Protein AF-0000000072574106 (afdb_homodimer)

Secondary structure (DSSP, 8-state):
-HHHHHHHHHHHHHHHHHHHHTSTT--HHHHHHHHHHHHHHHHHHHHHT-HHHHHHHHHHHHHHHHHHHHHHHHTT-TTS-SHHHHHHHHHHHHHHHHHHHHHHHHH-S--HHHHHHHHHHHHHHHHHHHHHHHHHHTTTTTSTTS-STTHHHHT--SS-HHHHHHHHHHHHH-GGGHHHHHHHHHHHHHHHHHHHHHHHHHHH-/-HHHHHHHHHHHHHHHHHHHHTSTT--HHHHHHHHHHHHHHHHHHHHHT-HHHHHHHHHHHHHHHHHHHHHHHHTT-TTS-SHHHHHHHHHHHHHHHHHHHHHHHHH-S--HHHHHHHHHHHHHHHHHHHHHHHHHHTTTTTSTTS-STTHHHHT--SS-HHHHHHHHHHHHH-GGGHHHHHHHHHHHHHHHHHHHHHHHHHHH-

Foldseek 3Di:
DVVVVVCVVVVVVVVVLVVVLPPPVDALVVLLVLLLVLLLVLLQCLLQLVLVSSLVSLVSSVVSLVSSQVSCVVVVVNPDDCVSVVSSLVSVLCSLLSNLVSLCNNLDDDCVLSVLLNVLSVLQVCLLVVLVVVCVVVCVCPPPPVVDPVVNVVLVFPDDPVVSSVLSSVCSVCVVCNSVSSNVNSVRSNVSSVVSNVVSVVVVD/DVVVVVCVVVVVVVVVLVVVLPPPVDALVVLLVQLLVLLLVLLQCLLQLVLVSSLVSLVSSVVSLVSSQVSCVVVVVNPDDCVSVVSSLVSVLCSLLSNLVSLCNNLDDDCVLSVLQNVLSVLQVCLLVVLVVVCVVVCVCPPPPVVDPVVNVVLVFPDDPVVSSVLSSVCSVCVVCNSVSSNVNSVRSNVSSVVSNVVSVVVVD

Organism: Streptomyces coelicolor (strain ATCC BAA-471 / A3(2) / M145) (NCBI:txid100226)

Solvent-accessible surface area (backbone atoms only — not comparable to full-atom values): 19947 Å² total; per-residue (Å²): 112,70,70,59,50,51,51,53,60,52,33,45,61,45,44,54,51,45,56,58,47,65,36,88,81,53,40,42,68,51,27,40,48,49,16,37,53,29,20,46,49,12,11,51,26,22,35,70,55,38,28,70,59,14,37,54,28,37,52,50,13,52,50,30,50,66,45,23,57,62,46,21,52,71,67,63,57,54,79,66,50,52,21,68,59,46,50,44,53,44,40,49,49,42,30,57,41,44,31,51,52,12,42,44,57,31,65,46,81,81,48,61,37,49,44,43,32,44,38,23,48,35,37,30,52,37,38,53,31,43,46,49,24,48,37,36,65,68,46,52,40,67,62,69,75,48,55,45,80,47,50,74,46,56,62,53,44,82,60,39,73,66,51,48,53,49,50,59,44,45,39,36,76,39,52,93,46,33,64,62,50,28,45,54,47,21,52,48,30,39,52,27,26,51,48,42,48,54,52,48,36,59,69,30,90,113,69,68,60,49,51,49,52,60,52,35,45,62,45,44,54,51,44,55,60,47,66,36,88,82,52,38,43,66,51,28,41,48,49,15,37,53,30,20,47,48,11,12,51,26,21,35,71,54,38,30,71,60,14,36,54,28,37,53,50,13,52,50,30,50,65,47,22,55,61,46,20,52,71,69,62,58,54,77,64,50,51,21,68,60,47,50,44,53,45,40,50,48,42,30,57,42,44,31,49,51,11,43,44,57,32,65,45,78,81,47,62,37,48,44,43,31,46,38,26,49,33,36,30,50,37,37,54,32,44,45,49,22,48,38,36,64,67,46,53,39,66,66,69,72,50,54,45,80,47,50,73,45,57,63,54,45,79,62,37,74,66,50,48,53,50,51,57,45,46,38,36,75,38,50,93,46,34,64,61,50,28,44,53,49,21,50,47,31,39,52,28,28,52,48,42,48,54,52,47,36,59,69,29,90

pLDDT: mean 81.1, std 20.91, range [33.19, 98.88]

InterPro domains:
  IPR000462 CDP-alcohol phosphatidyltransferase [PF01066] (26-132)
  IPR043130 CDP-alcohol phosphatidyltransferase, transmembrane domain [G3DSA:1.20.120.1760] (12-205)

Structure (mmCIF, N/CA/C/O backbone):
data_AF-0000000072574106-model_v1
#
loop_
_entity.id
_entity.type
_entity.pdbx_description
1 polymer 'Transmembrane protein'
#
loop_
_atom_site.group_PDB
_atom_site.id
_atom_site.type_symbol
_atom_site.label_atom_id
_atom_site.label_alt_id
_atom_site.label_comp_id
_atom_site.label_asym_id
_atom_site.label_entity_id
_atom_site.label_seq_id
_atom_site.pdbx_PDB_ins_code
_atom_site.Cartn_x
_atom_site.Cartn_y
_atom_site.Cartn_z
_atom_site.occupancy
_atom_site.B_iso_or_equiv
_atom_site.auth_seq_id
_atom_site.auth_comp_id
_atom_site.auth_asym_id
_atom_site.auth_atom_id
_atom_site.pdbx_PDB_model_num
ATOM 1 N N . MET A 1 1 ? 38.125 6.77 23.234 1 35.34 1 MET A N 1
ATOM 2 C CA . MET A 1 1 ? 38.969 6.195 22.188 1 35.34 1 MET A CA 1
ATOM 3 C C . MET A 1 1 ? 38.156 5.305 21.266 1 35.34 1 MET A C 1
ATOM 5 O O . MET A 1 1 ? 38.438 5.242 20.062 1 35.34 1 MET A O 1
ATOM 9 N N . LEU A 1 2 ? 37.125 4.578 21.844 1 43.66 2 LEU A N 1
ATOM 10 C CA . LEU A 1 2 ? 36.25 3.744 21.031 1 43.66 2 LEU A CA 1
ATOM 11 C C . LEU A 1 2 ? 35.312 4.602 20.203 1 43.66 2 LEU A C 1
ATOM 13 O O . LEU A 1 2 ? 34.969 4.242 19.078 1 43.66 2 LEU A O 1
ATOM 17 N N . ASP A 1 3 ? 34.906 5.75 20.75 1 46.38 3 ASP A N 1
ATOM 18 C CA . ASP A 1 3 ? 34 6.664 20.062 1 46.38 3 ASP A CA 1
ATOM 19 C C . ASP A 1 3 ? 34.688 7.297 18.844 1 46.38 3 ASP A C 1
ATOM 21 O O . ASP A 1 3 ? 34.062 7.473 17.797 1 46.38 3 ASP A O 1
ATOM 25 N N . VAL A 1 4 ? 36.031 7.586 18.891 1 48.59 4 VAL A N 1
ATOM 26 C CA . VAL A 1 4 ? 36.812 8.195 17.797 1 48.59 4 VAL A CA 1
ATOM 27 C C . VAL A 1 4 ? 37 7.18 16.688 1 48.59 4 VAL A C 1
ATOM 29 O O . VAL A 1 4 ? 36.938 7.527 15.5 1 48.59 4 VAL A O 1
ATOM 32 N N . ARG A 1 5 ? 37.188 5.863 16.984 1 44 5 ARG A N 1
ATOM 33 C CA . ARG A 1 5 ? 37.438 4.863 15.953 1 44 5 ARG A CA 1
ATOM 34 C C . ARG A 1 5 ? 36.156 4.531 15.188 1 44 5 ARG A C 1
ATOM 36 O O . ARG A 1 5 ? 36.219 4.266 13.984 1 44 5 ARG A O 1
ATOM 43 N N . ALA A 1 6 ? 35.062 4.461 15.906 1 44.81 6 ALA A N 1
ATOM 44 C CA . ALA A 1 6 ? 33.812 4.207 15.219 1 44.81 6 ALA A CA 1
ATOM 45 C C . ALA A 1 6 ? 33.406 5.379 14.32 1 44.81 6 ALA A C 1
ATOM 47 O O . ALA A 1 6 ? 32.938 5.184 13.195 1 44.81 6 ALA A O 1
ATOM 48 N N . ARG A 1 7 ? 33.625 6.566 14.703 1 48.53 7 ARG A N 1
ATOM 49 C CA . ARG A 1 7 ? 33.406 7.719 13.828 1 48.53 7 ARG A CA 1
ATOM 50 C C . ARG A 1 7 ? 34.375 7.695 12.648 1 48.53 7 ARG A C 1
ATOM 52 O O . ARG A 1 7 ? 34 8.047 11.531 1 48.53 7 ARG A O 1
ATOM 59 N N . ALA A 1 8 ? 35.625 7.23 12.883 1 49.09 8 ALA A N 1
ATOM 60 C CA . ALA A 1 8 ? 36.625 7.141 11.805 1 49.09 8 ALA A CA 1
ATOM 61 C C . ALA A 1 8 ? 36.25 6.031 10.82 1 49.09 8 ALA A C 1
ATOM 63 O O . ALA A 1 8 ? 36.438 6.168 9.609 1 49.09 8 ALA A O 1
ATOM 64 N N . ALA A 1 9 ? 35.75 4.922 11.359 1 49.19 9 ALA A N 1
ATOM 65 C CA . ALA A 1 9 ? 35.375 3.836 10.461 1 49.19 9 ALA A CA 1
ATOM 66 C C . ALA A 1 9 ? 34.094 4.18 9.703 1 49.19 9 ALA A C 1
ATOM 68 O O . ALA A 1 9 ? 33.906 3.727 8.57 1 49.19 9 ALA A O 1
ATOM 69 N N . LEU A 1 10 ? 33.156 4.863 10.336 1 48.12 10 LEU A N 1
ATOM 70 C CA . LEU A 1 10 ? 31.938 5.324 9.648 1 48.12 10 LEU A CA 1
ATOM 71 C C . LEU A 1 10 ? 32.219 6.609 8.875 1 48.12 10 LEU A C 1
ATOM 73 O O . LEU A 1 10 ? 31.422 7.008 8.023 1 48.12 10 LEU A O 1
ATOM 77 N N . SER A 1 11 ? 33.312 7.285 9.188 1 50.62 11 SER A N 1
ATOM 78 C CA . SER A 1 11 ? 33.656 8.484 8.438 1 50.62 11 SER A CA 1
ATOM 79 C C . SER A 1 11 ? 34.094 8.141 7.02 1 50.62 11 SER A C 1
ATOM 81 O O . SER A 1 11 ? 33.875 8.914 6.086 1 50.62 11 SER A O 1
ATOM 83 N N . GLY A 1 12 ? 34.812 6.996 6.91 1 50.34 12 GLY A N 1
ATOM 84 C CA . GLY A 1 12 ? 35.188 6.617 5.559 1 50.34 12 GLY A CA 1
ATOM 85 C C . GLY A 1 12 ? 34 6.488 4.621 1 50.34 12 GLY A C 1
ATOM 86 O O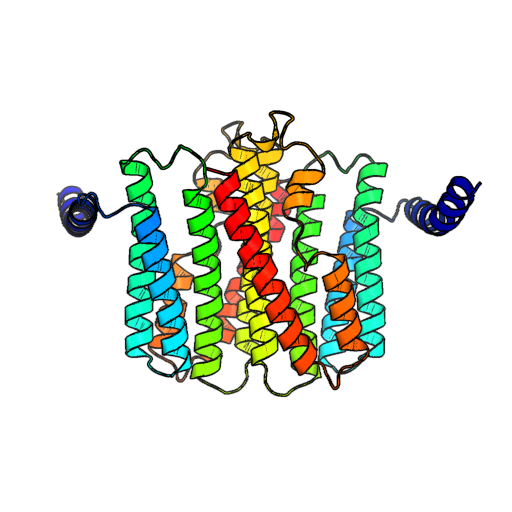 . GLY A 1 12 ? 33.875 7.23 3.643 1 50.34 12 GLY A O 1
ATOM 87 N N . PRO A 1 13 ? 33.25 5.5 4.961 1 52 13 PRO A N 1
ATOM 88 C CA . PRO A 1 13 ? 32.062 5.418 4.109 1 52 13 PRO A CA 1
ATOM 89 C C . PRO A 1 13 ? 31.25 6.715 4.09 1 52 13 PRO A C 1
ATOM 91 O O . PRO A 1 13 ? 30.688 7.082 3.053 1 52 13 PRO A O 1
ATOM 94 N N . LEU A 1 14 ? 31.188 7.43 5.16 1 49.38 14 LEU A N 1
ATOM 95 C CA . LEU A 1 14 ? 30.5 8.711 5.168 1 49.38 14 LEU A CA 1
ATOM 96 C C . LEU A 1 14 ? 31.25 9.734 4.324 1 49.38 14 LEU A C 1
ATOM 98 O O . LEU A 1 14 ? 30.641 10.523 3.6 1 49.38 14 LEU A O 1
ATOM 102 N N . ASP A 1 15 ? 32.656 9.812 4.508 1 47.59 15 ASP A N 1
ATOM 103 C CA . ASP A 1 15 ? 33.438 10.727 3.68 1 47.59 15 ASP A CA 1
ATOM 104 C C . ASP A 1 15 ? 33.344 10.344 2.203 1 47.59 15 ASP A C 1
ATOM 106 O O . ASP A 1 15 ? 33.25 11.211 1.334 1 47.59 15 ASP A O 1
ATOM 110 N N . ARG A 1 16 ? 33.594 9.062 1.904 1 48.09 16 ARG A N 1
ATOM 111 C CA . ARG A 1 16 ? 33.406 8.641 0.518 1 48.09 16 ARG A CA 1
ATOM 112 C C . ARG A 1 16 ? 32 8.945 0.033 1 48.09 16 ARG A C 1
ATOM 114 O O . ARG A 1 16 ? 31.797 9.352 -1.114 1 48.09 16 ARG A O 1
ATOM 121 N N . ALA A 1 17 ? 30.969 8.68 0.862 1 50.31 17 ALA A N 1
ATOM 122 C CA . ALA A 1 17 ? 29.609 9.117 0.551 1 50.31 17 ALA A CA 1
ATOM 123 C C . ALA A 1 17 ? 29.547 10.633 0.392 1 50.31 17 ALA A C 1
ATOM 125 O O . ALA A 1 17 ? 28.906 11.141 -0.533 1 50.31 17 ALA A O 1
ATOM 126 N N . ALA A 1 18 ? 30.25 11.289 1.284 1 50.59 18 ALA A N 1
ATOM 127 C CA . ALA A 1 18 ? 30.328 12.742 1.186 1 50.59 18 ALA A CA 1
ATOM 128 C C . ALA A 1 18 ? 31.078 13.156 -0.084 1 50.59 18 ALA A C 1
ATOM 130 O O . ALA A 1 18 ? 30.672 14.109 -0.76 1 50.59 18 ALA A O 1
ATOM 131 N N . ALA A 1 19 ? 32.219 12.586 -0.292 1 50.66 19 ALA A N 1
ATOM 132 C CA . ALA A 1 19 ? 33 12.953 -1.473 1 50.66 19 ALA A CA 1
ATOM 133 C C . ALA A 1 19 ? 32.188 12.68 -2.752 1 50.66 19 ALA A C 1
ATOM 135 O O . ALA A 1 19 ? 32.344 13.406 -3.738 1 50.66 19 ALA A O 1
ATOM 136 N N . MET A 1 20 ? 31.594 11.508 -2.812 1 51.56 20 MET A N 1
ATOM 137 C CA . MET A 1 20 ? 30.734 11.234 -3.961 1 51.56 20 MET A CA 1
ATOM 138 C C . MET A 1 20 ? 29.625 12.281 -4.07 1 51.56 20 MET A C 1
ATOM 140 O O . MET A 1 20 ? 29.172 12.602 -5.176 1 51.56 20 MET A O 1
ATOM 144 N N . LEU A 1 21 ? 29.203 12.703 -2.92 1 51.78 21 LEU A N 1
ATOM 145 C CA . LEU A 1 21 ? 28.141 13.703 -2.85 1 51.78 21 LEU A CA 1
ATOM 146 C C . LEU A 1 21 ? 28.625 15.062 -3.35 1 51.78 21 LEU A C 1
ATOM 148 O O . LEU A 1 21 ? 27.828 15.891 -3.781 1 51.78 21 LEU A O 1
ATOM 152 N N . ASP A 1 22 ? 29.953 15.234 -3.211 1 50.88 22 ASP A N 1
ATOM 153 C CA . ASP A 1 22 ? 30.484 16.547 -3.576 1 50.88 22 ASP A CA 1
ATOM 154 C C . ASP A 1 22 ? 30.516 16.719 -5.094 1 50.88 22 ASP A C 1
ATOM 156 O O . ASP A 1 22 ? 31.062 17.703 -5.598 1 50.88 22 ASP A O 1
ATOM 160 N N . ARG A 1 23 ? 30.109 15.734 -5.766 1 55.69 23 ARG A N 1
ATOM 161 C CA . ARG A 1 23 ? 30.125 16.031 -7.199 1 55.69 23 ARG A CA 1
ATOM 162 C C . ARG A 1 23 ? 28.812 16.703 -7.629 1 55.69 23 ARG A C 1
ATOM 164 O O . ARG A 1 23 ? 27.734 16.266 -7.234 1 55.69 23 ARG A O 1
ATOM 171 N N . PRO A 1 24 ? 28.828 17.875 -8.18 1 60.78 24 PRO A N 1
ATOM 172 C CA . PRO A 1 24 ? 27.672 18.672 -8.617 1 60.78 24 PRO A CA 1
ATOM 173 C C . PRO A 1 24 ? 26.625 17.828 -9.344 1 60.78 24 PRO A C 1
ATOM 175 O O . PRO A 1 24 ? 25.438 18.156 -9.32 1 60.78 24 PRO A O 1
ATOM 178 N N . ALA A 1 25 ? 27 16.75 -9.875 1 64.12 25 ALA A N 1
ATOM 179 C CA . ALA A 1 25 ? 26.062 15.961 -10.672 1 64.12 25 ALA A CA 1
ATOM 180 C C . ALA A 1 25 ? 25.203 15.062 -9.781 1 64.12 25 ALA A C 1
ATOM 182 O O . ALA A 1 25 ? 24.172 14.547 -10.219 1 64.12 25 ALA A O 1
ATOM 183 N N . VAL A 1 26 ? 25.625 15.055 -8.555 1 66.31 26 VAL A N 1
ATOM 184 C CA . VAL A 1 26 ? 24.875 14.148 -7.688 1 66.31 26 VAL A CA 1
ATOM 185 C C . VAL A 1 26 ? 23.859 14.938 -6.871 1 66.31 26 VAL A C 1
ATOM 187 O O . VAL A 1 26 ? 24.219 15.68 -5.957 1 66.31 26 VAL A O 1
ATOM 190 N N . THR A 1 27 ? 22.656 15.016 -7.414 1 77.5 27 THR A N 1
ATOM 191 C CA . THR A 1 27 ? 21.547 15.641 -6.695 1 77.5 27 THR A CA 1
ATOM 192 C C . THR A 1 27 ? 20.672 14.586 -6.023 1 77.5 27 THR A C 1
ATOM 194 O O . THR A 1 27 ? 20.703 13.414 -6.418 1 77.5 27 THR A O 1
ATOM 197 N N . PRO A 1 28 ? 20.031 15.031 -5.047 1 76.19 28 PRO A N 1
ATOM 198 C CA . PRO A 1 28 ? 19.141 14.086 -4.371 1 76.19 28 PRO A CA 1
ATOM 199 C C . PRO A 1 28 ? 18.141 13.438 -5.324 1 76.19 28 PRO A C 1
ATOM 201 O O . PRO A 1 28 ? 17.906 12.227 -5.238 1 76.19 28 PRO A O 1
ATOM 204 N N . ASN A 1 29 ? 17.672 14.141 -6.191 1 83 29 ASN A N 1
ATOM 205 C CA . ASN A 1 29 ? 16.719 13.602 -7.156 1 83 29 ASN A CA 1
ATOM 206 C C . ASN A 1 29 ? 17.375 12.586 -8.086 1 83 29 ASN A C 1
ATOM 208 O O . ASN A 1 29 ? 16.75 11.602 -8.477 1 83 29 ASN A O 1
ATOM 212 N N . ARG A 1 30 ? 18.594 12.828 -8.398 1 85.62 30 ARG A N 1
ATOM 213 C CA . ARG A 1 30 ? 19.312 11.883 -9.242 1 85.62 30 ARG A CA 1
ATOM 214 C C . ARG A 1 30 ? 19.609 10.586 -8.492 1 85.62 30 ARG A C 1
ATOM 216 O O . ARG A 1 30 ? 19.594 9.5 -9.086 1 85.62 30 ARG A O 1
ATOM 223 N N . LEU A 1 31 ? 19.859 10.758 -7.277 1 86.88 31 LEU A N 1
ATOM 224 C CA . LEU A 1 31 ? 20.094 9.562 -6.461 1 86.88 31 LEU A CA 1
ATOM 225 C C . LEU A 1 31 ? 18.812 8.75 -6.312 1 86.88 31 LEU A C 1
ATOM 227 O O . LEU A 1 31 ? 18.844 7.523 -6.367 1 86.88 31 LEU A O 1
ATOM 231 N N . THR A 1 32 ? 17.719 9.461 -6.102 1 90.19 32 THR A N 1
ATOM 232 C CA . THR A 1 32 ? 16.438 8.773 -6.043 1 90.19 32 THR A CA 1
ATOM 233 C C . THR A 1 32 ? 16.141 8.062 -7.355 1 90.19 32 THR A C 1
ATOM 235 O O . THR A 1 32 ? 15.688 6.91 -7.359 1 90.19 32 THR A O 1
ATOM 238 N N . ALA A 1 33 ? 16.5 8.727 -8.43 1 92.88 33 ALA A N 1
ATOM 239 C CA . ALA A 1 33 ? 16.297 8.117 -9.742 1 92.88 33 ALA A CA 1
ATOM 240 C C . ALA A 1 33 ? 17.172 6.891 -9.922 1 92.88 33 ALA A C 1
ATOM 242 O O . ALA A 1 33 ? 16.734 5.879 -10.469 1 92.88 33 ALA A O 1
ATOM 243 N N . LEU A 1 34 ? 18.375 7.023 -9.531 1 93.38 34 LEU A N 1
ATOM 244 C CA . LEU A 1 34 ? 19.297 5.883 -9.594 1 93.38 34 LEU A CA 1
ATOM 245 C C . LEU A 1 34 ? 18.781 4.727 -8.75 1 93.38 34 LEU A C 1
ATOM 247 O O . LEU A 1 34 ? 18.812 3.57 -9.18 1 93.38 34 LEU A O 1
ATOM 251 N N . GLY A 1 35 ? 18.344 5.012 -7.574 1 95.12 35 GLY A N 1
ATOM 252 C CA . GLY A 1 35 ? 17.781 3.988 -6.715 1 95.12 35 GLY A CA 1
ATOM 253 C C . GLY A 1 35 ? 16.562 3.312 -7.324 1 95.12 35 GLY A C 1
ATOM 254 O O . GLY A 1 35 ? 16.406 2.094 -7.219 1 95.12 35 GLY A O 1
ATOM 255 N N . LEU A 1 36 ? 15.742 4.121 -7.922 1 96.69 36 LEU A N 1
ATOM 256 C CA . LEU A 1 36 ? 14.555 3.594 -8.578 1 96.69 36 LEU A CA 1
ATOM 257 C C . LEU A 1 36 ? 14.938 2.68 -9.742 1 96.69 36 LEU A C 1
ATOM 259 O O . LEU A 1 36 ? 14.414 1.566 -9.859 1 96.69 36 LEU A O 1
ATOM 263 N N . LEU A 1 37 ? 15.82 3.139 -10.578 1 97.56 37 LEU A N 1
ATOM 264 C CA . LEU A 1 37 ? 16.234 2.383 -11.758 1 97.56 37 LEU A CA 1
ATOM 265 C C . LEU A 1 37 ? 16.906 1.073 -11.359 1 97.56 37 LEU A C 1
ATOM 267 O O . LEU A 1 37 ? 16.594 0.014 -11.906 1 97.56 37 LEU A O 1
ATOM 271 N N . THR A 1 38 ? 17.781 1.151 -10.445 1 98.25 38 THR A N 1
ATOM 272 C CA . THR A 1 38 ? 18.484 -0.055 -10.008 1 98.25 38 THR A CA 1
ATOM 273 C C . THR A 1 38 ? 17.531 -0.984 -9.25 1 98.25 38 THR A C 1
ATOM 275 O O . THR A 1 38 ? 17.641 -2.207 -9.359 1 98.25 38 THR A O 1
ATOM 278 N N . GLY A 1 39 ? 16.656 -0.436 -8.492 1 98.38 39 GLY A N 1
ATOM 279 C CA . GLY A 1 39 ? 15.664 -1.245 -7.801 1 98.38 39 GLY A CA 1
ATOM 280 C C . GLY A 1 39 ? 14.75 -2.006 -8.742 1 98.38 39 GLY A C 1
ATOM 281 O O . GLY A 1 39 ? 14.508 -3.197 -8.555 1 98.38 39 GLY A O 1
ATOM 282 N N . LEU A 1 40 ? 14.266 -1.304 -9.758 1 98.69 40 LEU A N 1
ATOM 283 C CA . LEU A 1 40 ? 13.406 -1.95 -10.742 1 98.69 40 LEU A CA 1
ATOM 284 C C . LEU A 1 40 ? 14.195 -2.977 -11.555 1 98.69 40 LEU A C 1
ATOM 286 O O . LEU A 1 40 ? 13.664 -4.035 -11.898 1 98.69 40 LEU A O 1
ATOM 290 N N . ALA A 1 41 ? 15.406 -2.613 -11.883 1 98.75 41 ALA A N 1
ATOM 291 C CA . ALA A 1 41 ? 16.281 -3.578 -12.547 1 98.75 41 ALA A CA 1
ATOM 292 C C . ALA A 1 41 ? 16.5 -4.812 -11.68 1 98.75 41 ALA A C 1
ATOM 294 O O . ALA A 1 41 ? 16.594 -5.93 -12.195 1 98.75 41 ALA A O 1
ATOM 295 N N . SER A 1 42 ? 16.609 -4.582 -10.406 1 98.81 42 SER A N 1
ATOM 296 C CA . SER A 1 42 ? 16.734 -5.699 -9.477 1 98.81 42 SER A CA 1
ATOM 297 C C . SER A 1 42 ? 15.508 -6.598 -9.516 1 98.81 42 SER A C 1
ATOM 299 O O . SER A 1 42 ? 15.633 -7.824 -9.57 1 98.81 42 SER A O 1
ATOM 301 N N . ALA A 1 43 ? 14.383 -6.02 -9.5 1 98.81 43 ALA A N 1
ATOM 302 C CA . ALA A 1 43 ? 13.141 -6.777 -9.602 1 98.81 43 ALA A CA 1
ATOM 303 C C . ALA A 1 43 ? 13.094 -7.586 -10.891 1 98.81 43 ALA A C 1
ATOM 305 O O . ALA A 1 43 ? 12.688 -8.75 -10.891 1 98.81 43 ALA A O 1
ATOM 306 N N . GLY A 1 44 ? 13.484 -6.941 -11.992 1 98.75 44 GLY A N 1
ATOM 307 C CA . GLY A 1 44 ? 13.547 -7.641 -13.266 1 98.75 44 GLY A CA 1
ATOM 308 C C . GLY A 1 44 ? 14.531 -8.797 -13.273 1 98.75 44 GLY A C 1
ATOM 309 O O . GLY A 1 44 ? 14.258 -9.852 -13.844 1 98.75 44 GLY A O 1
ATOM 310 N N . SER A 1 45 ? 15.648 -8.578 -12.672 1 98.88 45 SER A N 1
ATOM 311 C CA . SER A 1 45 ? 16.641 -9.641 -12.562 1 98.88 45 SER A CA 1
ATOM 312 C C . SER A 1 45 ? 16.125 -10.805 -11.734 1 98.88 45 SER A C 1
ATOM 314 O O . SER A 1 45 ? 16.344 -11.969 -12.078 1 98.88 45 SER A O 1
ATOM 316 N N . ALA A 1 46 ? 15.453 -10.516 -10.656 1 98.81 46 ALA A N 1
ATOM 317 C CA . ALA A 1 46 ? 14.844 -11.562 -9.836 1 98.81 46 ALA A CA 1
ATOM 318 C C . ALA A 1 46 ? 13.812 -12.352 -10.641 1 98.81 46 ALA A C 1
ATOM 320 O O . ALA A 1 46 ? 13.766 -13.578 -10.562 1 98.81 46 ALA A O 1
ATOM 321 N N . ALA A 1 47 ? 13.047 -11.641 -11.414 1 98.81 47 ALA A N 1
ATOM 322 C CA . ALA A 1 47 ? 12.023 -12.281 -12.234 1 98.81 47 ALA A CA 1
ATOM 323 C C . ALA A 1 47 ? 12.656 -13.219 -13.266 1 98.81 47 ALA A C 1
ATOM 325 O O . ALA A 1 47 ? 12.07 -14.242 -13.625 1 98.81 47 ALA A O 1
ATOM 326 N N . ALA A 1 48 ? 13.844 -12.875 -13.719 1 98.44 48 ALA A N 1
ATOM 327 C CA . ALA A 1 48 ? 14.555 -13.672 -14.719 1 98.44 48 ALA A CA 1
ATOM 328 C C . ALA A 1 48 ? 15.336 -14.805 -14.055 1 98.44 48 ALA A C 1
ATOM 330 O O . ALA A 1 48 ? 15.922 -15.648 -14.742 1 98.44 48 ALA A O 1
ATOM 331 N N . GLY A 1 49 ? 15.398 -14.805 -12.781 1 98.25 49 GLY A N 1
ATOM 332 C CA . GLY A 1 49 ? 16.109 -15.844 -12.055 1 98.25 49 GLY A CA 1
ATOM 333 C C . GLY A 1 49 ? 17.594 -15.555 -11.922 1 98.25 49 GLY A C 1
ATOM 334 O O . GLY A 1 49 ? 18.391 -16.438 -11.586 1 98.25 49 GLY A O 1
ATOM 335 N N . TRP A 1 50 ? 18 -14.266 -12.281 1 98.56 50 TRP A N 1
ATOM 336 C CA . TRP A 1 50 ? 19.375 -13.859 -12.109 1 98.56 50 TRP A CA 1
ATOM 337 C C . TRP A 1 50 ? 19.625 -13.32 -10.703 1 98.56 50 TRP A C 1
ATOM 339 O O . TRP A 1 50 ? 19.844 -12.117 -10.516 1 98.56 50 TRP A O 1
ATOM 349 N N . TRP A 1 51 ? 19.75 -14.258 -9.766 1 98.56 51 TRP A N 1
ATOM 350 C CA . TRP A 1 51 ? 19.672 -13.93 -8.352 1 98.56 51 TRP A CA 1
ATOM 351 C C . TRP A 1 51 ? 20.891 -13.117 -7.91 1 98.56 51 TRP A C 1
ATOM 353 O O . TRP A 1 51 ? 20.75 -12.141 -7.16 1 98.56 51 TRP A O 1
ATOM 363 N N . PRO A 1 52 ? 22.172 -13.461 -8.344 1 98.44 52 PRO A N 1
ATOM 364 C CA . PRO A 1 52 ? 23.297 -12.609 -7.945 1 98.44 52 PRO A CA 1
ATOM 365 C C . PRO A 1 52 ? 23.156 -11.172 -8.445 1 98.44 52 PRO A C 1
ATOM 367 O O . PRO A 1 52 ? 23.469 -10.227 -7.723 1 98.44 52 PRO A O 1
ATOM 370 N N . ALA A 1 53 ? 22.75 -11.062 -9.672 1 98.69 53 ALA A N 1
ATOM 371 C CA . ALA A 1 53 ? 22.516 -9.727 -10.219 1 98.69 53 ALA A CA 1
ATOM 372 C C . ALA A 1 53 ? 21.422 -9 -9.445 1 98.69 53 ALA A C 1
ATOM 374 O O . ALA A 1 53 ? 21.531 -7.805 -9.172 1 98.69 53 ALA A O 1
ATOM 375 N N . ALA A 1 54 ? 20.344 -9.703 -9.148 1 98.88 54 ALA A N 1
ATOM 376 C CA . ALA A 1 54 ? 19.25 -9.125 -8.367 1 98.88 54 ALA A CA 1
ATOM 377 C C . ALA A 1 54 ? 19.75 -8.602 -7.027 1 98.88 54 ALA A C 1
ATOM 379 O O . ALA A 1 54 ? 19.406 -7.492 -6.617 1 98.88 54 ALA A O 1
ATOM 380 N N . ALA A 1 55 ? 20.594 -9.375 -6.387 1 98.75 55 ALA A N 1
ATOM 381 C CA . ALA A 1 55 ? 21.125 -8.992 -5.086 1 98.75 55 ALA A CA 1
ATOM 382 C C . ALA A 1 55 ? 21.984 -7.738 -5.195 1 98.75 55 ALA A C 1
ATOM 384 O O . ALA A 1 55 ? 21.844 -6.809 -4.398 1 98.75 55 ALA A O 1
ATOM 385 N N . ALA A 1 56 ? 22.875 -7.758 -6.145 1 98.62 56 ALA A N 1
ATOM 386 C CA . ALA A 1 56 ? 23.781 -6.633 -6.32 1 98.62 56 ALA A CA 1
ATOM 387 C C . ALA A 1 56 ? 23.016 -5.348 -6.621 1 98.62 56 ALA A C 1
ATOM 389 O O . ALA A 1 56 ? 23.281 -4.305 -6.02 1 98.62 56 ALA A O 1
ATOM 390 N N . LEU A 1 57 ? 22.125 -5.402 -7.527 1 98.75 57 LEU A N 1
ATOM 391 C CA . LEU A 1 57 ? 21.328 -4.242 -7.914 1 98.75 57 LEU A CA 1
ATOM 392 C C . LEU A 1 57 ? 20.438 -3.783 -6.762 1 98.75 57 LEU A C 1
ATOM 394 O O . LEU A 1 57 ? 20.234 -2.584 -6.57 1 98.75 57 LEU A O 1
ATOM 398 N N . TRP A 1 58 ? 19.875 -4.746 -5.992 1 98.31 58 TRP A N 1
ATOM 399 C CA . TRP A 1 58 ? 19.062 -4.441 -4.82 1 98.31 58 TRP A CA 1
ATOM 400 C C . TRP A 1 58 ? 19.875 -3.648 -3.793 1 98.31 58 TRP A C 1
ATOM 402 O O . TRP A 1 58 ? 19.422 -2.594 -3.33 1 98.31 58 TRP A O 1
ATOM 412 N N . LEU A 1 59 ? 21.016 -4.141 -3.506 1 97.69 59 LEU A N 1
ATOM 413 C CA . LEU A 1 59 ? 21.859 -3.48 -2.506 1 97.69 59 LEU A CA 1
ATOM 414 C C . LEU A 1 59 ? 22.312 -2.111 -3 1 97.69 59 LEU A C 1
ATOM 416 O O . LEU A 1 59 ? 22.406 -1.165 -2.215 1 97.69 59 LEU A O 1
ATOM 420 N N . LEU A 1 60 ? 22.562 -2.006 -4.262 1 96.62 60 LEU A N 1
ATOM 421 C CA . LEU A 1 60 ? 22.906 -0.712 -4.844 1 96.62 60 LEU A CA 1
ATOM 422 C C . LEU A 1 60 ? 21.75 0.265 -4.715 1 96.62 60 LEU A C 1
ATOM 424 O O . LEU A 1 60 ? 21.938 1.44 -4.402 1 96.62 60 LEU A O 1
ATOM 428 N N . SER A 1 61 ? 20.578 -0.212 -5.008 1 96.81 61 SER A N 1
ATOM 429 C CA . SER A 1 61 ? 19.375 0.607 -4.875 1 96.81 61 SER A CA 1
ATOM 430 C C . SER A 1 61 ? 19.219 1.123 -3.451 1 96.81 61 SER A C 1
ATOM 432 O O . SER A 1 61 ? 18.938 2.307 -3.24 1 96.81 61 SER A O 1
ATOM 434 N N . ARG A 1 62 ? 19.406 0.245 -2.48 1 94.06 62 ARG A N 1
ATOM 435 C CA . ARG A 1 62 ? 19.25 0.619 -1.078 1 94.06 62 ARG A CA 1
ATOM 436 C C . ARG A 1 62 ? 20.328 1.6 -0.644 1 94.06 62 ARG A C 1
ATOM 438 O O . ARG A 1 62 ? 20.078 2.49 0.171 1 94.06 62 ARG A O 1
ATOM 445 N N . LEU A 1 63 ? 21.484 1.439 -1.173 1 91.31 63 LEU A N 1
ATOM 446 C CA . LEU A 1 63 ? 22.562 2.365 -0.883 1 91.31 63 LEU A CA 1
ATOM 447 C C . LEU A 1 63 ? 22.25 3.756 -1.428 1 91.31 63 LEU A C 1
ATOM 449 O O . LEU A 1 63 ? 22.469 4.758 -0.738 1 91.31 63 LEU A O 1
ATOM 453 N N . ALA A 1 64 ? 21.812 3.797 -2.635 1 90.5 64 ALA A N 1
ATOM 454 C CA . ALA A 1 64 ? 21.438 5.07 -3.242 1 90.5 64 ALA A CA 1
ATOM 455 C C . ALA A 1 64 ? 20.328 5.762 -2.436 1 90.5 64 ALA A C 1
ATOM 457 O O . ALA A 1 64 ? 20.375 6.977 -2.232 1 90.5 64 ALA A O 1
ATOM 458 N N . ASP A 1 65 ? 19.391 4.988 -1.993 1 86.88 65 ASP A N 1
ATOM 459 C CA . ASP A 1 65 ? 18.281 5.508 -1.205 1 86.88 65 ASP A CA 1
ATOM 460 C C . ASP A 1 65 ? 18.766 6.066 0.131 1 86.88 65 ASP A C 1
ATOM 462 O O . ASP A 1 65 ? 18.25 7.086 0.605 1 86.88 65 ASP A O 1
ATOM 466 N N . GLY A 1 66 ? 19.641 5.41 0.748 1 83.69 66 GLY A N 1
ATOM 467 C CA . GLY A 1 66 ? 20.172 5.855 2.027 1 83.69 66 GLY A CA 1
ATOM 468 C C . GLY A 1 66 ? 21 7.125 1.924 1 83.69 66 GLY A C 1
ATOM 469 O O . GLY A 1 66 ? 21.141 7.863 2.902 1 83.69 66 GLY A O 1
ATOM 470 N N . LEU A 1 67 ? 21.438 7.445 0.795 1 78.88 67 LEU A N 1
ATOM 471 C CA . LEU A 1 67 ? 22.344 8.578 0.611 1 78.88 67 LEU A CA 1
ATOM 472 C C . LEU A 1 67 ? 21.578 9.828 0.222 1 78.88 67 LEU A C 1
ATOM 474 O O . LEU A 1 67 ? 22.062 10.945 0.396 1 78.88 67 LEU A O 1
ATOM 478 N N . ASP A 1 68 ? 20.438 9.664 -0.311 1 73.69 68 ASP A N 1
ATOM 479 C CA . ASP A 1 68 ? 19.734 10.828 -0.841 1 73.69 68 ASP A CA 1
ATOM 480 C C . ASP A 1 68 ? 19.219 11.719 0.287 1 73.69 68 ASP A C 1
ATOM 482 O O . ASP A 1 68 ? 19.203 12.945 0.158 1 73.69 68 ASP A O 1
ATOM 486 N N . GLY A 1 69 ? 18.812 11.125 1.361 1 69.25 69 GLY A N 1
ATOM 487 C CA . GLY A 1 69 ? 18.359 11.906 2.502 1 69.25 69 GLY A CA 1
ATOM 488 C C . GLY A 1 69 ? 19.438 12.797 3.08 1 69.25 69 GLY A C 1
ATOM 489 O O . GLY A 1 69 ? 19.297 14.023 3.107 1 69.25 69 GLY A O 1
ATOM 490 N N . PRO A 1 70 ? 20.562 12.211 3.555 1 66.56 70 PRO A N 1
ATOM 491 C CA . PRO A 1 70 ? 21.672 12.992 4.082 1 66.56 70 PRO A CA 1
ATOM 492 C C . PRO A 1 70 ? 22.172 14.039 3.088 1 66.56 70 PRO A C 1
ATOM 494 O O . PRO A 1 70 ? 22.547 15.148 3.484 1 66.56 70 PRO A O 1
ATOM 497 N N . LEU A 1 71 ? 22.109 13.672 1.836 1 67.12 71 LEU A N 1
ATOM 498 C CA . LEU A 1 71 ? 22.562 14.633 0.829 1 67.12 71 LEU A CA 1
ATOM 499 C C . LEU A 1 71 ? 21.594 15.812 0.742 1 67.12 71 LEU A C 1
ATOM 501 O O . LEU A 1 71 ? 22.031 16.953 0.605 1 67.12 71 LEU A O 1
ATOM 505 N N . ALA A 1 72 ? 20.312 15.586 0.836 1 67.25 72 ALA A N 1
ATOM 506 C CA . ALA A 1 72 ? 19.328 16.656 0.801 1 67.25 72 ALA A CA 1
ATOM 507 C C . ALA A 1 72 ? 19.469 17.578 2.004 1 67.25 72 ALA A C 1
ATOM 509 O O . ALA A 1 72 ? 19.328 18.797 1.879 1 67.25 72 ALA A O 1
ATOM 510 N N . ARG A 1 73 ? 19.812 16.938 3.072 1 68.25 73 ARG A N 1
ATOM 511 C CA . ARG A 1 73 ? 20.016 17.734 4.277 1 68.25 73 ARG A CA 1
ATOM 512 C C . ARG A 1 73 ? 21.281 18.578 4.176 1 68.25 73 ARG A C 1
ATOM 514 O O . ARG A 1 73 ? 21.281 19.75 4.566 1 68.25 73 ARG A O 1
ATOM 521 N N . ARG A 1 74 ? 22.219 18.031 3.619 1 66.81 74 ARG A N 1
ATOM 522 C CA . ARG A 1 74 ? 23.5 18.734 3.492 1 66.81 74 ARG A CA 1
ATOM 523 C C . ARG A 1 74 ? 23.391 19.875 2.498 1 66.81 74 ARG A C 1
ATOM 525 O O . ARG A 1 74 ? 24.031 20.922 2.68 1 66.81 74 ARG A O 1
ATOM 532 N N . ARG A 1 75 ? 22.609 19.641 1.533 1 69 75 ARG A N 1
ATOM 533 C CA . ARG A 1 75 ? 22.5 20.656 0.498 1 69 75 ARG A CA 1
ATOM 534 C C . ARG A 1 75 ? 21.438 21.688 0.864 1 69 75 ARG A C 1
ATOM 536 O O . ARG A 1 75 ? 21.266 22.688 0.157 1 69 75 ARG A O 1
ATOM 543 N N . GLY A 1 76 ? 20.906 21.547 2.012 1 61.97 76 GLY A N 1
ATOM 544 C CA . GLY A 1 76 ? 19.875 22.469 2.453 1 61.97 76 GLY A CA 1
ATOM 545 C C . GLY A 1 76 ? 18.578 22.344 1.675 1 61.97 76 GLY A C 1
ATOM 546 O O . GLY A 1 76 ? 17.797 23.297 1.605 1 61.97 76 GLY A O 1
ATOM 547 N N . THR A 1 77 ? 18.531 21.391 0.812 1 53.97 77 THR A N 1
ATOM 548 C CA . THR A 1 77 ? 17.359 21.219 -0.026 1 53.97 77 THR A CA 1
ATOM 549 C C . THR A 1 77 ? 16.312 20.344 0.665 1 53.97 77 THR A C 1
ATOM 551 O O . THR A 1 77 ? 15.25 20.078 0.11 1 53.97 77 THR A O 1
ATOM 554 N N . ALA A 1 78 ? 16.719 19.812 1.895 1 54.34 78 ALA A N 1
ATOM 555 C CA . ALA A 1 78 ? 15.805 18.938 2.633 1 54.34 78 ALA A CA 1
ATOM 556 C C . ALA A 1 78 ? 14.523 19.688 3 1 54.34 78 ALA A C 1
ATOM 558 O O . ALA A 1 78 ? 13.453 19.078 3.078 1 54.34 78 ALA A O 1
ATOM 559 N N . ASN A 1 79 ? 14.648 20.922 3.502 1 53.09 79 ASN A N 1
ATOM 560 C CA . ASN A 1 79 ? 13.586 21.734 4.078 1 53.09 79 ASN A CA 1
ATOM 561 C C . ASN A 1 79 ? 12.68 22.328 2.996 1 53.09 79 ASN A C 1
ATOM 563 O O . ASN A 1 79 ? 11.672 22.969 3.303 1 53.09 79 ASN A O 1
ATOM 567 N N . SER A 1 80 ? 13.008 22.281 1.678 1 57.75 80 SER A N 1
ATOM 568 C CA . SER A 1 80 ? 12.352 23.328 0.904 1 57.75 80 SER A CA 1
ATOM 569 C C . SER A 1 80 ? 10.938 22.922 0.509 1 57.75 80 SER A C 1
ATOM 571 O O . SER A 1 80 ? 9.969 23.594 0.866 1 57.75 80 SER A O 1
ATOM 573 N N . SER A 1 81 ? 10.641 22.031 -0.445 1 66.12 81 SER A N 1
ATOM 574 C CA . SER A 1 81 ? 9.305 21.984 -1.037 1 66.12 81 SER A CA 1
ATOM 575 C C . SER A 1 81 ? 8.594 20.688 -0.674 1 66.12 81 SER A C 1
ATOM 577 O O . SER A 1 81 ? 7.367 20.594 -0.774 1 66.12 81 SER A O 1
ATOM 579 N N . GLY A 1 82 ? 9.352 19.672 0.035 1 83.81 82 GLY A N 1
ATOM 580 C CA . GLY A 1 82 ? 8.727 18.391 0.299 1 83.81 82 GLY A CA 1
ATOM 581 C C . GLY A 1 82 ? 8.641 17.5 -0.93 1 83.81 82 GLY A C 1
ATOM 582 O O . GLY A 1 82 ? 8.328 16.312 -0.824 1 83.81 82 GLY A O 1
ATOM 583 N N . ALA A 1 83 ? 8.992 18.062 -2.07 1 85.81 83 ALA A N 1
ATOM 584 C CA . ALA A 1 83 ? 8.891 17.344 -3.336 1 85.81 83 ALA A CA 1
ATOM 585 C C . ALA A 1 83 ? 9.875 16.172 -3.385 1 85.81 83 ALA A C 1
ATOM 587 O O . ALA A 1 83 ? 9.523 15.078 -3.828 1 85.81 83 ALA A O 1
ATOM 588 N N . GLY A 1 84 ? 11.062 16.438 -2.982 1 84.94 84 GLY A N 1
ATOM 589 C CA . GLY A 1 84 ? 12.062 15.383 -2.963 1 84.94 84 GLY A CA 1
ATOM 590 C C . GLY A 1 84 ? 11.703 14.227 -2.047 1 84.94 84 GLY A C 1
ATOM 591 O O . GLY A 1 84 ? 11.883 13.062 -2.402 1 84.94 84 GLY A O 1
ATOM 592 N N . GLY A 1 85 ? 11.188 14.547 -0.87 1 85.94 85 GLY A N 1
ATOM 593 C CA . GLY A 1 85 ? 10.734 13.523 0.062 1 85.94 85 GLY A CA 1
ATOM 594 C C . GLY A 1 85 ? 9.586 12.695 -0.477 1 85.94 85 GLY A C 1
ATOM 595 O O . GLY A 1 85 ? 9.539 11.477 -0.271 1 85.94 85 GLY A O 1
ATOM 596 N N . PHE A 1 86 ? 8.758 13.383 -1.162 1 89.38 86 PHE A N 1
ATOM 597 C CA . PHE A 1 86 ? 7.625 12.703 -1.771 1 89.38 86 PHE A CA 1
ATOM 598 C C . PHE A 1 86 ? 8.094 11.711 -2.83 1 89.38 86 PHE A C 1
ATOM 600 O O . PHE A 1 86 ? 7.648 10.562 -2.859 1 89.38 86 PHE A O 1
ATOM 607 N N . LEU A 1 87 ? 8.945 12.148 -3.674 1 91.19 87 LEU A N 1
ATOM 608 C CA . LEU A 1 87 ? 9.484 11.281 -4.719 1 91.19 87 LEU A CA 1
ATOM 609 C C . LEU A 1 87 ? 10.219 10.094 -4.109 1 91.19 87 LEU A C 1
ATOM 611 O O . LEU A 1 87 ? 10.102 8.969 -4.598 1 91.19 87 LEU A O 1
ATOM 615 N N . ASP A 1 88 ? 10.953 10.383 -3.094 1 89.69 88 ASP A N 1
ATOM 616 C CA . ASP A 1 88 ? 11.711 9.344 -2.408 1 89.69 88 ASP A CA 1
ATOM 617 C C . ASP A 1 88 ? 10.781 8.266 -1.852 1 89.69 88 ASP A C 1
ATOM 619 O O . ASP A 1 88 ? 10.984 7.074 -2.094 1 89.69 88 ASP A O 1
ATOM 623 N N . ILE A 1 89 ? 9.711 8.68 -1.206 1 89.44 89 ILE A N 1
ATOM 624 C CA . ILE A 1 89 ? 8.75 7.754 -0.611 1 89.44 89 ILE A CA 1
ATOM 625 C C . ILE A 1 89 ? 8.07 6.941 -1.709 1 89.44 89 ILE A C 1
ATOM 627 O O . ILE A 1 89 ? 7.945 5.719 -1.599 1 89.44 89 ILE A O 1
ATOM 631 N N . SER A 1 90 ? 7.676 7.582 -2.734 1 94.06 90 SER A N 1
ATOM 632 C CA . SER A 1 90 ? 6.988 6.914 -3.834 1 94.06 90 SER A CA 1
ATOM 633 C C . SER A 1 90 ? 7.891 5.887 -4.504 1 94.06 90 SER A C 1
ATOM 635 O O . SER A 1 90 ? 7.449 4.777 -4.816 1 94.06 90 SER A O 1
ATOM 637 N N . ALA A 1 91 ? 9.109 6.254 -4.742 1 94.25 91 ALA A N 1
ATOM 638 C CA . ALA A 1 91 ? 10.07 5.352 -5.363 1 94.25 91 ALA A CA 1
ATOM 639 C C . ALA A 1 91 ? 10.336 4.137 -4.473 1 94.25 91 ALA A C 1
ATOM 641 O O . ALA A 1 91 ? 10.422 3.01 -4.961 1 94.25 91 ALA A O 1
ATOM 642 N N . ASP A 1 92 ? 10.445 4.406 -3.201 1 93.38 92 ASP A N 1
ATOM 643 C CA . ASP A 1 92 ? 10.719 3.328 -2.256 1 93.38 92 ASP A CA 1
ATOM 644 C C . ASP A 1 92 ? 9.602 2.285 -2.277 1 93.38 92 ASP A C 1
ATOM 646 O O . ASP A 1 92 ? 9.867 1.085 -2.365 1 93.38 92 ASP A O 1
ATOM 650 N N . PHE A 1 93 ? 8.414 2.717 -2.234 1 95.12 93 PHE A N 1
ATOM 651 C CA . PHE A 1 93 ? 7.281 1.793 -2.193 1 95.12 93 PHE A CA 1
ATOM 652 C C . PHE A 1 93 ? 7.164 1.023 -3.502 1 95.12 93 PHE A C 1
ATOM 654 O O . PHE A 1 93 ? 6.84 -0.166 -3.504 1 95.12 93 PHE A O 1
ATOM 661 N N . LEU A 1 94 ? 7.441 1.679 -4.609 1 97.5 94 LEU A N 1
ATOM 662 C CA . LEU A 1 94 ? 7.418 0.992 -5.898 1 97.5 94 LEU A CA 1
ATOM 663 C C . LEU A 1 94 ? 8.484 -0.097 -5.953 1 97.5 94 LEU A C 1
ATOM 665 O O . LEU A 1 94 ? 8.203 -1.229 -6.355 1 97.5 94 LEU A O 1
ATOM 669 N N . VAL A 1 95 ? 9.656 0.239 -5.504 1 97.56 95 VAL A N 1
ATOM 670 C CA . VAL A 1 95 ? 10.781 -0.688 -5.574 1 97.56 95 VAL A CA 1
ATOM 671 C C . VAL A 1 95 ? 10.531 -1.876 -4.648 1 97.56 95 VAL A C 1
ATOM 673 O O . VAL A 1 95 ? 10.742 -3.027 -5.035 1 97.56 95 VAL A O 1
ATOM 676 N N . TYR A 1 96 ? 10.055 -1.611 -3.436 1 96.88 96 TYR A N 1
ATOM 677 C CA . TYR A 1 96 ? 9.766 -2.682 -2.486 1 96.88 96 TYR A CA 1
ATOM 678 C C . TYR A 1 96 ? 8.727 -3.646 -3.051 1 96.88 96 TYR A C 1
ATOM 680 O O . TYR A 1 96 ? 8.938 -4.863 -3.045 1 96.88 96 TYR A O 1
ATOM 688 N N . GLY A 1 97 ? 7.656 -3.123 -3.549 1 98.44 97 GLY A N 1
ATOM 689 C CA . GLY A 1 97 ? 6.602 -3.959 -4.098 1 98.44 97 GLY A CA 1
ATOM 690 C C . GLY A 1 97 ? 7.016 -4.699 -5.355 1 98.44 97 GLY A C 1
ATOM 691 O O . GLY A 1 97 ? 6.707 -5.879 -5.52 1 98.44 97 GLY A O 1
ATOM 692 N N . ALA A 1 98 ? 7.688 -3.988 -6.266 1 98.75 98 ALA A N 1
ATOM 693 C CA . ALA A 1 98 ? 8.133 -4.59 -7.52 1 98.75 98 ALA A CA 1
ATOM 694 C C . ALA A 1 98 ? 9.086 -5.754 -7.262 1 98.75 98 ALA A C 1
ATOM 696 O O . ALA A 1 98 ? 9.07 -6.75 -7.988 1 98.75 98 ALA A O 1
ATOM 697 N N . PHE A 1 99 ? 9.883 -5.539 -6.258 1 98.81 99 PHE A N 1
ATOM 698 C CA . PHE A 1 99 ? 10.844 -6.594 -5.941 1 98.81 99 PHE A CA 1
ATOM 699 C C . PHE A 1 99 ? 10.117 -7.871 -5.527 1 98.81 99 PHE A C 1
ATOM 701 O O . PHE A 1 99 ? 10.508 -8.969 -5.93 1 98.81 99 PHE A O 1
ATOM 708 N N . VAL A 1 100 ? 9.086 -7.766 -4.754 1 98.81 100 VAL A N 1
ATOM 709 C CA . VAL A 1 100 ? 8.297 -8.914 -4.32 1 98.81 100 VAL A CA 1
ATOM 710 C C . VAL A 1 100 ? 7.707 -9.625 -5.535 1 98.81 100 VAL A C 1
ATOM 712 O O . VAL A 1 100 ? 7.75 -10.852 -5.629 1 98.81 100 VAL A O 1
ATOM 715 N N . VAL A 1 101 ? 7.18 -8.852 -6.473 1 98.88 101 VAL A N 1
ATOM 716 C CA . VAL A 1 101 ? 6.621 -9.43 -7.695 1 98.88 101 VAL A CA 1
ATOM 717 C C . VAL A 1 101 ? 7.719 -10.141 -8.477 1 98.88 101 VAL A C 1
ATOM 719 O O . VAL A 1 101 ? 7.508 -11.25 -8.984 1 98.88 101 VAL A O 1
ATOM 722 N N . GLY A 1 102 ? 8.898 -9.523 -8.57 1 98.88 102 GLY A N 1
ATOM 723 C CA . GLY A 1 102 ? 10.023 -10.133 -9.258 1 98.88 102 GLY A CA 1
ATOM 724 C C . GLY A 1 102 ? 10.43 -11.469 -8.664 1 98.88 102 GLY A C 1
ATOM 725 O O . GLY A 1 102 ? 10.695 -12.43 -9.391 1 98.88 102 GLY A O 1
ATOM 726 N N . VAL A 1 103 ? 10.461 -11.516 -7.375 1 98.88 103 VAL A N 1
ATOM 727 C CA . VAL A 1 103 ? 10.836 -12.75 -6.695 1 98.88 103 VAL A CA 1
ATOM 728 C C . VAL A 1 103 ? 9.781 -13.82 -6.953 1 98.88 103 VAL A C 1
ATOM 730 O O . VAL A 1 103 ? 10.109 -14.969 -7.238 1 98.88 103 VAL A O 1
ATOM 733 N N . ALA A 1 104 ? 8.516 -13.453 -6.848 1 98.81 104 ALA A N 1
ATOM 734 C CA . ALA A 1 104 ? 7.426 -14.398 -7.082 1 98.81 104 ALA A CA 1
ATOM 735 C C . ALA A 1 104 ? 7.527 -15.023 -8.477 1 98.81 104 ALA A C 1
ATOM 737 O O . ALA A 1 104 ? 7.367 -16.234 -8.633 1 98.81 104 ALA A O 1
ATOM 738 N N . VAL A 1 105 ? 7.797 -14.18 -9.445 1 98.5 105 VAL A N 1
ATOM 739 C CA . VAL A 1 105 ? 7.895 -14.641 -10.828 1 98.5 105 VAL A CA 1
ATOM 740 C C . VAL A 1 105 ? 9.133 -15.516 -10.992 1 98.5 105 VAL A C 1
ATOM 742 O O . VAL A 1 105 ? 9.078 -16.562 -11.625 1 98.5 105 VAL A O 1
ATOM 745 N N . GLY A 1 106 ? 10.227 -15.156 -10.438 1 98.56 106 GLY A N 1
ATOM 746 C CA . GLY A 1 106 ? 11.508 -15.836 -10.609 1 98.56 106 GLY A CA 1
ATOM 747 C C . GLY A 1 106 ? 11.531 -17.219 -9.992 1 98.56 106 GLY A C 1
ATOM 748 O O . GLY A 1 106 ? 12.125 -18.141 -10.547 1 98.56 106 GLY A O 1
ATOM 749 N N . VAL A 1 107 ? 10.945 -17.359 -8.828 1 97.88 107 VAL A N 1
ATOM 750 C CA . VAL A 1 107 ? 11 -18.641 -8.125 1 97.88 107 VAL A CA 1
ATOM 751 C C . VAL A 1 107 ? 9.898 -19.562 -8.648 1 97.88 107 VAL A C 1
ATOM 753 O O . VAL A 1 107 ? 10 -20.781 -8.516 1 97.88 107 VAL A O 1
ATOM 756 N N . GLY A 1 108 ? 8.867 -19.016 -9.188 1 96.62 108 GLY A N 1
ATOM 757 C CA . GLY A 1 108 ? 7.746 -19.828 -9.625 1 96.62 108 GLY A CA 1
ATOM 758 C C . GLY A 1 108 ? 6.996 -20.469 -8.469 1 96.62 108 GLY A C 1
ATOM 759 O O . GLY A 1 108 ? 7.102 -20.016 -7.324 1 96.62 108 GLY A O 1
ATOM 760 N N . GLY A 1 109 ? 6.062 -21.328 -8.734 1 95.81 109 GLY A N 1
ATOM 761 C CA . GLY A 1 109 ? 5.316 -22 -7.688 1 95.81 109 GLY A CA 1
ATOM 762 C C . GLY A 1 109 ? 4.137 -21.203 -7.172 1 95.81 109 GLY A C 1
ATOM 763 O O . GLY A 1 109 ? 3.648 -20.297 -7.859 1 95.81 109 GLY A O 1
ATOM 764 N N . PRO A 1 110 ? 3.695 -21.578 -6 1 97.06 110 PRO A N 1
ATOM 765 C CA . PRO A 1 110 ? 2.523 -20.891 -5.445 1 97.06 110 PRO A CA 1
ATOM 766 C C . PRO A 1 110 ? 2.783 -19.422 -5.164 1 97.06 110 PRO A C 1
ATOM 768 O O . PRO A 1 110 ? 3.801 -19.078 -4.559 1 97.06 110 PRO A O 1
ATOM 771 N N . ALA A 1 111 ? 1.921 -18.578 -5.559 1 97.94 111 ALA A N 1
ATOM 772 C CA . ALA A 1 111 ? 2.111 -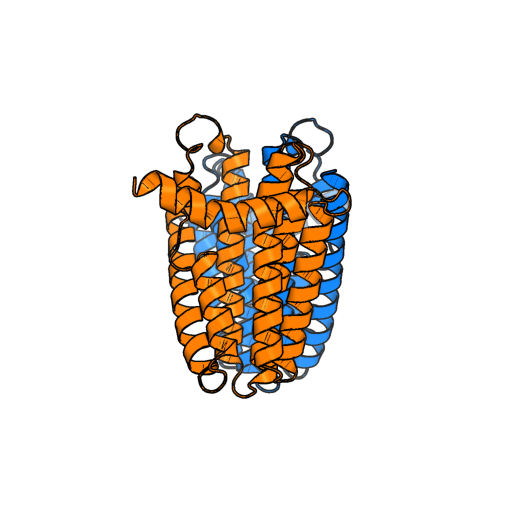17.141 -5.445 1 97.94 111 ALA A CA 1
ATOM 773 C C . ALA A 1 111 ? 1.483 -16.609 -4.164 1 97.94 111 ALA A C 1
ATOM 775 O O . ALA A 1 111 ? 1.683 -15.438 -3.807 1 97.94 111 ALA A O 1
ATOM 776 N N . LEU A 1 112 ? 0.755 -17.453 -3.414 1 98.44 112 LEU A N 1
ATOM 777 C CA . LEU A 1 112 ? -0.047 -17 -2.281 1 98.44 112 LEU A CA 1
ATOM 778 C C . LEU A 1 112 ? 0.822 -16.312 -1.24 1 98.44 112 LEU A C 1
ATOM 780 O O . LEU A 1 112 ? 0.477 -15.227 -0.76 1 98.44 112 LEU A O 1
ATOM 784 N N . PRO A 1 113 ? 1.989 -16.891 -0.862 1 98.69 113 PRO A N 1
ATOM 785 C CA . PRO A 1 113 ? 2.771 -16.188 0.159 1 98.69 113 PRO A CA 1
ATOM 786 C C . PRO A 1 113 ? 3.227 -14.805 -0.295 1 98.69 113 PRO A C 1
ATOM 788 O O . PRO A 1 113 ? 3.312 -13.883 0.518 1 98.69 113 PRO A O 1
ATOM 791 N N . PHE A 1 114 ? 3.502 -14.617 -1.548 1 98.88 114 PHE A N 1
ATOM 792 C CA . PHE A 1 114 ? 3.945 -13.328 -2.066 1 98.88 114 PHE A CA 1
ATOM 793 C C . PHE A 1 114 ? 2.777 -12.352 -2.172 1 98.88 114 PHE A C 1
ATOM 795 O O . PHE A 1 114 ? 2.945 -11.148 -1.97 1 98.88 114 PHE A O 1
ATOM 802 N N . LEU A 1 115 ? 1.566 -12.891 -2.506 1 98.88 115 LEU A N 1
ATOM 803 C CA . LEU A 1 115 ? 0.358 -12.07 -2.434 1 98.88 115 LEU A CA 1
ATOM 804 C C . LEU A 1 115 ? 0.157 -11.523 -1.026 1 98.88 115 LEU A C 1
ATOM 806 O O . LEU A 1 115 ? -0.181 -10.352 -0.857 1 98.88 115 LEU A O 1
ATOM 810 N N . LEU A 1 116 ? 0.401 -12.367 -0.074 1 98.81 116 LEU A N 1
ATOM 811 C CA . LEU A 1 116 ? 0.207 -11.961 1.315 1 98.81 116 LEU A CA 1
ATOM 812 C C . LEU A 1 116 ? 1.269 -10.953 1.741 1 98.81 116 LEU A C 1
ATOM 814 O O . LEU A 1 116 ? 0.988 -10.047 2.531 1 98.81 116 LEU A O 1
ATOM 818 N N . VAL A 1 117 ? 2.484 -11.133 1.239 1 98.75 117 VAL A N 1
ATOM 819 C CA . VAL A 1 117 ? 3.516 -10.141 1.525 1 98.75 117 VAL A CA 1
ATOM 820 C C . VAL A 1 117 ? 3.088 -8.773 0.983 1 98.75 117 VAL A C 1
ATOM 822 O O . VAL A 1 117 ? 3.16 -7.77 1.691 1 98.75 117 VAL A O 1
ATOM 825 N N . LEU A 1 118 ? 2.635 -8.734 -0.245 1 98.75 118 LEU A N 1
ATOM 826 C CA . LEU A 1 118 ? 2.215 -7.469 -0.842 1 98.75 118 LEU A CA 1
ATOM 827 C C . LEU A 1 118 ? 1.016 -6.887 -0.1 1 98.75 118 LEU A C 1
ATOM 829 O O . LEU A 1 118 ? 0.922 -5.672 0.082 1 98.75 118 LEU A O 1
ATOM 833 N N . LEU A 1 119 ? 0.068 -7.719 0.328 1 98.62 119 LEU A N 1
ATOM 834 C CA . LEU A 1 119 ? -1.077 -7.258 1.104 1 98.62 119 LEU A CA 1
ATOM 835 C C . LEU A 1 119 ? -0.623 -6.598 2.402 1 98.62 119 LEU A C 1
ATOM 837 O O . LEU A 1 119 ? -1.08 -5.504 2.74 1 98.62 119 LEU A O 1
ATOM 841 N N . THR A 1 120 ? 0.245 -7.297 3.078 1 98.06 120 THR A N 1
ATOM 842 C CA . THR A 1 120 ? 0.666 -6.777 4.375 1 98.06 120 THR A CA 1
ATOM 843 C C . THR A 1 120 ? 1.535 -5.535 4.203 1 98.06 120 THR A C 1
ATOM 845 O O . THR A 1 120 ? 1.496 -4.625 5.035 1 98.06 120 THR A O 1
ATOM 848 N N . TYR A 1 121 ? 2.377 -5.484 3.098 1 97.25 121 TYR A N 1
ATOM 849 C CA . TYR A 1 121 ? 3.078 -4.25 2.762 1 97.25 121 TYR A CA 1
ATOM 850 C C . TYR A 1 121 ? 2.096 -3.105 2.549 1 97.25 121 TYR A C 1
ATOM 852 O O . TYR A 1 121 ? 2.312 -1.995 3.039 1 97.25 121 TYR A O 1
ATOM 860 N N . TYR A 1 122 ? 1.11 -3.404 1.837 1 97 122 TYR A N 1
ATOM 861 C CA . TYR A 1 122 ? 0.075 -2.436 1.493 1 97 122 TYR A CA 1
ATOM 862 C C . TYR A 1 122 ? -0.585 -1.875 2.748 1 97 122 TYR A C 1
ATOM 864 O O . TYR A 1 122 ? -0.667 -0.657 2.922 1 97 122 TYR A O 1
ATOM 872 N N . VAL A 1 123 ? -0.991 -2.701 3.652 1 96.56 123 VAL A N 1
ATOM 873 C CA . VAL A 1 123 ? -1.688 -2.293 4.867 1 96.56 123 VAL A CA 1
ATOM 874 C C . VAL A 1 123 ? -0.717 -1.57 5.801 1 96.56 123 VAL A C 1
ATOM 876 O O . VAL A 1 123 ? -1.046 -0.519 6.355 1 96.56 123 VAL A O 1
ATOM 879 N N . ASN A 1 124 ? 0.443 -2.109 5.957 1 95.12 124 ASN A N 1
ATOM 880 C CA . ASN A 1 124 ? 1.447 -1.517 6.832 1 95.12 124 ASN A CA 1
ATOM 881 C C . ASN A 1 124 ? 1.854 -0.124 6.359 1 95.12 124 ASN A C 1
ATOM 883 O O . ASN A 1 124 ? 1.881 0.821 7.148 1 95.12 124 ASN A O 1
ATOM 887 N N . GLY A 1 125 ? 2.184 -0.056 5.051 1 93.31 125 GLY A N 1
ATOM 888 C CA . GLY A 1 125 ? 2.598 1.222 4.492 1 93.31 125 GLY A CA 1
ATOM 889 C C . GLY A 1 125 ? 1.516 2.281 4.562 1 93.31 125 GLY A C 1
ATOM 890 O O . GLY A 1 125 ? 1.786 3.43 4.922 1 93.31 125 GLY A O 1
ATOM 891 N N . THR A 1 126 ? 0.337 1.933 4.246 1 93.06 126 THR A N 1
ATOM 892 C CA . THR A 1 126 ? -0.753 2.9 4.234 1 93.06 126 THR A CA 1
ATOM 893 C C . THR A 1 126 ? -1.142 3.299 5.656 1 93.06 126 THR A C 1
ATOM 895 O O . THR A 1 126 ? -1.523 4.445 5.902 1 93.06 126 THR A O 1
ATOM 898 N N . ALA A 1 127 ? -1.069 2.355 6.578 1 92.94 127 ALA A N 1
ATOM 899 C CA . ALA A 1 127 ? -1.329 2.703 7.973 1 92.94 127 ALA A CA 1
ATOM 900 C C . ALA A 1 127 ? -0.319 3.729 8.477 1 92.94 127 ALA A C 1
ATOM 902 O O . ALA A 1 127 ? -0.688 4.688 9.164 1 92.94 127 ALA A O 1
ATOM 903 N N . PHE A 1 128 ? 0.87 3.51 8.164 1 90.31 128 PHE A N 1
ATOM 904 C CA . PHE A 1 128 ? 1.933 4.426 8.562 1 90.31 128 PHE A CA 1
ATOM 905 C C . PHE A 1 128 ? 1.688 5.82 7.996 1 90.31 128 PHE A C 1
ATOM 907 O O . PHE A 1 128 ? 1.738 6.809 8.727 1 90.31 128 PHE A O 1
ATOM 914 N N . LEU A 1 129 ? 1.444 5.914 6.715 1 89.06 129 LEU A N 1
ATOM 915 C CA . LEU A 1 129 ? 1.298 7.199 6.043 1 89.06 129 LEU A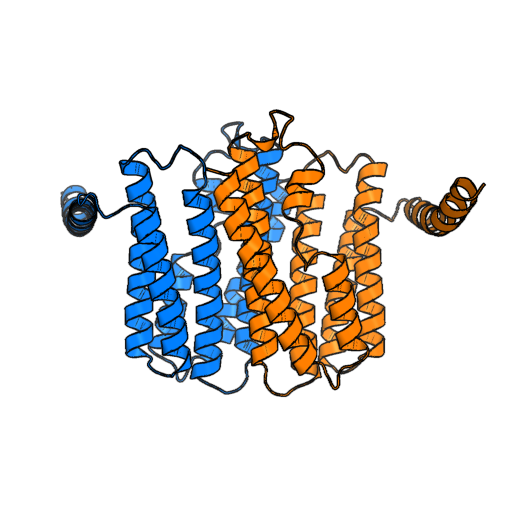 CA 1
ATOM 916 C C . LEU A 1 129 ? -0.012 7.875 6.438 1 89.06 129 LEU A C 1
ATOM 918 O O . LEU A 1 129 ? -0.082 9.102 6.527 1 89.06 129 LEU A O 1
ATOM 922 N N . ALA A 1 130 ? -1.05 7.059 6.637 1 89.38 130 ALA A N 1
ATOM 923 C CA . ALA A 1 130 ? -2.322 7.609 7.094 1 89.38 130 ALA A CA 1
ATOM 924 C C . ALA A 1 130 ? -2.18 8.25 8.469 1 89.38 130 ALA A C 1
ATOM 926 O O . ALA A 1 130 ? -2.691 9.344 8.711 1 89.38 130 ALA A O 1
ATOM 927 N N . PHE A 1 131 ? -1.515 7.555 9.312 1 89 131 PHE A N 1
ATOM 928 C CA . PHE A 1 131 ? -1.271 8.109 10.641 1 89 131 PHE A CA 1
ATOM 929 C C . PHE A 1 131 ? -0.507 9.422 10.547 1 89 131 PHE A C 1
ATOM 931 O O . PHE A 1 131 ? -0.869 10.406 11.203 1 89 131 PHE A O 1
ATOM 938 N N . SER A 1 132 ? 0.505 9.406 9.773 1 85.06 132 SER A N 1
ATOM 939 C CA . SER A 1 132 ? 1.323 10.602 9.602 1 85.06 132 SER A CA 1
ATOM 940 C C . SER A 1 132 ? 0.491 11.773 9.094 1 85.06 132 SER A C 1
ATOM 942 O O . SER A 1 132 ? 0.647 12.906 9.555 1 85.06 132 SER A O 1
ATOM 944 N N . SER A 1 133 ? -0.337 11.539 8.172 1 83.94 133 SER A N 1
ATOM 945 C CA . SER A 1 133 ? -1.175 12.578 7.574 1 83.94 133 SER A CA 1
ATOM 946 C C . SER A 1 133 ? -2.146 13.156 8.594 1 83.94 133 SER A C 1
ATOM 948 O O . SER A 1 133 ? -2.283 14.375 8.711 1 83.94 133 SER A O 1
ATOM 950 N N . ILE A 1 134 ? -2.758 12.328 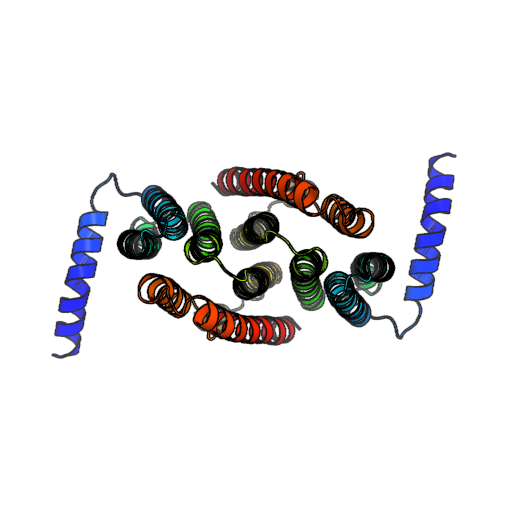9.344 1 83.56 134 ILE A N 1
ATOM 951 C CA . ILE A 1 134 ? -3.775 12.758 10.297 1 83.56 134 ILE A CA 1
ATOM 952 C C . ILE A 1 134 ? -3.111 13.453 11.484 1 83.56 134 ILE A C 1
ATOM 954 O O . ILE A 1 134 ? -3.619 14.453 11.984 1 83.56 134 ILE A O 1
ATOM 958 N N . ALA A 1 135 ? -2.014 12.898 11.922 1 81.38 135 ALA A N 1
ATOM 959 C CA . ALA A 1 135 ? -1.271 13.508 13.023 1 81.38 135 ALA A CA 1
ATOM 960 C C . ALA A 1 135 ? -0.825 14.922 12.656 1 81.38 135 ALA A C 1
ATOM 962 O O . ALA A 1 135 ? -0.868 15.828 13.492 1 81.38 135 ALA A O 1
ATOM 963 N N . GLU A 1 136 ? -0.399 15.117 11.461 1 77 136 GLU A N 1
ATOM 964 C CA . GLU A 1 136 ? 0.026 16.438 11 1 77 136 GLU A CA 1
ATOM 965 C C . GLU A 1 136 ? -1.158 17.391 10.898 1 77 136 GLU A C 1
ATOM 967 O O . GLU A 1 136 ? -1.044 18.562 11.25 1 77 136 GLU A O 1
ATOM 972 N N . ARG A 1 137 ? -2.248 16.922 10.477 1 76.62 137 ARG A N 1
ATOM 973 C CA . ARG A 1 137 ? -3.447 17.734 10.305 1 76.62 137 ARG A CA 1
ATOM 974 C C . ARG A 1 137 ? -3.996 18.188 11.656 1 76.62 137 ARG A C 1
ATOM 976 O O . ARG A 1 137 ? -4.559 19.281 11.766 1 76.62 137 ARG A O 1
ATOM 983 N N . THR A 1 138 ? -3.965 17.359 12.578 1 73.56 138 THR A N 1
ATOM 984 C CA . THR A 1 138 ? -4.551 17.672 13.875 1 73.56 138 THR A CA 1
ATOM 985 C C . THR A 1 138 ? -3.533 18.375 14.773 1 73.56 138 THR A C 1
ATOM 987 O O . THR A 1 138 ? -3.84 18.719 15.914 1 73.56 138 THR A O 1
ATOM 990 N N . GLY A 1 139 ? -2.5 18.891 14.164 1 64.12 139 GLY A N 1
ATOM 991 C CA . GLY A 1 139 ? -1.497 19.656 14.883 1 64.12 139 GLY A CA 1
ATOM 992 C C . GLY A 1 139 ? -0.787 18.844 15.953 1 64.12 139 GLY A C 1
ATOM 993 O O . GLY A 1 139 ? -0.209 19.406 16.891 1 64.12 139 GLY A O 1
ATOM 994 N N . ARG A 1 140 ? -1.181 17.75 16.109 1 55.41 140 ARG A N 1
ATOM 995 C CA . ARG A 1 140 ? -0.627 16.922 17.188 1 55.41 140 ARG A CA 1
ATOM 996 C C . ARG A 1 140 ? 0.854 16.656 16.953 1 55.41 140 ARG A C 1
ATOM 998 O O . ARG A 1 140 ? 1.557 16.203 17.859 1 55.41 140 ARG A O 1
ATOM 1005 N N . ARG A 1 141 ? 1.274 16.969 15.742 1 52.38 141 ARG A N 1
ATOM 1006 C CA . ARG A 1 141 ? 2.717 16.844 15.57 1 52.38 141 ARG A CA 1
ATOM 1007 C C . ARG A 1 141 ? 3.455 17.969 16.281 1 52.38 141 ARG A C 1
ATOM 1009 O O . ARG A 1 141 ? 4.605 17.812 16.703 1 52.38 141 ARG A O 1
ATOM 1016 N N . GLY A 1 142 ? 2.893 19.266 16.344 1 38.56 142 GLY A N 1
ATOM 1017 C CA . GLY A 1 142 ? 3.52 20.469 16.875 1 38.56 142 GLY A CA 1
ATOM 1018 C C . GLY A 1 142 ? 3.773 20.406 18.359 1 38.56 142 GLY A C 1
ATOM 1019 O O . GLY A 1 142 ? 4.5 21.234 18.906 1 38.56 142 GLY A O 1
ATOM 1020 N N . ASP A 1 143 ? 2.766 20.281 19.141 1 37.91 143 ASP A N 1
ATOM 1021 C CA . ASP A 1 143 ? 2.961 20.5 20.578 1 37.91 143 ASP A CA 1
ATOM 1022 C C . ASP A 1 143 ? 4.047 19.578 21.125 1 37.91 143 ASP A C 1
ATOM 1024 O O . ASP A 1 143 ? 3.947 18.359 21.031 1 37.91 143 ASP A O 1
ATOM 1028 N N . GLY A 1 144 ? 5.418 19.75 20.953 1 35.59 144 GLY A N 1
ATOM 1029 C CA . GLY A 1 144 ? 6.648 19.203 21.5 1 35.59 144 GLY A CA 1
ATOM 1030 C C . GLY A 1 144 ? 6.559 17.719 21.812 1 35.59 144 GLY A C 1
ATOM 1031 O O . GLY A 1 144 ? 7.543 17.109 22.234 1 35.59 144 GLY A O 1
ATOM 1032 N N . ARG A 1 145 ? 5.527 17.359 22.328 1 34.5 145 ARG A N 1
ATOM 1033 C CA . ARG A 1 145 ? 5.422 16.031 22.938 1 34.5 145 ARG A CA 1
ATOM 1034 C C . ARG A 1 145 ? 5.445 14.938 21.891 1 34.5 145 ARG A C 1
ATOM 1036 O O . ARG A 1 145 ? 5.949 13.836 22.141 1 34.5 145 ARG A O 1
ATOM 1043 N N . LEU A 1 146 ? 4.805 15.023 20.812 1 38.03 146 LEU A N 1
ATOM 1044 C CA . LEU A 1 146 ? 4.891 14.023 19.75 1 38.03 146 LEU A CA 1
ATOM 1045 C C . LEU A 1 146 ? 6.027 14.344 18.781 1 38.03 146 LEU A C 1
ATOM 1047 O O . LEU A 1 146 ? 6.117 13.75 17.703 1 38.03 146 LEU A O 1
ATOM 1051 N N . SER A 1 147 ? 6.598 15.531 18.672 1 34.72 147 SER A N 1
ATOM 1052 C CA . SER A 1 147 ? 7.773 15.977 17.938 1 34.72 147 SER A CA 1
ATOM 1053 C C . SER A 1 147 ? 8.875 14.922 17.969 1 34.72 147 SER A C 1
ATOM 1055 O O . SER A 1 147 ? 9.961 15.133 17.422 1 34.72 147 SER A O 1
ATOM 1057 N N . GLY A 1 148 ? 9.125 14.305 19.141 1 33.28 148 GLY A N 1
ATOM 1058 C CA . GLY A 1 148 ? 10.312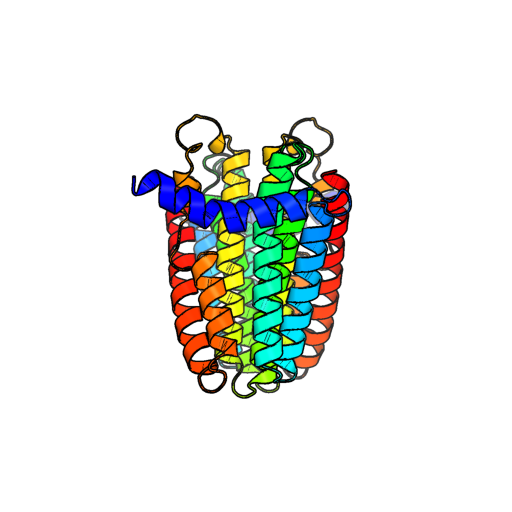 13.484 19.297 1 33.28 148 GLY A CA 1
ATOM 1059 C C . GLY A 1 148 ? 10.414 12.367 18.281 1 33.28 148 GLY A C 1
ATOM 1060 O O . GLY A 1 148 ? 9.406 11.953 17.703 1 33.28 148 GLY A O 1
ATOM 1061 N N . GLY A 1 149 ? 11.664 12.023 17.672 1 37.16 149 GLY A N 1
ATOM 1062 C CA . GLY A 1 149 ? 12.25 10.836 17.078 1 37.16 149 GLY A CA 1
ATOM 1063 C C . GLY A 1 149 ? 11.531 9.562 17.469 1 37.16 149 GLY A C 1
ATOM 1064 O O . GLY A 1 149 ? 11.859 8.484 16.953 1 37.16 149 GLY A O 1
ATOM 1065 N N . ARG A 1 150 ? 10.875 9.703 18.547 1 35.91 150 ARG A N 1
ATOM 1066 C CA . ARG A 1 150 ? 10.336 8.539 19.25 1 35.91 150 ARG A CA 1
ATOM 1067 C C . ARG A 1 150 ? 8.984 8.133 18.672 1 35.91 150 ARG A C 1
ATOM 1069 O O . ARG A 1 150 ? 8.672 6.945 18.578 1 35.91 150 ARG A O 1
ATOM 1076 N N . SER A 1 151 ? 8.023 9.023 18.516 1 38.19 151 SER A N 1
ATOM 1077 C CA . SER A 1 151 ? 6.703 8.609 18.047 1 38.19 151 SER A CA 1
ATOM 1078 C C . SER A 1 151 ? 6.793 7.926 16.688 1 38.19 151 SER A C 1
ATOM 1080 O O . SER A 1 151 ? 6.156 6.895 16.469 1 38.19 151 SER A O 1
ATOM 1082 N N . LEU A 1 152 ? 7.41 8.648 15.711 1 44.34 152 LEU A N 1
ATOM 1083 C CA . LEU A 1 152 ? 7.727 7.961 14.461 1 44.34 152 LEU A CA 1
ATOM 1084 C C . LEU A 1 152 ? 8.539 6.699 14.734 1 44.34 152 LEU A C 1
ATOM 1086 O O . LEU A 1 152 ? 8.422 5.711 14.008 1 44.34 152 LEU A O 1
ATOM 1090 N N . ASN A 1 153 ? 9.492 6.852 15.727 1 42.62 153 ASN A N 1
ATOM 1091 C CA . ASN A 1 153 ? 10.203 5.691 16.266 1 42.62 153 ASN A CA 1
ATOM 1092 C C . ASN A 1 153 ? 9.242 4.684 16.891 1 42.62 153 ASN A C 1
ATOM 1094 O O . ASN A 1 153 ? 9.508 3.482 16.875 1 42.62 153 ASN A O 1
ATOM 1098 N N . PHE A 1 154 ? 8.211 5.328 17.5 1 40.97 154 PHE A N 1
ATOM 1099 C CA . PHE A 1 154 ? 7.254 4.473 18.188 1 40.97 154 PHE A CA 1
ATOM 1100 C C . PHE A 1 154 ? 6.445 3.652 17.188 1 40.97 154 PHE A C 1
ATOM 1102 O O . PHE A 1 154 ? 6.02 2.535 17.484 1 40.97 154 PHE A O 1
ATOM 1109 N N . LEU A 1 155 ? 6.105 4.289 16.062 1 49.28 155 LEU A N 1
ATOM 1110 C CA . LEU A 1 155 ? 5.465 3.404 15.094 1 49.28 155 LEU A CA 1
ATOM 1111 C C . LEU A 1 155 ? 6.461 2.391 14.539 1 49.28 155 LEU A C 1
ATOM 1113 O O . LEU A 1 155 ? 6.23 1.8 13.477 1 49.28 155 LEU A O 1
ATOM 1117 N N . GLY A 1 156 ? 7.637 2.357 15.227 1 51.16 156 GLY A N 1
ATOM 1118 C CA . GLY A 1 156 ? 8.68 1.383 14.961 1 51.16 156 GLY A CA 1
ATOM 1119 C C . GLY A 1 156 ? 8.195 -0.052 15.047 1 51.16 156 GLY A C 1
ATOM 1120 O O . GLY A 1 156 ? 7.328 -0.37 15.859 1 51.16 156 GLY A O 1
ATOM 1121 N N . GLY A 1 157 ? 7.961 -0.763 14.039 1 55.28 157 GLY A N 1
ATOM 1122 C CA . GLY A 1 157 ? 7.598 -2.17 14 1 55.28 157 GLY A CA 1
ATOM 1123 C C . GLY A 1 157 ? 8.766 -3.078 13.664 1 55.28 157 GLY A C 1
ATOM 1124 O O . GLY A 1 157 ? 9.898 -2.615 13.531 1 55.28 157 GLY A O 1
ATOM 1125 N N . LEU A 1 158 ? 8.547 -4.352 13.781 1 47.62 158 LEU A N 1
ATOM 1126 C CA . LEU A 1 158 ? 9.477 -5.434 13.461 1 47.62 158 LEU A CA 1
ATOM 1127 C C . LEU A 1 158 ? 9.945 -5.34 12.008 1 47.62 158 LEU A C 1
ATOM 1129 O O . LEU A 1 158 ? 11.039 -5.789 11.68 1 47.62 158 LEU A O 1
ATOM 1133 N N . ALA A 1 159 ? 9.023 -4.723 11.281 1 63.31 159 ALA A N 1
ATOM 1134 C CA . ALA A 1 159 ? 9.312 -4.625 9.852 1 63.31 159 ALA A CA 1
ATOM 1135 C C . ALA A 1 159 ? 9.609 -3.182 9.453 1 63.31 159 ALA A C 1
ATOM 1137 O O . ALA A 1 159 ? 8.719 -2.473 8.977 1 63.31 159 ALA A O 1
ATOM 1138 N N . GLU A 1 160 ? 10.859 -2.861 9.781 1 69.62 160 GLU A N 1
ATOM 1139 C CA . GLU A 1 160 ? 11.336 -1.54 9.391 1 69.62 160 GLU A CA 1
ATOM 1140 C C . GLU A 1 160 ? 12.227 -1.621 8.156 1 69.62 160 GLU A C 1
ATOM 1142 O O . GLU A 1 160 ? 12.273 -2.65 7.48 1 69.62 160 GLU A O 1
ATOM 1147 N N . GLY A 1 161 ? 12.766 -0.541 7.852 1 79.19 161 GLY A N 1
ATOM 1148 C CA . GLY A 1 161 ? 13.562 -0.437 6.637 1 79.19 161 GLY A CA 1
ATOM 1149 C C . GLY A 1 161 ? 14.703 -1.436 6.582 1 79.19 161 GLY A C 1
ATOM 1150 O O . GLY A 1 161 ? 14.836 -2.176 5.605 1 79.19 161 GLY A O 1
ATOM 1151 N N . GLY A 1 162 ? 15.367 -1.666 7.699 1 86.19 162 GLY A N 1
ATOM 1152 C CA . GLY A 1 162 ? 16.5 -2.576 7.719 1 86.19 162 GLY A CA 1
ATOM 1153 C C . GLY A 1 162 ? 16.094 -4.031 7.566 1 86.19 162 GLY A C 1
ATOM 1154 O O . GLY A 1 162 ? 16.734 -4.781 6.824 1 86.19 162 GLY A O 1
ATOM 1155 N N . GLU A 1 163 ? 15.047 -4.449 8.305 1 92.56 163 GLU A N 1
ATOM 1156 C CA . GLU A 1 163 ? 14.547 -5.816 8.211 1 92.56 163 GLU A CA 1
ATOM 1157 C C . GLU A 1 163 ? 14.047 -6.129 6.805 1 92.56 163 GLU A C 1
ATOM 1159 O O . GLU A 1 163 ? 14.242 -7.238 6.301 1 92.56 163 GLU A O 1
ATOM 1164 N N . THR A 1 164 ? 13.414 -5.172 6.227 1 94.38 164 THR A N 1
ATOM 1165 C CA . THR A 1 164 ? 12.945 -5.371 4.859 1 94.38 164 THR A CA 1
ATOM 1166 C C . THR A 1 164 ? 14.117 -5.594 3.908 1 94.38 164 THR A C 1
ATOM 1168 O O . THR A 1 164 ? 14.078 -6.496 3.07 1 94.38 164 THR A O 1
ATOM 1171 N N . ILE A 1 165 ? 15.148 -4.793 4.047 1 94.88 165 ILE A N 1
ATOM 1172 C CA . ILE A 1 165 ? 16.328 -4.926 3.199 1 94.88 165 ILE A CA 1
ATOM 1173 C C . ILE A 1 165 ? 16.953 -6.301 3.4 1 94.88 165 ILE A C 1
ATOM 1175 O O . ILE A 1 165 ? 17.344 -6.961 2.434 1 94.88 165 ILE A O 1
ATOM 1179 N N . ALA A 1 166 ? 17 -6.723 4.625 1 96.06 166 ALA A N 1
ATOM 1180 C CA . ALA A 1 166 ? 17.578 -8.023 4.953 1 96.06 166 ALA A CA 1
ATOM 1181 C C . ALA A 1 166 ? 16.781 -9.156 4.324 1 96.06 166 ALA A C 1
ATOM 1183 O O . ALA A 1 166 ? 17.359 -10.086 3.746 1 96.06 166 ALA A O 1
ATOM 1184 N N . VAL A 1 167 ? 15.516 -9.109 4.418 1 97.81 167 VAL A N 1
ATOM 1185 C CA . VAL A 1 167 ? 14.664 -10.18 3.902 1 97.81 167 VAL A CA 1
ATOM 1186 C C . VAL A 1 167 ? 14.75 -10.211 2.377 1 97.81 167 VAL A C 1
ATOM 1188 O O . VAL A 1 167 ? 14.836 -11.289 1.78 1 97.81 167 VAL A O 1
ATOM 1191 N N . HIS A 1 168 ? 14.695 -9.055 1.719 1 98.31 168 HIS A N 1
ATOM 1192 C CA . HIS A 1 168 ? 14.82 -9.008 0.265 1 98.31 168 HIS A CA 1
ATOM 1193 C C . HIS A 1 168 ? 16.172 -9.547 -0.193 1 98.31 168 HIS A C 1
ATOM 1195 O O . HIS A 1 168 ? 16.266 -10.211 -1.227 1 98.31 168 HIS A O 1
ATOM 1201 N N . THR A 1 169 ? 17.203 -9.234 0.562 1 98.25 169 THR A N 1
ATOM 1202 C CA . THR A 1 169 ? 18.516 -9.789 0.273 1 98.25 169 THR A CA 1
ATOM 1203 C C . THR A 1 169 ? 18.516 -11.305 0.446 1 98.25 169 THR A C 1
ATOM 1205 O O . THR A 1 169 ? 19.062 -12.031 -0.381 1 98.25 169 THR A O 1
ATOM 1208 N N . LEU A 1 170 ? 17.875 -11.727 1.54 1 98.38 170 LEU A N 1
ATOM 1209 C CA . LEU A 1 170 ? 17.797 -13.148 1.836 1 98.38 170 LEU A CA 1
ATOM 1210 C C . LEU A 1 170 ? 17.094 -13.898 0.707 1 98.38 170 LEU A C 1
ATOM 1212 O O . LEU A 1 170 ? 17.469 -15.023 0.375 1 98.38 170 LEU A O 1
ATOM 1216 N N . TRP A 1 171 ? 16.078 -13.328 0.108 1 98.62 171 TRP A N 1
ATOM 1217 C CA . TRP A 1 171 ? 15.398 -13.938 -1.027 1 98.62 171 TRP A CA 1
ATOM 1218 C C . TRP A 1 171 ? 16.375 -14.195 -2.174 1 98.62 171 TRP A C 1
ATOM 1220 O O . TRP A 1 171 ? 16.297 -15.219 -2.848 1 98.62 171 TRP A O 1
ATOM 1230 N N . CYS A 1 172 ? 17.25 -13.266 -2.41 1 98.44 172 CYS A N 1
ATOM 1231 C CA . CYS A 1 172 ? 18.219 -13.406 -3.504 1 98.44 172 CYS A CA 1
ATOM 1232 C C . CYS A 1 172 ? 19.25 -14.469 -3.184 1 98.44 172 CYS A C 1
ATOM 1234 O O . CYS A 1 172 ? 19.719 -15.18 -4.078 1 98.44 172 CYS A O 1
ATOM 1236 N N . LEU A 1 173 ? 19.609 -14.609 -1.974 1 98 173 LEU A N 1
ATOM 1237 C CA . LEU A 1 173 ? 20.672 -15.531 -1.563 1 98 173 LEU A CA 1
ATOM 1238 C C . LEU A 1 173 ? 20.141 -16.953 -1.456 1 98 173 LEU A C 1
ATOM 1240 O O . LEU A 1 173 ? 20.875 -17.922 -1.662 1 98 173 LEU A O 1
ATOM 1244 N N . LEU A 1 174 ? 18.859 -17.109 -1.057 1 98.19 174 LEU A N 1
ATOM 1245 C CA . LEU A 1 174 ? 18.25 -18.422 -0.86 1 98.19 174 LEU A CA 1
ATOM 1246 C C . LEU A 1 174 ? 16.938 -18.531 -1.623 1 98.19 174 LEU A C 1
ATOM 1248 O O . LEU A 1 174 ? 15.883 -18.766 -1.024 1 98.19 174 LEU A O 1
ATOM 1252 N N . PRO A 1 175 ? 17.078 -18.484 -2.926 1 97.44 175 PRO A N 1
ATOM 1253 C CA . PRO A 1 175 ? 15.852 -18.531 -3.711 1 97.44 175 PRO A CA 1
ATOM 1254 C C . PRO A 1 175 ? 15.086 -19.844 -3.549 1 97.44 175 PRO A C 1
ATOM 1256 O O . PRO A 1 175 ? 13.859 -19.859 -3.717 1 97.44 175 PRO A O 1
ATOM 1259 N N . GLY A 1 176 ? 15.695 -20.938 -3.209 1 97.31 176 GLY A N 1
ATOM 1260 C CA . GLY A 1 176 ? 15.039 -22.203 -2.967 1 97.31 176 GLY A CA 1
ATOM 1261 C C . GLY A 1 176 ? 14.078 -22.172 -1.793 1 97.31 176 GLY A C 1
ATOM 1262 O O . GLY A 1 176 ? 13.164 -23 -1.706 1 97.31 176 GLY A O 1
ATOM 1263 N N . PHE A 1 177 ? 14.289 -21.234 -0.841 1 98.25 177 PHE A N 1
ATOM 1264 C CA . PHE A 1 177 ? 13.453 -21.109 0.347 1 98.25 177 PHE A CA 1
ATOM 1265 C C . PHE A 1 177 ? 12.57 -19.859 0.259 1 98.25 177 PHE A C 1
ATOM 1267 O O . PHE A 1 177 ? 12.07 -19.375 1.274 1 98.25 177 PHE A O 1
ATOM 1274 N N . ALA A 1 178 ? 12.453 -19.375 -0.93 1 98.5 178 ALA A N 1
ATOM 1275 C CA . ALA A 1 178 ? 11.773 -18.094 -1.112 1 98.5 178 ALA A CA 1
ATOM 1276 C C . ALA A 1 178 ? 10.336 -18.156 -0.608 1 98.5 178 ALA A C 1
ATOM 1278 O O . ALA A 1 178 ? 9.836 -17.203 -0.017 1 98.5 178 ALA A O 1
ATOM 1279 N N . HIS A 1 179 ? 9.664 -19.281 -0.828 1 98.62 179 HIS A N 1
ATOM 1280 C CA . HIS A 1 179 ? 8.281 -19.406 -0.379 1 98.62 179 HIS A CA 1
ATOM 1281 C C . HIS A 1 179 ? 8.195 -19.406 1.143 1 98.62 179 HIS A C 1
ATOM 1283 O O . HIS A 1 179 ? 7.355 -18.703 1.716 1 98.62 179 HIS A O 1
ATOM 1289 N N . THR A 1 180 ? 9.07 -20.141 1.78 1 98.69 180 THR A N 1
ATOM 1290 C CA . THR A 1 180 ? 9.094 -20.188 3.238 1 98.69 180 THR A CA 1
ATOM 1291 C C . THR A 1 180 ? 9.398 -18.797 3.809 1 98.69 180 THR A C 1
ATOM 1293 O O . THR A 1 180 ? 8.742 -18.344 4.75 1 98.69 180 THR A O 1
ATOM 1296 N N . ILE A 1 181 ? 10.344 -18.141 3.223 1 98.62 181 ILE A N 1
ATOM 1297 C CA . ILE A 1 181 ? 10.711 -16.797 3.652 1 98.62 181 ILE A CA 1
ATOM 1298 C C . ILE A 1 181 ? 9.523 -15.852 3.49 1 98.62 181 ILE A C 1
ATOM 1300 O O . ILE A 1 181 ? 9.242 -15.023 4.363 1 98.62 181 ILE A O 1
ATOM 1304 N N . ALA A 1 182 ? 8.836 -15.961 2.4 1 98.69 182 ALA A N 1
ATOM 1305 C CA . ALA A 1 182 ? 7.684 -15.109 2.131 1 98.69 182 ALA A CA 1
ATOM 1306 C C . ALA A 1 182 ? 6.582 -15.336 3.162 1 98.69 182 ALA A C 1
ATOM 1308 O O . ALA A 1 182 ? 5.969 -14.383 3.643 1 98.69 182 ALA A O 1
ATOM 1309 N N . TRP A 1 183 ? 6.312 -16.594 3.561 1 98.62 183 TRP A N 1
ATOM 1310 C CA . TRP A 1 183 ? 5.309 -16.891 4.578 1 98.62 183 TRP A CA 1
ATOM 1311 C C . TRP A 1 183 ? 5.668 -16.234 5.906 1 98.62 183 TRP A C 1
ATOM 1313 O O . TRP A 1 183 ? 4.828 -15.578 6.523 1 98.62 183 TRP A O 1
ATOM 1323 N N . VAL A 1 184 ? 6.859 -16.406 6.309 1 98.31 184 VAL A N 1
ATOM 1324 C CA . VAL A 1 184 ? 7.316 -15.875 7.59 1 98.31 184 VAL A CA 1
ATOM 1325 C C . VAL A 1 184 ? 7.289 -14.352 7.555 1 98.31 184 VAL A C 1
ATOM 1327 O O . VAL A 1 184 ? 6.809 -13.711 8.492 1 98.31 184 VAL A O 1
ATOM 1330 N N . TRP A 1 185 ? 7.785 -13.82 6.473 1 97.94 185 TRP A N 1
ATOM 1331 C CA . TRP A 1 185 ? 7.859 -12.367 6.34 1 97.94 185 TRP A CA 1
ATOM 1332 C C . TRP A 1 185 ? 6.465 -11.75 6.32 1 97.94 185 TRP A C 1
ATOM 1334 O O . TRP A 1 185 ? 6.227 -10.719 6.953 1 97.94 185 TRP A O 1
ATOM 1344 N N . ALA A 1 186 ? 5.566 -12.383 5.605 1 98.25 186 ALA A N 1
ATOM 1345 C CA . ALA A 1 186 ? 4.188 -11.898 5.586 1 98.25 186 ALA A CA 1
ATOM 1346 C C . ALA A 1 186 ? 3.594 -11.859 6.992 1 98.25 186 ALA A C 1
ATOM 1348 O O . ALA A 1 186 ? 2.891 -10.914 7.352 1 98.25 186 ALA A O 1
ATOM 1349 N N . ALA A 1 187 ? 3.871 -12.883 7.785 1 97.75 187 ALA A N 1
ATOM 1350 C CA . ALA A 1 187 ? 3.375 -12.945 9.156 1 97.75 187 ALA A CA 1
ATOM 1351 C C . ALA A 1 187 ? 3.969 -11.82 10.008 1 97.75 187 ALA A C 1
ATOM 1353 O O . ALA A 1 187 ? 3.254 -11.164 10.758 1 97.75 187 ALA A O 1
ATOM 1354 N N . VAL A 1 188 ? 5.238 -11.617 9.852 1 96.19 188 VAL A N 1
ATOM 1355 C CA . VAL A 1 188 ? 5.934 -10.586 10.617 1 96.19 188 VAL A CA 1
ATOM 1356 C C . VAL A 1 188 ? 5.371 -9.211 10.258 1 96.19 188 VAL A C 1
ATOM 1358 O O . VAL A 1 188 ? 5.078 -8.406 11.148 1 96.19 188 VAL A O 1
ATOM 1361 N N . VAL A 1 189 ? 5.219 -8.93 8.969 1 96.69 189 VAL A N 1
ATOM 1362 C CA . VAL A 1 189 ? 4.715 -7.637 8.531 1 96.69 189 VAL A CA 1
ATOM 1363 C C . VAL A 1 189 ? 3.254 -7.48 8.938 1 96.69 189 VAL A C 1
ATOM 1365 O O . VAL A 1 189 ? 2.814 -6.379 9.281 1 96.69 189 VAL A O 1
ATOM 1368 N N . ALA A 1 190 ? 2.494 -8.57 8.945 1 96.75 190 ALA A N 1
ATOM 1369 C CA . ALA A 1 190 ? 1.104 -8.523 9.391 1 96.75 190 ALA A CA 1
ATOM 1370 C C . ALA A 1 190 ? 1.012 -8.102 10.852 1 96.75 190 ALA A C 1
ATOM 1372 O O . ALA A 1 190 ? 0.175 -7.266 11.211 1 96.75 190 ALA A O 1
ATOM 1373 N N . VAL A 1 191 ? 1.85 -8.656 11.672 1 95.5 191 VAL A N 1
ATOM 1374 C CA . VAL A 1 191 ? 1.87 -8.312 13.086 1 95.5 191 VAL A CA 1
ATOM 1375 C C . VAL A 1 191 ? 2.25 -6.848 13.258 1 95.5 191 VAL A C 1
ATOM 1377 O O . VAL A 1 191 ? 1.643 -6.129 14.055 1 95.5 191 VAL A O 1
ATOM 1380 N N . THR A 1 192 ? 3.219 -6.453 12.5 1 94.25 192 THR A N 1
ATOM 1381 C CA . THR A 1 192 ? 3.648 -5.059 12.555 1 94.25 192 THR A CA 1
ATOM 1382 C C . THR A 1 192 ? 2.514 -4.125 12.141 1 94.25 192 THR A C 1
ATOM 1384 O O . THR A 1 192 ? 2.283 -3.098 12.773 1 94.25 192 THR A O 1
ATOM 1387 N N . ALA A 1 193 ? 1.854 -4.488 11.078 1 94.81 193 ALA A N 1
ATOM 1388 C CA . ALA A 1 193 ? 0.735 -3.686 10.594 1 94.81 193 ALA A CA 1
ATOM 1389 C C . ALA A 1 193 ? -0.373 -3.598 11.641 1 94.81 193 ALA A C 1
ATOM 1391 O O . ALA A 1 193 ? -0.924 -2.521 11.883 1 94.81 193 ALA A O 1
ATOM 1392 N N . ALA A 1 194 ? -0.699 -4.703 12.25 1 94.44 194 ALA A N 1
ATOM 1393 C CA . ALA A 1 194 ? -1.721 -4.723 13.297 1 94.44 194 ALA A CA 1
ATOM 1394 C C . ALA A 1 194 ? -1.322 -3.838 14.477 1 94.44 194 ALA A C 1
ATOM 1396 O O . ALA A 1 194 ? -2.145 -3.08 14.992 1 94.44 194 ALA A O 1
ATOM 1397 N N . HIS A 1 195 ? -0.11 -3.953 14.82 1 92.75 195 HIS A N 1
ATOM 1398 C CA . HIS A 1 195 ? 0.411 -3.129 15.906 1 92.75 195 HIS A CA 1
ATOM 1399 C C . HIS A 1 195 ? 0.309 -1.646 15.562 1 92.75 195 HIS A C 1
ATOM 1401 O O . HIS A 1 195 ? -0.094 -0.839 16.406 1 92.75 195 HIS A O 1
ATOM 1407 N N . ARG A 1 196 ? 0.628 -1.284 14.367 1 91.88 196 ARG A N 1
ATOM 1408 C CA . ARG A 1 196 ? 0.586 0.104 13.922 1 91.88 196 ARG A CA 1
ATOM 1409 C C . ARG A 1 196 ? -0.841 0.641 13.938 1 91.88 196 ARG A C 1
ATOM 1411 O O . ARG A 1 196 ? -1.076 1.786 14.328 1 91.88 196 ARG A O 1
ATOM 1418 N N . VAL A 1 197 ? -1.729 -0.154 13.5 1 93.25 197 VAL A N 1
ATOM 1419 C CA . VAL A 1 197 ? -3.119 0.281 13.43 1 93.25 197 VAL A CA 1
ATOM 1420 C C . VAL A 1 197 ? -3.67 0.483 14.836 1 93.25 197 VAL A C 1
ATOM 1422 O O . VAL A 1 197 ? -4.297 1.505 15.125 1 93.25 197 VAL A O 1
ATOM 1425 N N . VAL A 1 198 ? -3.379 -0.449 15.742 1 92.31 198 VAL A N 1
ATOM 1426 C CA . VAL A 1 198 ? -3.898 -0.385 17.109 1 92.31 198 VAL A CA 1
ATOM 1427 C C . VAL A 1 198 ? -3.271 0.795 17.844 1 92.31 198 VAL A C 1
ATOM 1429 O O . VAL A 1 198 ? -3.977 1.594 18.469 1 92.31 198 VAL A O 1
ATOM 1432 N N . THR A 1 199 ? -2.002 0.905 17.75 1 90.38 199 THR A N 1
ATOM 1433 C CA . THR A 1 199 ? -1.296 1.979 18.438 1 90.38 199 THR A CA 1
ATOM 1434 C C . THR A 1 199 ? -1.658 3.336 17.844 1 90.38 199 THR A C 1
ATOM 1436 O O . THR A 1 199 ? -1.826 4.316 18.562 1 90.38 199 THR A O 1
ATOM 1439 N N . GLY A 1 200 ? -1.698 3.371 16.484 1 88.31 200 GLY A N 1
ATOM 1440 C CA . GLY A 1 200 ? -2.105 4.609 15.836 1 88.31 200 GLY A CA 1
ATOM 1441 C C . GLY A 1 200 ? -3.492 5.066 16.25 1 88.31 200 GLY A C 1
ATOM 1442 O O . GLY A 1 200 ? -3.711 6.254 16.5 1 88.31 200 GLY A O 1
ATOM 1443 N N . TYR A 1 201 ? -4.422 4.133 16.328 1 89.06 201 TYR A N 1
ATOM 1444 C CA . TYR A 1 201 ? -5.781 4.445 16.75 1 89.06 201 TYR A CA 1
ATOM 1445 C C . TYR A 1 201 ? -5.797 4.992 18.172 1 89.06 201 TYR A C 1
ATOM 1447 O O . TYR A 1 201 ? -6.473 5.984 18.453 1 89.06 201 TYR A O 1
ATOM 1455 N N . ARG A 1 202 ? -5.035 4.461 19.078 1 88 202 ARG A N 1
ATOM 1456 C CA . ARG A 1 202 ? -4.992 4.863 20.484 1 88 202 ARG A CA 1
ATOM 1457 C C . ARG A 1 202 ? -4.348 6.238 20.641 1 88 202 ARG A C 1
ATOM 1459 O O . ARG A 1 202 ? -4.773 7.039 21.469 1 88 202 ARG A O 1
ATOM 1466 N N . GLN A 1 203 ? -3.414 6.496 19.828 1 85.19 203 GLN A N 1
ATOM 1467 C CA . GLN A 1 203 ? -2.697 7.762 19.922 1 85.19 203 GLN A CA 1
ATOM 1468 C C . GLN A 1 203 ? -3.539 8.914 19.375 1 85.19 203 GLN A C 1
ATOM 1470 O O . GLN A 1 203 ? -3.363 10.062 19.781 1 85.19 203 GLN A O 1
ATOM 1475 N N . LEU A 1 204 ? -4.375 8.625 18.484 1 84.19 204 LEU A N 1
ATOM 1476 C CA . LEU A 1 204 ? -5.168 9.68 17.875 1 84.19 204 LEU A CA 1
ATOM 1477 C C . LEU A 1 204 ? -6.445 9.938 18.656 1 84.19 204 LEU A C 1
ATOM 1479 O O . LEU A 1 204 ? -7.152 10.914 18.406 1 84.19 204 LEU A O 1
ATOM 1483 N N . ARG A 1 205 ? -6.805 9.078 19.547 1 80.12 205 ARG A N 1
ATOM 1484 C CA . ARG A 1 205 ? -7.969 9.281 20.406 1 80.12 205 ARG A CA 1
ATOM 1485 C C . ARG A 1 205 ? -7.695 10.344 21.453 1 80.12 205 ARG A C 1
ATOM 1487 O O . ARG A 1 205 ? -6.594 10.414 22 1 80.12 205 ARG A O 1
ATOM 1494 N N . MET B 1 1 ? -39.031 21.047 -10.008 1 35.47 1 MET B N 1
ATOM 1495 C CA . MET B 1 1 ? -39.844 19.844 -9.773 1 35.47 1 MET B CA 1
ATOM 1496 C C . MET B 1 1 ? -38.969 18.594 -9.867 1 35.47 1 MET B C 1
ATOM 1498 O O . MET B 1 1 ? -39.188 17.609 -9.141 1 35.47 1 MET B O 1
ATOM 1502 N N . LEU B 1 2 ? -37.969 18.609 -10.805 1 44.53 2 LEU B N 1
ATOM 1503 C CA . LEU B 1 2 ? -37.062 17.484 -10.93 1 44.53 2 LEU B CA 1
ATOM 1504 C C . LEU B 1 2 ? -36.094 17.453 -9.758 1 44.53 2 LEU B C 1
ATOM 1506 O O . LEU B 1 2 ? -35.688 16.375 -9.305 1 44.53 2 LEU B O 1
ATOM 1510 N N . ASP B 1 3 ? -35.719 18.625 -9.25 1 46.78 3 ASP B N 1
ATOM 1511 C CA . ASP B 1 3 ? -34.812 18.734 -8.117 1 46.78 3 ASP B CA 1
ATOM 1512 C C . ASP B 1 3 ? -35.438 18.188 -6.844 1 46.78 3 ASP B C 1
ATOM 1514 O O . ASP B 1 3 ? -34.781 17.516 -6.047 1 46.78 3 ASP B O 1
ATOM 1518 N N . VAL B 1 4 ? -36.812 18.328 -6.613 1 48.59 4 VAL B N 1
ATOM 1519 C CA . VAL B 1 4 ? -37.531 17.859 -5.441 1 48.59 4 VAL B CA 1
ATOM 1520 C C . VAL B 1 4 ? -37.656 16.344 -5.496 1 48.59 4 VAL B C 1
ATOM 1522 O O . VAL B 1 4 ? -37.531 15.656 -4.48 1 48.59 4 VAL B O 1
ATOM 1525 N N . ARG B 1 5 ? -37.844 15.719 -6.703 1 44.09 5 ARG B N 1
ATOM 1526 C CA . ARG B 1 5 ? -38.031 14.281 -6.805 1 44.09 5 ARG B CA 1
ATOM 1527 C C . ARG B 1 5 ? -36.719 13.547 -6.598 1 44.09 5 ARG B C 1
ATOM 1529 O O . ARG B 1 5 ? -36.688 12.445 -6.039 1 44.09 5 ARG B O 1
ATOM 1536 N N . ALA B 1 6 ? -35.656 14.094 -7.113 1 44.72 6 ALA B N 1
ATOM 1537 C CA . ALA B 1 6 ? -34.344 13.461 -6.895 1 44.72 6 ALA B CA 1
ATOM 1538 C C . ALA B 1 6 ? -33.938 13.539 -5.426 1 44.72 6 ALA B C 1
ATOM 1540 O O . ALA B 1 6 ? -33.406 12.578 -4.867 1 44.72 6 ALA B O 1
ATOM 1541 N N . ARG B 1 7 ? -34.188 14.586 -4.75 1 48.38 7 ARG B N 1
ATOM 1542 C CA . ARG B 1 7 ? -33.938 14.664 -3.311 1 48.38 7 ARG B CA 1
ATOM 1543 C C . ARG B 1 7 ? -34.875 13.703 -2.553 1 48.38 7 ARG B C 1
ATOM 1545 O O . ARG B 1 7 ? -34.438 13.086 -1.572 1 48.38 7 ARG B O 1
ATOM 1552 N N . ALA B 1 8 ? -36.094 13.539 -3.045 1 49.19 8 ALA B N 1
ATOM 1553 C CA . ALA B 1 8 ? -37.031 12.602 -2.406 1 49.19 8 ALA B CA 1
ATOM 1554 C C . ALA B 1 8 ? -36.594 11.156 -2.639 1 49.19 8 ALA B C 1
ATOM 1556 O O . ALA B 1 8 ? -36.719 10.312 -1.755 1 49.19 8 ALA B O 1
ATOM 1557 N N . ALA B 1 9 ? -36.094 10.875 -3.836 1 49.22 9 ALA B N 1
ATOM 1558 C CA . ALA B 1 9 ? -35.656 9.516 -4.109 1 49.22 9 ALA B CA 1
ATOM 1559 C C . ALA B 1 9 ? -34.375 9.203 -3.377 1 49.22 9 ALA B C 1
ATOM 1561 O O . ALA B 1 9 ? -34.094 8.062 -2.998 1 49.22 9 ALA B O 1
ATOM 1562 N N . LEU B 1 10 ? -33.438 10.156 -3.281 1 48.28 10 LEU B N 1
ATOM 1563 C CA . LEU B 1 10 ? -32.219 9.977 -2.506 1 48.28 10 LEU B CA 1
ATOM 1564 C C . LEU B 1 10 ? -32.469 10.195 -1.02 1 48.28 10 LEU B C 1
ATOM 1566 O O . LEU B 1 10 ? -31.656 9.82 -0.18 1 48.28 10 LEU B O 1
ATOM 1570 N N . SER B 1 11 ? -33.594 10.836 -0.679 1 50.31 11 SER B N 1
ATOM 1571 C CA . SER B 1 11 ? -33.938 11.008 0.727 1 50.31 11 SER B CA 1
ATOM 1572 C C . SER B 1 11 ? -34.312 9.68 1.365 1 50.31 11 SER B C 1
ATOM 1574 O O . SER B 1 11 ? -34.062 9.461 2.553 1 50.31 11 SER B O 1
ATOM 1576 N N . GLY B 1 12 ? -35 8.844 0.562 1 50.06 12 GLY B N 1
ATOM 1577 C CA . GLY B 1 12 ? -35.344 7.547 1.127 1 50.06 12 GLY B CA 1
ATOM 1578 C C . GLY B 1 12 ? -34.125 6.777 1.612 1 50.06 12 GLY B C 1
ATOM 1579 O O . GLY B 1 12 ? -34 6.48 2.803 1 50.06 12 GLY B O 1
ATOM 1580 N N . PRO B 1 13 ? -33.344 6.441 0.627 1 51.62 13 PRO B N 1
ATOM 1581 C CA . PRO B 1 13 ? -32.156 5.762 1.1 1 51.62 13 PRO B CA 1
ATOM 1582 C C . PRO B 1 13 ? -31.359 6.594 2.107 1 51.62 13 PRO B C 1
ATOM 1584 O O . PRO B 1 13 ? -30.781 6.047 3.045 1 51.62 13 PRO B O 1
ATOM 1587 N N . LEU B 1 14 ? -31.344 7.871 1.978 1 49.19 14 LEU B N 1
ATOM 1588 C CA . LEU B 1 14 ? -30.672 8.711 2.959 1 49.19 14 LEU B CA 1
ATOM 1589 C C . LEU B 1 14 ? -31.406 8.703 4.289 1 49.19 14 LEU B C 1
ATOM 1591 O O . LEU B 1 14 ? -30.781 8.664 5.355 1 49.19 14 LEU B O 1
ATOM 1595 N N . ASP B 1 15 ? -32.812 8.852 4.246 1 47.34 15 ASP B N 1
ATOM 1596 C CA . ASP B 1 15 ? -33.594 8.773 5.48 1 47.34 15 ASP B CA 1
ATOM 1597 C C . ASP B 1 15 ? -33.469 7.395 6.125 1 47.34 15 ASP B C 1
ATOM 1599 O O . ASP B 1 15 ? -33.375 7.281 7.348 1 47.34 15 ASP B O 1
ATOM 1603 N N . ARG B 1 16 ? -33.688 6.336 5.316 1 47.66 16 ARG B N 1
ATOM 1604 C CA . ARG B 1 16 ? -33.469 5.008 5.875 1 47.66 16 ARG B CA 1
ATOM 1605 C C . ARG B 1 16 ? -32.062 4.863 6.41 1 47.66 16 ARG B C 1
ATOM 1607 O O . ARG B 1 16 ? -31.844 4.246 7.457 1 47.66 16 ARG B O 1
ATOM 1614 N N . ALA B 1 17 ? -31.031 5.363 5.68 1 49.84 17 ALA B N 1
ATOM 1615 C CA . ALA B 1 17 ? -29.672 5.441 6.215 1 49.84 17 ALA B CA 1
ATOM 1616 C C . ALA B 1 17 ? -29.641 6.285 7.484 1 49.84 17 ALA B C 1
ATOM 1618 O O . ALA B 1 17 ? -28.984 5.914 8.469 1 49.84 17 ALA B O 1
ATOM 1619 N N . ALA B 1 18 ? -30.359 7.375 7.418 1 50.12 18 ALA B N 1
ATOM 1620 C CA . ALA B 1 18 ? -30.469 8.227 8.602 1 50.12 18 ALA B CA 1
ATOM 1621 C C . ALA B 1 18 ? -31.188 7.496 9.734 1 50.12 18 ALA B C 1
ATOM 1623 O O . ALA B 1 18 ? -30.781 7.59 10.891 1 50.12 18 ALA B O 1
ATOM 1624 N N . ALA B 1 19 ? -32.312 6.953 9.422 1 50.16 19 ALA B N 1
ATOM 1625 C CA . ALA B 1 19 ? -33.062 6.254 10.453 1 50.16 19 ALA B CA 1
ATOM 1626 C C . ALA B 1 19 ? -32.25 5.105 11.055 1 50.16 19 ALA B C 1
ATOM 1628 O O . ALA B 1 19 ? -32.375 4.812 12.242 1 50.16 19 ALA B O 1
ATOM 1629 N N . MET B 1 20 ? -31.625 4.336 10.195 1 51.25 20 MET B N 1
ATOM 1630 C CA . MET B 1 20 ? -30.734 3.299 10.703 1 51.25 20 MET B CA 1
ATOM 1631 C C . MET B 1 20 ? -29.641 3.902 11.578 1 51.25 20 MET B C 1
ATOM 1633 O O . MET B 1 20 ? -29.172 3.266 12.523 1 51.25 20 MET B O 1
ATOM 1637 N N . LEU B 1 21 ? -29.25 5.066 11.18 1 51.47 21 LEU B N 1
ATOM 1638 C CA . LEU B 1 21 ? -28.203 5.785 11.906 1 51.47 21 LEU B CA 1
ATOM 1639 C C . LEU B 1 21 ? -28.703 6.262 13.266 1 51.47 21 LEU B C 1
ATOM 1641 O O . LEU B 1 21 ? -27.906 6.484 14.18 1 51.47 21 LEU B O 1
ATOM 1645 N N . ASP B 1 22 ? -30.031 6.465 13.312 1 50.22 22 ASP B N 1
ATOM 1646 C CA . ASP B 1 22 ? -30.578 7.012 14.547 1 50.22 22 ASP B CA 1
ATOM 1647 C C . ASP B 1 22 ? -30.594 5.961 15.656 1 50.22 22 ASP B C 1
ATOM 1649 O O . ASP B 1 22 ? -31.156 6.191 16.734 1 50.22 22 ASP B O 1
ATOM 1653 N N . ARG B 1 23 ? -30.156 4.832 15.344 1 54.91 23 ARG B N 1
ATOM 1654 C CA . ARG B 1 23 ? -30.156 3.928 16.5 1 54.91 23 ARG B CA 1
ATOM 1655 C C . ARG B 1 23 ? -28.859 4.07 17.297 1 54.91 23 ARG B C 1
ATOM 1657 O O . ARG B 1 23 ? -27.766 4.117 16.719 1 54.91 23 ARG B O 1
ATOM 1664 N N . PRO B 1 24 ? -28.891 4.422 18.547 1 59.88 24 PRO B N 1
ATOM 1665 C CA . PRO B 1 24 ? -27.75 4.625 19.438 1 59.88 24 PRO B CA 1
ATOM 1666 C C . PRO B 1 24 ? -26.672 3.562 19.266 1 59.88 24 PRO B C 1
ATOM 1668 O O . PRO B 1 24 ? -25.5 3.83 19.516 1 59.88 24 PRO B O 1
ATOM 1671 N N . ALA B 1 25 ? -27.016 2.455 18.781 1 62.56 25 ALA B N 1
ATOM 1672 C CA . ALA B 1 25 ? -26.047 1.364 18.688 1 62.56 25 ALA B CA 1
ATOM 1673 C C . ALA B 1 25 ? -25.188 1.499 17.438 1 62.56 25 ALA B C 1
ATOM 1675 O O . ALA B 1 25 ? -24.141 0.853 17.328 1 62.56 25 ALA B O 1
ATOM 1676 N N . VAL B 1 26 ? -25.609 2.434 16.641 1 65.5 26 VAL B N 1
ATOM 1677 C CA . VAL B 1 26 ? -24.859 2.539 15.391 1 65.5 26 VAL B CA 1
ATOM 1678 C C . VAL B 1 26 ? -23.859 3.693 15.492 1 65.5 26 VAL B C 1
ATOM 1680 O O . VAL B 1 26 ? -24.25 4.863 15.469 1 65.5 26 VAL B O 1
ATOM 1683 N N . THR B 1 27 ? -22.672 3.344 15.938 1 76.75 27 THR B N 1
ATOM 1684 C CA . THR B 1 27 ? -21.578 4.316 15.969 1 76.75 27 THR B CA 1
ATOM 1685 C C . THR B 1 27 ? -20.688 4.18 14.742 1 76.75 27 THR B C 1
ATOM 1687 O O . THR B 1 27 ? -20.672 3.133 14.094 1 76.75 27 THR B O 1
ATOM 1690 N N . PRO B 1 28 ? -20.094 5.234 14.453 1 75.94 28 PRO B N 1
ATOM 1691 C CA . PRO B 1 28 ? -19.188 5.176 13.312 1 75.94 28 PRO B CA 1
ATOM 1692 C C . PRO B 1 28 ? -18.156 4.051 13.422 1 75.94 28 PRO B C 1
ATOM 1694 O O . PRO B 1 28 ? -17.891 3.354 12.445 1 75.94 28 PRO B O 1
ATOM 1697 N N . ASN B 1 29 ? -17.688 3.84 14.531 1 82.75 29 ASN B N 1
ATOM 1698 C CA . ASN B 1 29 ? -16.719 2.771 14.742 1 82.75 29 ASN B CA 1
ATOM 1699 C C . ASN B 1 29 ? -17.344 1.396 14.539 1 82.75 29 ASN B C 1
ATOM 1701 O O . ASN B 1 29 ? -16.688 0.479 14.039 1 82.75 29 ASN B O 1
ATOM 1705 N N . ARG B 1 30 ? -18.562 1.29 14.906 1 85.38 30 ARG B N 1
ATOM 1706 C CA . ARG B 1 30 ? -19.25 0.016 14.703 1 85.38 30 ARG B CA 1
ATOM 1707 C C . ARG B 1 30 ? -19.516 -0.235 13.219 1 85.38 30 ARG B C 1
ATOM 1709 O O . ARG B 1 30 ? -19.469 -1.379 12.766 1 85.38 30 ARG B O 1
ATOM 1716 N N . LEU B 1 31 ? -19.797 0.799 12.578 1 86.62 31 LEU B N 1
ATOM 1717 C CA . LEU B 1 31 ? -20 0.666 11.141 1 86.62 31 LEU B CA 1
ATOM 1718 C C . LEU B 1 31 ? -18.703 0.291 10.43 1 86.62 31 LEU B C 1
ATOM 1720 O O . LEU B 1 31 ? -18.703 -0.535 9.516 1 86.62 31 LEU B O 1
ATOM 1724 N N . THR B 1 32 ? -17.625 0.933 10.852 1 90 32 THR B N 1
ATOM 1725 C CA . THR B 1 32 ? -16.328 0.571 10.297 1 90 32 THR B CA 1
ATOM 1726 C C . THR B 1 32 ? -16 -0.893 10.586 1 90 32 THR B C 1
ATOM 1728 O O . THR B 1 32 ? -15.523 -1.613 9.711 1 90 32 THR B O 1
ATOM 1731 N N . ALA B 1 33 ? -16.375 -1.3 11.781 1 92.75 33 ALA B N 1
ATOM 1732 C CA . ALA B 1 33 ? -16.141 -2.693 12.148 1 92.75 33 ALA B CA 1
ATOM 1733 C C . ALA B 1 33 ? -17 -3.633 11.305 1 92.75 33 ALA B C 1
ATOM 1735 O O . ALA B 1 33 ? -16.531 -4.691 10.875 1 92.75 33 ALA B O 1
ATOM 1736 N N . LEU B 1 34 ? -18.203 -3.273 11.141 1 93.38 34 LEU B N 1
ATOM 1737 C CA . LEU B 1 34 ? -19.078 -4.066 10.289 1 93.38 34 LEU B CA 1
ATOM 1738 C C . LEU B 1 34 ? -18.547 -4.137 8.867 1 93.38 34 LEU B C 1
ATOM 1740 O O . LEU B 1 34 ? -18.547 -5.207 8.25 1 93.38 34 LEU B O 1
ATOM 1744 N N . GLY B 1 35 ? -18.141 -3.045 8.344 1 95.12 35 GLY B N 1
ATOM 1745 C CA . GLY B 1 35 ? -17.562 -3.018 7.012 1 95.12 35 GLY B CA 1
ATOM 1746 C C . GLY B 1 35 ? -16.312 -3.891 6.895 1 95.12 35 GLY B C 1
ATOM 1747 O O . GLY B 1 35 ? -16.141 -4.582 5.887 1 95.12 35 GLY B O 1
ATOM 1748 N N . LEU B 1 36 ? -15.508 -3.822 7.918 1 96.69 36 LEU B N 1
ATOM 1749 C CA . LEU B 1 36 ? -14.297 -4.637 7.941 1 96.69 36 LEU B CA 1
ATOM 1750 C C . LEU B 1 36 ? -14.641 -6.121 7.973 1 96.69 36 LEU B C 1
ATOM 1752 O O . LEU B 1 36 ? -14.094 -6.906 7.195 1 96.69 36 LEU B O 1
ATOM 1756 N N . LEU B 1 37 ? -15.531 -6.5 8.852 1 97.5 37 LEU B N 1
ATOM 1757 C CA . LEU B 1 37 ? -15.914 -7.902 9.008 1 97.5 37 LEU B CA 1
ATOM 1758 C C . LEU B 1 37 ? -16.562 -8.438 7.734 1 97.5 37 LEU B C 1
ATOM 1760 O O . LEU B 1 37 ? -16.203 -9.523 7.27 1 97.5 37 LEU B O 1
ATOM 1764 N N . THR B 1 38 ? -17.453 -7.703 7.199 1 98.25 38 THR B N 1
ATOM 1765 C CA . THR B 1 38 ? -18.125 -8.148 5.984 1 98.25 38 THR B CA 1
ATOM 1766 C C . THR B 1 38 ? -17.156 -8.133 4.801 1 98.25 38 THR B C 1
ATOM 1768 O O . THR B 1 38 ? -17.234 -9 3.922 1 98.25 38 THR B O 1
ATOM 1771 N N . GLY B 1 39 ? -16.297 -7.168 4.754 1 98.38 39 GLY B N 1
ATOM 1772 C CA . GLY B 1 39 ? -15.297 -7.125 3.701 1 98.38 39 GLY B CA 1
ATOM 1773 C C . GLY B 1 39 ? -14.359 -8.32 3.725 1 98.38 39 GLY B C 1
ATOM 1774 O O . GLY B 1 39 ? -14.086 -8.922 2.684 1 98.38 39 GLY B O 1
ATOM 1775 N N . LEU B 1 40 ? -13.875 -8.641 4.91 1 98.69 40 LEU B N 1
ATOM 1776 C CA . LEU B 1 40 ? -12.992 -9.797 5.047 1 98.69 40 LEU B CA 1
ATOM 1777 C C . LEU B 1 40 ? -13.742 -11.094 4.762 1 98.69 40 LEU B C 1
ATOM 1779 O O . LEU B 1 40 ? -13.188 -12.023 4.176 1 98.69 40 LEU B O 1
ATOM 1783 N N . ALA B 1 41 ? -14.961 -11.141 5.23 1 98.75 41 ALA B N 1
ATOM 1784 C CA . ALA B 1 41 ? -15.797 -12.289 4.902 1 98.75 41 ALA B CA 1
ATOM 1785 C C . ALA B 1 41 ? -15.992 -12.414 3.396 1 98.75 41 ALA B C 1
ATOM 1787 O O . ALA B 1 41 ? -16.062 -13.523 2.859 1 98.75 41 ALA B O 1
ATOM 1788 N N . SER B 1 42 ? -16.125 -11.289 2.768 1 98.81 42 SER B N 1
ATOM 1789 C CA . SER B 1 42 ? -16.234 -11.289 1.312 1 98.81 42 SER B CA 1
ATOM 1790 C C . SER B 1 42 ? -14.992 -11.859 0.656 1 98.81 42 SER B C 1
ATOM 1792 O O . SER B 1 42 ? -15.078 -12.688 -0.251 1 98.81 42 SER B O 1
ATOM 1794 N N . ALA B 1 43 ? -13.875 -11.453 1.107 1 98.81 43 ALA B N 1
ATOM 1795 C CA . ALA B 1 43 ? -12.609 -11.984 0.602 1 98.81 43 ALA B CA 1
ATOM 1796 C C . ALA B 1 43 ? -12.531 -13.492 0.804 1 98.81 43 ALA B C 1
ATOM 1798 O O . ALA B 1 43 ? -12.094 -14.219 -0.091 1 98.81 43 ALA B O 1
ATOM 1799 N N . GLY B 1 44 ? -12.93 -13.938 1.995 1 98.75 44 GLY B N 1
ATOM 1800 C CA . GLY B 1 44 ? -12.961 -15.367 2.27 1 98.75 44 GLY B CA 1
ATOM 1801 C C . GLY B 1 44 ? -13.914 -16.125 1.368 1 98.75 44 GLY B C 1
ATOM 1802 O O . GLY B 1 44 ? -13.609 -17.234 0.923 1 98.75 44 GLY B O 1
ATOM 1803 N N . SER B 1 45 ? -15.039 -15.555 1.136 1 98.88 45 SER B N 1
ATOM 1804 C CA . SER B 1 45 ? -16.016 -16.172 0.239 1 98.88 45 SER B CA 1
ATOM 1805 C C . SER B 1 45 ? -15.477 -16.25 -1.185 1 98.88 45 SER B C 1
ATOM 1807 O O . SER B 1 45 ? -15.664 -17.266 -1.866 1 98.88 45 SER B O 1
ATOM 1809 N N . ALA B 1 46 ? -14.812 -15.227 -1.631 1 98.81 46 ALA B N 1
ATOM 1810 C CA . ALA B 1 46 ? -14.195 -15.25 -2.951 1 98.81 46 ALA B CA 1
ATOM 1811 C C . ALA B 1 46 ? -13.133 -16.344 -3.039 1 98.81 46 ALA B C 1
ATOM 1813 O O . ALA B 1 46 ? -13.055 -17.062 -4.035 1 98.81 46 ALA B O 1
ATOM 1814 N N . ALA B 1 47 ? -12.383 -16.469 -2 1 98.81 47 ALA B N 1
ATOM 1815 C CA . ALA B 1 47 ? -11.336 -17.484 -1.965 1 98.81 47 ALA B CA 1
ATOM 1816 C C . ALA B 1 47 ? -11.93 -18.891 -2.035 1 98.81 47 ALA B C 1
ATOM 1818 O O . ALA B 1 47 ? -11.32 -19.797 -2.59 1 98.81 47 ALA B O 1
ATOM 1819 N N . ALA B 1 48 ? -13.117 -19.047 -1.484 1 98.44 48 ALA B N 1
ATOM 1820 C CA . ALA B 1 48 ? -13.797 -20.344 -1.471 1 98.44 48 ALA B CA 1
ATOM 1821 C C . ALA B 1 48 ? -14.555 -20.578 -2.773 1 98.44 48 ALA B C 1
ATOM 1823 O O . ALA B 1 48 ? -15.117 -21.656 -2.986 1 98.44 48 ALA B O 1
ATOM 1824 N N . GLY B 1 49 ? -14.633 -19.594 -3.588 1 98.19 49 GLY B N 1
ATOM 1825 C CA . GLY B 1 49 ? -15.336 -19.703 -4.855 1 98.19 49 GLY B CA 1
ATOM 1826 C C . GLY B 1 49 ? -16.828 -19.453 -4.738 1 98.19 49 GLY B C 1
ATOM 1827 O O . GLY B 1 49 ? -17.594 -19.781 -5.645 1 98.19 49 GLY B O 1
ATOM 1828 N N . TRP B 1 50 ? -17.25 -18.922 -3.525 1 98.56 50 TRP B N 1
ATOM 1829 C CA . TRP B 1 50 ? -18.641 -18.562 -3.336 1 98.56 50 TRP B CA 1
ATOM 1830 C C . TRP B 1 50 ? -18.906 -17.141 -3.818 1 98.56 50 TRP B C 1
ATOM 1832 O O . TRP B 1 50 ? -19.156 -16.25 -3.012 1 98.56 50 TRP B O 1
ATOM 1842 N N . TRP B 1 51 ? -19.047 -17.031 -5.133 1 98.56 51 TRP B N 1
ATOM 1843 C CA . TRP B 1 51 ? -18.984 -15.719 -5.777 1 98.56 51 TRP B CA 1
ATOM 1844 C C . TRP B 1 51 ? -20.219 -14.891 -5.449 1 98.56 51 TRP B C 1
ATOM 1846 O O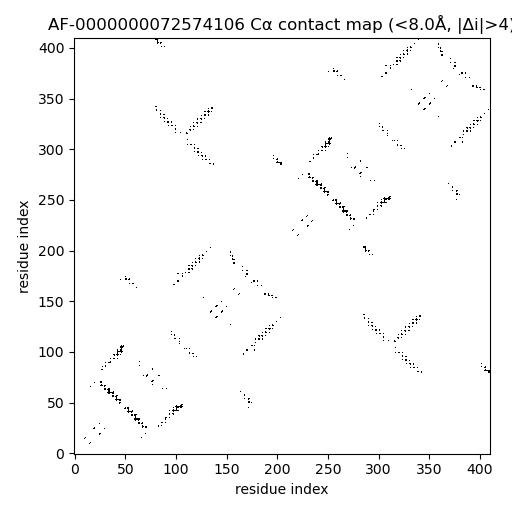 . TRP B 1 51 ? -20.125 -13.695 -5.172 1 98.56 51 TRP B O 1
ATOM 1856 N N . PRO B 1 52 ? -21.484 -15.477 -5.449 1 98.44 52 PRO B N 1
ATOM 1857 C CA . PRO B 1 52 ? -22.641 -14.656 -5.066 1 98.44 52 PRO B CA 1
ATOM 1858 C C . PRO B 1 52 ? -22.531 -14.125 -3.635 1 98.44 52 PRO B C 1
ATOM 1860 O O . PRO B 1 52 ? -22.891 -12.977 -3.373 1 98.44 52 PRO B O 1
ATOM 1863 N N . ALA B 1 53 ? -22.109 -14.992 -2.779 1 98.69 53 ALA B N 1
ATOM 1864 C CA . ALA B 1 53 ? -21.922 -14.555 -1.4 1 98.69 53 ALA B CA 1
ATOM 1865 C C . ALA B 1 53 ? -20.844 -13.477 -1.318 1 98.69 53 ALA B C 1
ATOM 1867 O O . ALA B 1 53 ? -21 -12.5 -0.572 1 98.69 53 ALA B O 1
ATOM 1868 N N . ALA B 1 54 ? -19.75 -13.672 -2.021 1 98.88 54 ALA B N 1
ATOM 1869 C CA . ALA B 1 54 ? -18.688 -12.68 -2.059 1 98.88 54 ALA B CA 1
ATOM 1870 C C . ALA B 1 54 ? -19.203 -11.32 -2.518 1 98.88 54 ALA B C 1
ATOM 1872 O O . ALA B 1 54 ? -18.906 -10.289 -1.917 1 98.88 54 ALA B O 1
ATOM 1873 N N . ALA B 1 55 ? -20.031 -11.336 -3.531 1 98.75 55 ALA B N 1
ATOM 1874 C CA . ALA B 1 55 ? -20.594 -10.102 -4.07 1 98.75 55 ALA B CA 1
ATOM 1875 C C . ALA B 1 55 ? -21.484 -9.414 -3.047 1 98.75 55 ALA B C 1
ATOM 1877 O O . ALA B 1 55 ? -21.375 -8.203 -2.834 1 98.75 55 ALA B O 1
ATOM 1878 N N . ALA B 1 56 ? -22.344 -10.18 -2.467 1 98.62 56 ALA B N 1
ATOM 1879 C CA . ALA B 1 56 ? -23.281 -9.617 -1.494 1 98.62 56 ALA B CA 1
ATOM 1880 C C . ALA B 1 56 ? -22.547 -9.016 -0.303 1 98.62 56 ALA B C 1
ATOM 1882 O O . ALA B 1 56 ? -22.844 -7.898 0.118 1 98.62 56 ALA B O 1
ATOM 1883 N N . LEU B 1 57 ? -21.656 -9.734 0.237 1 98.75 57 LEU B N 1
ATOM 1884 C CA . LEU B 1 57 ? -20.875 -9.273 1.386 1 98.75 57 LEU B CA 1
ATOM 1885 C C . LEU B 1 57 ? -20.016 -8.07 1.016 1 98.75 57 LEU B C 1
ATOM 1887 O O . LEU B 1 57 ? -19.844 -7.152 1.824 1 98.75 57 LEU B O 1
ATOM 1891 N N . TRP B 1 58 ? -19.438 -8.07 -0.204 1 98.31 58 TRP B N 1
ATOM 1892 C CA . TRP B 1 58 ? -18.656 -6.953 -0.705 1 98.31 58 TRP B CA 1
ATOM 1893 C C . TRP B 1 58 ? -19.484 -5.676 -0.755 1 98.31 58 TRP B C 1
ATOM 1895 O O . TRP B 1 58 ? -19.078 -4.641 -0.226 1 98.31 58 TRP B O 1
ATOM 1905 N N . LEU B 1 59 ? -20.641 -5.793 -1.334 1 97.69 59 LEU B N 1
ATOM 1906 C CA . LEU B 1 59 ? -21.5 -4.625 -1.469 1 97.69 59 LEU B CA 1
ATOM 1907 C C . LEU B 1 59 ? -21.984 -4.145 -0.104 1 97.69 59 LEU B C 1
ATOM 1909 O O . LEU B 1 59 ? -22.109 -2.941 0.125 1 97.69 59 LEU B O 1
ATOM 1913 N N . LEU B 1 60 ? -22.219 -5.059 0.779 1 96.69 60 LEU B N 1
ATOM 1914 C CA . LEU B 1 60 ? -22.578 -4.695 2.143 1 96.69 60 LEU B CA 1
ATOM 1915 C C . LEU B 1 60 ? -21.438 -3.945 2.828 1 96.69 60 LEU B C 1
ATOM 1917 O O . LEU B 1 60 ? -21.672 -2.961 3.533 1 96.69 60 LEU B O 1
ATOM 1921 N N . SER B 1 61 ? -20.266 -4.441 2.652 1 96.75 61 SER B N 1
ATOM 1922 C CA . SER B 1 61 ? -19.094 -3.785 3.215 1 96.75 61 SER B CA 1
ATOM 1923 C C . SER B 1 61 ? -18.953 -2.354 2.709 1 96.75 61 SER B C 1
ATOM 1925 O O . SER B 1 61 ? -18.719 -1.433 3.49 1 96.75 61 SER B O 1
ATOM 1927 N N . ARG B 1 62 ? -19.141 -2.178 1.412 1 94.06 62 ARG B N 1
ATOM 1928 C CA . ARG B 1 62 ? -19 -0.855 0.811 1 94.06 62 ARG B CA 1
ATOM 1929 C C . ARG B 1 62 ? -20.109 0.077 1.279 1 94.06 62 ARG B C 1
ATOM 1931 O O . ARG B 1 62 ? -19.891 1.278 1.449 1 94.06 62 ARG B O 1
ATOM 1938 N N . LEU B 1 63 ? -21.266 -0.463 1.479 1 91.31 63 LEU B N 1
ATOM 1939 C CA . LEU B 1 63 ? -22.375 0.323 1.998 1 91.31 63 LEU B CA 1
ATOM 1940 C C . LEU B 1 63 ? -22.094 0.796 3.42 1 91.31 63 LEU B C 1
ATOM 1942 O O . LEU B 1 63 ? -22.328 1.96 3.75 1 91.31 63 LEU B O 1
ATOM 1946 N N . ALA B 1 64 ? -21.625 -0.089 4.23 1 90.38 64 ALA B N 1
ATOM 1947 C CA . ALA B 1 64 ? -21.266 0.263 5.602 1 90.38 64 ALA B CA 1
ATOM 1948 C C . ALA B 1 64 ? -20.203 1.351 5.633 1 90.38 64 ALA B C 1
ATOM 1950 O O . ALA B 1 64 ? -20.266 2.279 6.441 1 90.38 64 ALA B O 1
ATOM 1951 N N . ASP B 1 65 ? -19.234 1.216 4.758 1 86.81 65 ASP B N 1
ATOM 1952 C CA . ASP B 1 65 ? -18.141 2.182 4.668 1 86.81 65 ASP B CA 1
ATOM 1953 C C . ASP B 1 65 ? -18.656 3.555 4.246 1 86.81 65 ASP B C 1
ATOM 1955 O O . ASP B 1 65 ? -18.188 4.582 4.734 1 86.81 65 ASP B O 1
ATOM 1959 N N . GLY B 1 66 ? -19.531 3.6 3.34 1 83.56 66 GLY B N 1
ATOM 1960 C CA . GLY B 1 66 ? -20.094 4.855 2.863 1 83.56 66 GLY B CA 1
ATOM 1961 C C . GLY B 1 66 ? -20.938 5.562 3.9 1 83.56 66 GLY B C 1
ATOM 1962 O O . GLY B 1 66 ? -21.109 6.781 3.844 1 83.56 66 GLY B O 1
ATOM 1963 N N . LEU B 1 67 ? -21.391 4.879 4.852 1 78.75 67 LEU B N 1
ATOM 1964 C CA . LEU B 1 67 ? -22.312 5.434 5.832 1 78.75 67 LEU B CA 1
ATOM 1965 C C . LEU B 1 67 ? -21.578 5.949 7.059 1 78.75 67 LEU B C 1
ATOM 1967 O O . LEU B 1 67 ? -22.094 6.777 7.809 1 78.75 67 LEU B O 1
ATOM 1971 N N . ASP B 1 68 ? -20.422 5.457 7.277 1 74.12 68 ASP B N 1
ATOM 1972 C CA . ASP B 1 68 ? -19.734 5.805 8.516 1 74.12 68 ASP B CA 1
ATOM 1973 C C . ASP B 1 68 ? -19.266 7.254 8.492 1 74.12 68 ASP B C 1
ATOM 1975 O O . ASP B 1 68 ? -19.281 7.938 9.523 1 74.12 68 ASP B O 1
ATOM 1979 N N . GLY B 1 69 ? -18.859 7.73 7.363 1 68.88 69 GLY B N 1
ATOM 1980 C CA . GLY B 1 69 ? -18.438 9.117 7.242 1 68.88 69 GLY B CA 1
ATOM 1981 C C . GLY B 1 69 ? -19.547 10.102 7.547 1 68.88 69 GLY B C 1
ATOM 1982 O O . GLY B 1 69 ? -19.438 10.906 8.477 1 68.88 69 GLY B O 1
ATOM 1983 N N . PRO B 1 70 ? -20.641 10.062 6.77 1 66.19 70 PRO B N 1
ATOM 1984 C CA . PRO B 1 70 ? -21.797 10.938 7.027 1 66.19 70 PRO B CA 1
ATOM 1985 C C . PRO B 1 70 ? -22.312 10.828 8.461 1 66.19 70 PRO B C 1
ATOM 1987 O O . PRO B 1 70 ? -22.703 11.836 9.055 1 66.19 70 PRO B O 1
ATOM 1990 N N . LEU B 1 71 ? -22.219 9.633 8.984 1 66.5 71 LEU B N 1
ATOM 1991 C CA . LEU B 1 71 ? -22.672 9.453 10.359 1 66.5 71 LEU B CA 1
ATOM 1992 C C . LEU B 1 71 ? -21.75 10.164 11.336 1 66.5 71 LEU B C 1
ATOM 1994 O O . LEU B 1 71 ? -22.203 10.781 12.305 1 66.5 71 LEU B O 1
ATOM 1998 N N . ALA B 1 72 ? -20.469 10.125 11.117 1 66.75 72 ALA B N 1
ATOM 1999 C CA . ALA B 1 72 ? -19.5 10.812 11.969 1 66.75 72 ALA B CA 1
ATOM 2000 C C . ALA B 1 72 ? -19.688 12.32 11.914 1 66.75 72 ALA B C 1
ATOM 2002 O O . ALA B 1 72 ? -19.562 13.008 12.938 1 66.75 72 ALA B O 1
ATOM 2003 N N . ARG B 1 73 ? -20.016 12.711 10.727 1 67.5 73 ARG B N 1
ATOM 2004 C CA . ARG B 1 73 ? -20.25 14.148 10.57 1 67.5 73 ARG B CA 1
ATOM 2005 C C . ARG B 1 73 ? -21.531 14.578 11.273 1 67.5 73 ARG B C 1
ATOM 2007 O O . ARG B 1 73 ? -21.562 15.633 11.914 1 67.5 73 ARG B O 1
ATOM 2014 N N . ARG B 1 74 ? -22.453 13.773 11.203 1 66.25 74 ARG B N 1
ATOM 2015 C CA . ARG B 1 74 ? -23.734 14.094 11.805 1 66.25 74 ARG B CA 1
ATOM 2016 C C . ARG B 1 74 ? -23.656 14.062 13.328 1 66.25 74 ARG B C 1
ATOM 2018 O O . ARG B 1 74 ? -24.312 14.852 14.008 1 66.25 74 ARG B O 1
ATOM 2025 N N . ARG B 1 75 ? -22.859 13.18 13.773 1 68.56 75 ARG B N 1
ATOM 2026 C CA . ARG B 1 75 ? -22.766 13.039 15.219 1 68.56 75 ARG B CA 1
ATOM 2027 C C . ARG B 1 75 ? -21.734 14.008 15.789 1 68.56 75 ARG B C 1
ATOM 2029 O O . ARG B 1 75 ? -21.578 14.102 17.016 1 68.56 75 ARG B O 1
ATOM 2036 N N . GLY B 1 76 ? -21.203 14.812 14.953 1 61.22 76 GLY B N 1
ATOM 2037 C CA . GLY B 1 76 ? -20.203 15.773 15.398 1 61.22 76 GLY B CA 1
ATOM 2038 C C . GLY B 1 76 ? -18.891 15.125 15.805 1 61.22 76 GLY B C 1
ATOM 2039 O O . GLY B 1 76 ? -18.125 15.695 16.578 1 61.22 76 GLY B O 1
ATOM 2040 N N . THR B 1 77 ? -18.828 13.852 15.625 1 53.44 77 THR B N 1
ATOM 2041 C CA . THR B 1 77 ? -17.625 13.133 16.047 1 53.44 77 THR B CA 1
ATOM 2042 C C . THR B 1 77 ? -16.594 13.125 14.93 1 53.44 77 THR B C 1
ATOM 2044 O O . THR B 1 77 ? -15.508 12.555 15.086 1 53.44 77 THR B O 1
ATOM 2047 N N . ALA B 1 78 ? -17 13.719 13.734 1 54.25 78 ALA B N 1
ATOM 2048 C CA . ALA B 1 78 ? -16.078 13.766 12.609 1 54.25 78 ALA B CA 1
ATOM 2049 C C . ALA B 1 78 ? -14.82 14.555 12.961 1 54.25 78 ALA B C 1
ATOM 2051 O O . ALA B 1 78 ? -13.734 14.266 12.461 1 54.25 78 ALA B O 1
ATOM 2052 N N . ASN B 1 79 ? -15 15.719 13.602 1 52.84 79 ASN B N 1
ATOM 2053 C CA . ASN B 1 79 ? -13.969 16.703 13.891 1 52.84 79 ASN B CA 1
ATOM 2054 C C . ASN B 1 79 ? -13.055 16.266 15.023 1 52.84 79 ASN B C 1
ATOM 2056 O O . ASN B 1 79 ? -12.047 16.906 15.305 1 52.84 79 ASN B O 1
ATOM 2060 N N . SER B 1 80 ? -13.359 15.195 15.82 1 57.66 80 SER B N 1
ATOM 2061 C CA . SER B 1 80 ? -12.711 15.281 17.125 1 57.66 80 SER B CA 1
ATOM 2062 C C . SER B 1 80 ? -11.281 14.758 17.062 1 57.66 80 SER B C 1
ATOM 2064 O O . SER B 1 80 ? -10.328 15.492 17.359 1 57.66 80 SER B O 1
ATOM 2066 N N . SER B 1 81 ? -10.93 13.461 17.031 1 66.06 81 SER B N 1
ATOM 2067 C CA . SER B 1 81 ? -9.594 13 17.391 1 66.06 81 SER B CA 1
ATOM 2068 C C . SER B 1 81 ? -8.852 12.477 16.172 1 66.06 81 SER B C 1
ATOM 2070 O O . SER B 1 81 ? -7.621 12.375 16.172 1 66.06 81 SER B O 1
ATOM 2072 N N . GLY B 1 82 ? -9.594 12.375 14.922 1 83.44 82 GLY B N 1
ATOM 2073 C CA . GLY B 1 82 ? -8.938 11.773 13.773 1 83.44 82 GLY B CA 1
ATOM 2074 C C . GLY B 1 82 ? -8.812 10.266 13.867 1 83.44 82 GLY B C 1
ATOM 2075 O O . GLY B 1 82 ? -8.469 9.602 12.891 1 83.44 82 GLY B O 1
ATOM 2076 N N . ALA B 1 83 ? -9.172 9.727 15.023 1 85.75 83 ALA B N 1
ATOM 2077 C CA . ALA B 1 83 ? -9.031 8.297 15.273 1 85.75 83 ALA B CA 1
ATOM 2078 C C . ALA B 1 83 ? -9.984 7.492 14.391 1 85.75 83 ALA B C 1
ATOM 2080 O O . ALA B 1 83 ? -9.602 6.457 13.836 1 85.75 83 ALA B O 1
ATOM 2081 N N . GLY B 1 84 ? -11.18 7.934 14.336 1 84.75 84 GLY B N 1
ATOM 2082 C CA . GLY B 1 84 ? -12.156 7.25 13.5 1 84.75 84 GLY B CA 1
ATOM 2083 C C . GLY B 1 84 ? -11.773 7.234 12.031 1 84.75 84 GLY B C 1
ATOM 2084 O O . GLY B 1 84 ? -11.93 6.215 11.352 1 84.75 84 GLY B O 1
ATOM 2085 N N . GLY B 1 85 ? -11.289 8.367 11.516 1 85.88 85 GLY B N 1
ATOM 2086 C CA . GLY B 1 85 ? -10.828 8.445 10.141 1 85.88 85 GLY B CA 1
ATOM 2087 C C . GLY B 1 85 ? -9.648 7.535 9.859 1 85.88 85 GLY B C 1
ATOM 2088 O O . GLY B 1 85 ? -9.578 6.922 8.789 1 85.88 85 GLY B O 1
ATOM 2089 N N . PHE B 1 86 ? -8.836 7.461 10.836 1 89.19 86 PHE B N 1
ATOM 2090 C CA . PHE B 1 86 ? -7.672 6.586 10.711 1 89.19 86 PHE B CA 1
ATOM 2091 C C . PHE B 1 86 ? -8.102 5.125 10.617 1 89.19 86 PHE B C 1
ATOM 2093 O O . PHE B 1 86 ? -7.629 4.383 9.75 1 89.19 86 PHE B O 1
ATOM 2100 N N . LEU B 1 87 ? -8.945 4.73 11.477 1 91.06 87 LEU B N 1
ATOM 2101 C CA . LEU B 1 87 ? -9.445 3.361 11.461 1 91.06 87 LEU B CA 1
ATOM 2102 C C . LEU B 1 87 ? -10.164 3.057 10.156 1 91.06 87 LEU B C 1
ATOM 2104 O O . LEU B 1 87 ? -10.016 1.968 9.594 1 91.06 87 LEU B O 1
ATOM 2108 N N . ASP B 1 88 ? -10.922 4.004 9.727 1 89.69 88 ASP B N 1
ATOM 2109 C CA . ASP B 1 88 ? -11.664 3.854 8.477 1 89.69 88 ASP B CA 1
ATOM 2110 C C . ASP B 1 88 ? -10.711 3.621 7.305 1 89.69 88 ASP B C 1
ATOM 2112 O O . ASP B 1 88 ? -10.891 2.674 6.535 1 89.69 88 ASP B O 1
ATOM 2116 N N . ILE B 1 89 ? -9.672 4.406 7.219 1 89.38 89 ILE B N 1
ATOM 2117 C CA . ILE B 1 89 ? -8.703 4.309 6.137 1 89.38 89 ILE B CA 1
ATOM 2118 C C . ILE B 1 89 ? -7.98 2.961 6.211 1 89.38 89 ILE B C 1
ATOM 2120 O O . ILE B 1 89 ? -7.828 2.273 5.199 1 89.38 89 ILE B O 1
ATOM 2124 N N . SER B 1 90 ? -7.586 2.584 7.375 1 94 90 SER B N 1
ATOM 2125 C CA . SER B 1 90 ? -6.867 1.329 7.562 1 94 90 SER B CA 1
ATOM 2126 C C . SER B 1 90 ? -7.734 0.133 7.184 1 94 90 SER B C 1
ATOM 2128 O O . SER B 1 90 ? -7.266 -0.8 6.531 1 94 90 SER B O 1
ATOM 2130 N N . ALA B 1 91 ? -8.945 0.156 7.605 1 94.12 91 ALA B N 1
ATOM 2131 C CA . ALA B 1 91 ? -9.883 -0.924 7.293 1 94.12 91 ALA B CA 1
ATOM 2132 C C . ALA B 1 91 ? -10.125 -1.017 5.789 1 94.12 91 ALA B C 1
ATOM 2134 O O . ALA B 1 91 ? -10.18 -2.113 5.227 1 94.12 91 ALA B O 1
ATOM 2135 N N . ASP B 1 92 ? -10.266 0.134 5.188 1 93.31 92 ASP B N 1
ATOM 2136 C CA . ASP B 1 92 ? -10.523 0.169 3.752 1 93.31 92 ASP B CA 1
ATOM 2137 C C . ASP B 1 92 ? -9.383 -0.483 2.973 1 93.31 92 ASP B C 1
ATOM 2139 O O . ASP B 1 92 ? -9.625 -1.32 2.1 1 93.31 92 ASP B O 1
ATOM 2143 N N . PHE B 1 93 ? -8.203 -0.147 3.289 1 95.06 93 PHE B N 1
ATOM 2144 C CA . PHE B 1 93 ? -7.051 -0.674 2.564 1 95.06 93 PHE B CA 1
ATOM 2145 C C . PHE B 1 93 ? -6.898 -2.17 2.807 1 95.06 93 PHE B C 1
ATOM 2147 O O . PHE B 1 93 ? -6.543 -2.92 1.894 1 95.06 93 PHE B O 1
ATOM 2154 N N . LEU B 1 94 ? -7.184 -2.609 4.016 1 97.5 94 LEU B N 1
ATOM 2155 C CA . LEU B 1 94 ? -7.125 -4.039 4.305 1 97.5 94 LEU B CA 1
ATOM 2156 C C . LEU B 1 94 ? -8.164 -4.801 3.488 1 97.5 94 LEU B C 1
ATOM 2158 O O . LEU B 1 94 ? -7.848 -5.824 2.875 1 97.5 94 LEU B O 1
ATOM 2162 N N . VAL B 1 95 ? -9.344 -4.273 3.447 1 97.5 95 VAL B N 1
ATOM 2163 C CA . VAL B 1 95 ? -10.445 -4.945 2.766 1 97.5 95 VAL B CA 1
ATOM 2164 C C . VAL B 1 95 ? -10.18 -4.98 1.263 1 97.5 95 VAL B C 1
ATOM 2166 O O . VAL B 1 95 ? -10.359 -6.016 0.617 1 97.5 95 VAL B O 1
ATOM 2169 N N . TYR B 1 96 ? -9.727 -3.859 0.703 1 96.88 96 TYR B N 1
ATOM 2170 C CA . TYR B 1 96 ? -9.422 -3.801 -0.722 1 96.88 96 TYR B CA 1
ATOM 2171 C C . TYR B 1 96 ? -8.352 -4.824 -1.094 1 96.88 96 TYR B C 1
ATOM 2173 O O . TYR B 1 96 ? -8.523 -5.594 -2.041 1 96.88 96 TYR B O 1
ATOM 2181 N N . GLY B 1 97 ? -7.285 -4.848 -0.362 1 98.44 97 GLY B N 1
ATOM 2182 C CA . GLY B 1 97 ? -6.203 -5.777 -0.645 1 98.44 97 GLY B CA 1
ATOM 2183 C C . GLY B 1 97 ? -6.586 -7.227 -0.418 1 98.44 97 GLY B C 1
ATOM 2184 O O . GLY B 1 97 ? -6.242 -8.094 -1.222 1 98.44 97 GLY B O 1
ATOM 2185 N N . ALA B 1 98 ? -7.262 -7.5 0.698 1 98.75 98 ALA B N 1
ATOM 2186 C CA . ALA B 1 98 ? -7.676 -8.859 1.024 1 98.75 98 ALA B CA 1
ATOM 2187 C C . ALA B 1 98 ? -8.602 -9.422 -0.047 1 98.75 98 ALA B C 1
ATOM 2189 O O . ALA B 1 98 ? -8.555 -10.617 -0.356 1 98.75 98 ALA B O 1
ATOM 2190 N N . PHE B 1 99 ? -9.422 -8.531 -0.536 1 98.81 99 PHE B N 1
ATOM 2191 C CA . PHE B 1 99 ? -10.359 -8.984 -1.562 1 98.81 99 PHE B CA 1
ATOM 2192 C C . PHE B 1 99 ? -9.609 -9.453 -2.803 1 98.81 99 PHE B C 1
ATOM 2194 O O . PHE B 1 99 ? -9.969 -10.477 -3.395 1 98.81 99 PHE B O 1
ATOM 2201 N N . VAL B 1 100 ? -8.586 -8.773 -3.203 1 98.88 100 VAL B N 1
ATOM 2202 C CA . VAL B 1 100 ? -7.777 -9.156 -4.359 1 98.88 100 VAL B CA 1
ATOM 2203 C C . VAL B 1 100 ? -7.152 -10.531 -4.121 1 98.88 100 VAL B C 1
ATOM 2205 O O . VAL B 1 100 ? -7.164 -11.383 -5.012 1 98.88 100 VAL B O 1
ATOM 2208 N N . VAL B 1 101 ? -6.637 -10.75 -2.922 1 98.88 101 VAL B N 1
ATOM 2209 C CA . VAL B 1 101 ? -6.055 -12.039 -2.578 1 98.88 101 VAL B CA 1
ATOM 2210 C C . VAL B 1 101 ? -7.125 -13.125 -2.646 1 98.88 101 VAL B C 1
ATOM 2212 O O . VAL B 1 101 ? -6.887 -14.211 -3.174 1 98.88 101 VAL B O 1
ATOM 2215 N N . GLY B 1 102 ? -8.32 -12.82 -2.127 1 98.88 102 GLY B N 1
ATOM 2216 C CA . GLY B 1 102 ? -9.422 -13.773 -2.176 1 98.88 102 GLY B CA 1
ATOM 2217 C C . GLY B 1 102 ? -9.805 -14.172 -3.588 1 98.88 102 GLY B C 1
ATOM 2218 O O . GLY B 1 102 ? -10.039 -15.352 -3.863 1 98.88 102 GLY B O 1
ATOM 2219 N N . VAL B 1 103 ? -9.852 -13.203 -4.438 1 98.88 103 VAL B N 1
ATOM 2220 C CA . VAL B 1 103 ? -10.195 -13.477 -5.828 1 98.88 103 VAL B CA 1
ATOM 2221 C C . VAL B 1 103 ? -9.109 -14.328 -6.477 1 98.88 103 VAL B C 1
ATOM 2223 O O . VAL B 1 103 ? -9.414 -15.289 -7.188 1 98.88 103 VAL B O 1
ATOM 2226 N N . ALA B 1 104 ? -7.855 -14 -6.25 1 98.81 104 ALA B N 1
ATOM 2227 C CA . ALA B 1 104 ? -6.742 -14.75 -6.816 1 98.81 104 ALA B CA 1
ATOM 2228 C C . ALA B 1 104 ? -6.812 -16.219 -6.406 1 98.81 104 ALA B C 1
ATOM 2230 O O . ALA B 1 104 ? -6.621 -17.109 -7.234 1 98.81 104 ALA B O 1
ATOM 2231 N N . VAL B 1 105 ? -7.086 -16.438 -5.145 1 98.5 105 VAL B N 1
ATOM 2232 C CA . VAL B 1 105 ? -7.16 -17.797 -4.621 1 98.5 105 VAL B CA 1
ATOM 2233 C C . VAL B 1 105 ? -8.375 -18.516 -5.203 1 98.5 105 VAL B C 1
ATOM 2235 O O . VAL B 1 105 ? -8.289 -19.672 -5.609 1 98.5 105 VAL B O 1
ATOM 2238 N N . GLY B 1 106 ? -9.492 -17.875 -5.293 1 98.56 106 GLY B N 1
ATOM 2239 C CA . GLY B 1 106 ? -10.742 -18.469 -5.723 1 98.56 106 GLY B CA 1
ATOM 2240 C C . GLY B 1 106 ? -10.742 -18.875 -7.184 1 98.56 106 GLY B C 1
ATOM 2241 O O . GLY B 1 106 ? -11.312 -19.906 -7.547 1 98.56 106 GLY B O 1
ATOM 2242 N N . VAL B 1 107 ? -10.156 -18.062 -8.023 1 97.88 107 VAL B N 1
ATOM 2243 C CA . VAL B 1 107 ? -10.188 -18.328 -9.453 1 97.88 107 VAL B CA 1
ATOM 2244 C C . VAL B 1 107 ? -9.055 -19.297 -9.828 1 97.88 107 VAL B C 1
ATOM 2246 O O . VAL B 1 107 ? -9.125 -19.969 -10.844 1 97.88 107 VAL B O 1
ATOM 2249 N N . GLY B 1 108 ? -8.031 -19.328 -9.039 1 96.62 108 GLY B N 1
ATOM 2250 C CA . GLY B 1 108 ? -6.887 -20.156 -9.383 1 96.62 108 GLY B CA 1
ATOM 2251 C C . GLY B 1 108 ? -6.133 -19.656 -10.602 1 96.62 108 GLY B C 1
ATOM 2252 O O . GLY B 1 108 ? -6.258 -18.484 -10.977 1 96.62 108 GLY B O 1
ATOM 2253 N N . GLY B 1 109 ? -5.184 -20.375 -11.094 1 95.75 109 GLY B N 1
ATOM 2254 C CA . GLY B 1 109 ? -4.434 -19.984 -12.273 1 95.75 109 GLY B CA 1
ATOM 2255 C C . GLY B 1 109 ? -3.283 -19.047 -11.961 1 95.75 109 GLY B C 1
ATOM 2256 O O . GLY B 1 109 ? -2.807 -19 -10.828 1 95.75 109 GLY B O 1
ATOM 2257 N N . PRO B 1 110 ? -2.848 -18.391 -13 1 97.06 110 PRO B N 1
ATOM 2258 C CA . PRO B 1 110 ? -1.699 -17.5 -12.812 1 97.06 110 PRO B CA 1
ATOM 2259 C C . PRO B 1 110 ? -1.996 -16.344 -11.859 1 97.06 110 PRO B C 1
ATOM 2261 O O . PRO B 1 110 ? -3.025 -15.672 -11.984 1 97.06 110 PRO B O 1
ATOM 2264 N N . ALA B 1 111 ? -1.146 -16.094 -10.953 1 97.94 111 ALA B N 1
ATOM 2265 C CA . ALA B 1 111 ? -1.374 -15.094 -9.914 1 97.94 111 ALA B CA 1
ATOM 2266 C C . ALA B 1 111 ? -0.774 -13.742 -10.305 1 97.94 111 ALA B C 1
ATOM 2268 O O . ALA B 1 111 ? -1.011 -12.734 -9.641 1 97.94 111 ALA B O 1
ATOM 2269 N N . LEU B 1 112 ? -0.038 -13.695 -11.422 1 98.44 112 LEU B N 1
ATOM 2270 C CA . LEU B 1 112 ? 0.741 -12.516 -11.789 1 98.44 112 LEU B CA 1
ATOM 2271 C C . LEU B 1 112 ? -0.156 -11.289 -11.922 1 98.44 112 LEU B C 1
ATOM 2273 O O . LEU B 1 112 ? 0.157 -10.227 -11.383 1 98.44 112 LEU B O 1
ATOM 2277 N N . PRO B 1 113 ? -1.313 -11.398 -12.625 1 98.69 113 PRO B N 1
ATOM 2278 C CA . PRO B 1 113 ? -2.123 -10.188 -12.742 1 98.69 113 PRO B CA 1
ATOM 2279 C C . PRO B 1 113 ? -2.607 -9.672 -11.391 1 98.69 113 PRO B C 1
ATOM 2281 O O . PRO B 1 113 ? -2.727 -8.453 -11.195 1 98.69 113 PRO B O 1
ATOM 2284 N N . PHE B 1 114 ? -2.867 -10.508 -10.453 1 98.88 114 PHE B N 1
ATOM 2285 C CA . PHE B 1 114 ? -3.336 -10.102 -9.133 1 98.88 114 PHE B CA 1
ATOM 2286 C C . PHE B 1 114 ? -2.191 -9.539 -8.305 1 98.88 114 PHE B C 1
ATOM 2288 O O . PHE B 1 114 ? -2.393 -8.625 -7.504 1 98.88 114 PHE B O 1
ATOM 2295 N N . LEU B 1 115 ? -0.967 -10.109 -8.492 1 98.88 115 LEU B N 1
ATOM 2296 C CA . LEU B 1 115 ? 0.219 -9.508 -7.895 1 98.88 115 LEU B CA 1
ATOM 2297 C C . LEU B 1 115 ? 0.389 -8.062 -8.359 1 98.88 115 LEU B C 1
ATOM 2299 O O . LEU B 1 115 ? 0.695 -7.184 -7.559 1 98.88 115 LEU B O 1
ATOM 2303 N N . LEU B 1 116 ? 0.158 -7.871 -9.617 1 98.81 116 LEU B N 1
ATOM 2304 C CA . LEU B 1 116 ? 0.324 -6.535 -10.188 1 98.81 116 LEU B CA 1
ATOM 2305 C C . LEU B 1 116 ? -0.767 -5.594 -9.688 1 98.81 116 LEU B C 1
ATOM 2307 O O . LEU B 1 116 ? -0.519 -4.402 -9.492 1 98.81 116 LEU B O 1
ATOM 2311 N N . VAL B 1 117 ? -1.967 -6.125 -9.523 1 98.75 117 VAL B N 1
ATOM 2312 C CA . VAL B 1 117 ? -3.027 -5.301 -8.953 1 98.75 117 VAL B CA 1
ATOM 2313 C C . VAL B 1 117 ? -2.629 -4.844 -7.551 1 98.75 117 VAL B C 1
ATOM 2315 O O . VAL B 1 117 ? -2.734 -3.658 -7.223 1 98.75 117 VAL B O 1
ATOM 2318 N N . LEU B 1 118 ? -2.16 -5.754 -6.73 1 98.75 118 LEU B N 1
ATOM 2319 C CA . LEU B 1 118 ? -1.767 -5.398 -5.371 1 98.75 118 LEU B CA 1
ATOM 2320 C C . LEU B 1 118 ? -0.592 -4.426 -5.379 1 98.75 118 LEU B C 1
ATOM 2322 O O . LEU B 1 118 ? -0.533 -3.51 -4.559 1 98.75 118 LEU B O 1
ATOM 2326 N N . LEU B 1 119 ? 0.371 -4.598 -6.281 1 98.62 119 LEU B N 1
ATOM 2327 C CA . LEU B 1 119 ? 1.494 -3.674 -6.406 1 98.62 119 LEU B CA 1
ATOM 2328 C C . LEU B 1 119 ? 1.009 -2.266 -6.73 1 98.62 119 LEU B C 1
ATOM 2330 O O . LEU B 1 119 ? 1.434 -1.297 -6.098 1 98.62 119 LEU B O 1
ATOM 2334 N N . THR B 1 120 ? 0.153 -2.213 -7.711 1 98.12 120 THR B N 1
ATOM 2335 C CA . THR B 1 120 ? -0.296 -0.893 -8.141 1 98.12 120 THR B CA 1
ATOM 2336 C C . THR B 1 120 ? -1.194 -0.255 -7.086 1 98.12 120 THR B C 1
ATOM 2338 O O . THR B 1 120 ? -1.188 0.966 -6.914 1 98.12 120 THR B O 1
ATOM 2341 N N . TYR B 1 121 ? -2.023 -1.096 -6.348 1 97.25 121 TYR B N 1
ATOM 2342 C CA . TYR B 1 121 ? -2.752 -0.587 -5.191 1 97.25 121 TYR B CA 1
ATOM 2343 C C . TYR B 1 121 ? -1.795 0.003 -4.16 1 97.25 121 TYR B C 1
ATOM 2345 O O . TYR B 1 121 ? -2.045 1.082 -3.619 1 97.25 121 TYR B O 1
ATOM 2353 N N . TYR B 1 122 ? -0.793 -0.713 -3.922 1 97 122 TYR B N 1
ATOM 2354 C CA . TYR B 1 122 ? 0.222 -0.336 -2.945 1 97 122 TYR B CA 1
ATOM 2355 C C . TYR B 1 122 ? 0.853 1.005 -3.303 1 97 122 TYR B C 1
ATOM 2357 O O . TYR B 1 122 ? 0.903 1.915 -2.475 1 97 122 TYR B O 1
ATOM 2365 N N . VAL B 1 123 ? 1.268 1.191 -4.523 1 96.56 123 VAL B N 1
ATOM 2366 C CA . VAL B 1 123 ? 1.938 2.406 -4.973 1 96.56 123 VAL B CA 1
ATOM 2367 C C . VAL B 1 123 ? 0.939 3.561 -5.023 1 96.56 123 VAL B C 1
ATOM 2369 O O . VAL B 1 123 ? 1.233 4.664 -4.559 1 96.56 123 VAL B O 1
ATOM 2372 N N . ASN B 1 124 ? -0.212 3.307 -5.551 1 95.19 124 ASN B N 1
ATOM 2373 C CA . ASN B 1 124 ? -1.242 4.336 -5.664 1 95.19 124 ASN B CA 1
ATOM 2374 C C . ASN B 1 124 ? -1.678 4.848 -4.297 1 95.19 124 ASN B C 1
ATOM 2376 O O . ASN B 1 124 ? -1.735 6.059 -4.07 1 95.19 124 ASN B O 1
ATOM 2380 N N . GLY B 1 125 ? -1.997 3.873 -3.412 1 93.38 125 GLY B N 1
ATOM 2381 C CA . GLY B 1 125 ? -2.439 4.246 -2.078 1 93.38 125 GLY B CA 1
ATOM 2382 C C . GLY B 1 125 ? -1.385 5 -1.29 1 93.38 125 GLY B C 1
ATOM 2383 O O . GLY B 1 125 ? -1.689 6 -0.636 1 93.38 125 GLY B O 1
ATOM 2384 N N . THR B 1 126 ? -0.193 4.57 -1.347 1 93.06 126 THR B N 1
ATOM 2385 C CA . THR B 1 126 ? 0.872 5.203 -0.577 1 93.06 126 THR B CA 1
ATOM 2386 C C . THR B 1 126 ? 1.232 6.562 -1.17 1 93.06 126 THR B C 1
ATOM 2388 O O . THR B 1 126 ? 1.584 7.492 -0.439 1 93.06 126 THR B O 1
ATOM 2391 N N . ALA B 1 127 ? 1.172 6.668 -2.488 1 93 127 ALA B N 1
ATOM 2392 C CA . ALA B 1 127 ? 1.406 7.973 -3.104 1 93 127 ALA B CA 1
ATOM 2393 C C . ALA B 1 127 ? 0.366 8.992 -2.645 1 93 127 ALA B C 1
ATOM 2395 O O . ALA B 1 127 ? 0.704 10.133 -2.338 1 93 127 ALA B O 1
ATOM 2396 N N . PHE B 1 128 ? -0.816 8.57 -2.625 1 90.19 128 PHE B N 1
ATOM 2397 C CA . PHE B 1 128 ? -1.906 9.438 -2.188 1 90.19 128 PHE B CA 1
ATOM 2398 C C . PHE B 1 128 ? -1.691 9.891 -0.749 1 90.19 128 PHE B C 1
ATOM 2400 O O . PHE B 1 128 ? -1.776 11.086 -0.451 1 90.19 128 PHE B O 1
ATOM 2407 N N . LEU B 1 129 ? -1.436 8.977 0.144 1 89.06 129 LEU B N 1
ATOM 2408 C CA . LEU B 1 129 ? -1.315 9.281 1.565 1 89.06 129 LEU B CA 1
ATOM 2409 C C . LEU B 1 129 ? -0.028 10.047 1.852 1 89.06 129 LEU B C 1
ATOM 2411 O O . LEU B 1 129 ? 0.009 10.898 2.742 1 89.06 129 LEU B O 1
ATOM 2415 N N . ALA B 1 130 ? 1.03 9.703 1.107 1 89.44 130 ALA B N 1
ATOM 2416 C CA . ALA B 1 130 ? 2.283 10.438 1.261 1 89.44 130 ALA B CA 1
ATOM 2417 C C . ALA B 1 130 ? 2.107 11.906 0.875 1 89.44 130 ALA B C 1
ATOM 2419 O O . ALA B 1 130 ? 2.588 12.797 1.574 1 89.44 130 ALA B O 1
ATOM 2420 N N . PHE B 1 131 ? 1.456 12.102 -0.202 1 89.06 131 PHE B N 1
ATOM 2421 C CA . PHE B 1 131 ? 1.184 13.469 -0.625 1 89.06 131 PHE B CA 1
ATOM 2422 C C . PHE B 1 131 ? 0.385 14.219 0.438 1 89.06 131 PHE B C 1
ATOM 2424 O O . PHE B 1 131 ? 0.71 15.352 0.783 1 89.06 131 PHE B O 1
ATOM 2431 N N . SER B 1 132 ? -0.617 13.578 0.91 1 85 132 SER B N 1
ATOM 2432 C CA . SER B 1 132 ? -1.465 14.188 1.93 1 85 132 SER B CA 1
ATOM 2433 C C . SER B 1 132 ? -0.658 14.562 3.17 1 85 132 SER B C 1
ATOM 2435 O O . SER B 1 132 ? -0.849 15.633 3.742 1 85 132 SER B O 1
ATOM 2437 N N . SER B 1 133 ? 0.19 13.719 3.588 1 84.06 133 SER B N 1
ATOM 2438 C CA . SER B 1 133 ? 1.005 13.945 4.777 1 84.06 133 SER B CA 1
ATOM 2439 C C . SER B 1 133 ? 1.952 15.125 4.586 1 84.06 133 SER B C 1
ATOM 2441 O O . SER B 1 133 ? 2.059 15.984 5.457 1 84.06 133 SER B O 1
ATOM 2443 N N . ILE B 1 134 ? 2.572 15.188 3.479 1 83.56 134 ILE B N 1
ATOM 2444 C CA . ILE B 1 134 ? 3.568 16.219 3.213 1 83.56 134 ILE B CA 1
ATOM 2445 C C . ILE B 1 134 ? 2.873 17.562 2.988 1 83.56 134 ILE B C 1
ATOM 2447 O O . ILE B 1 134 ? 3.35 18.594 3.451 1 83.56 134 ILE B O 1
ATOM 2451 N N . ALA B 1 135 ? 1.795 17.516 2.27 1 81.44 135 ALA B N 1
ATOM 2452 C CA . ALA B 1 135 ? 1.024 18.734 2.035 1 81.44 135 ALA B CA 1
ATOM 2453 C C . ALA B 1 135 ? 0.545 19.344 3.35 1 81.44 135 ALA B C 1
ATOM 2455 O O . ALA B 1 135 ? 0.558 20.562 3.518 1 81.44 135 ALA B O 1
ATOM 2456 N N . GLU B 1 136 ? 0.123 18.531 4.258 1 76.94 136 GLU B N 1
ATOM 2457 C CA . GLU B 1 136 ? -0.33 19.016 5.562 1 76.94 136 GLU B CA 1
ATOM 2458 C C . GLU B 1 136 ? 0.831 19.578 6.379 1 76.94 136 GLU B C 1
ATOM 2460 O O . GLU B 1 136 ? 0.682 20.578 7.062 1 76.94 136 GLU B O 1
ATOM 2465 N N . ARG B 1 137 ? 1.937 18.969 6.305 1 76.69 137 ARG B N 1
ATOM 2466 C CA . ARG B 1 137 ? 3.117 19.391 7.055 1 76.69 137 ARG B CA 1
ATOM 2467 C C . ARG B 1 137 ? 3.639 20.734 6.559 1 76.69 137 ARG B C 1
ATOM 2469 O O . ARG B 1 137 ? 4.172 21.531 7.336 1 76.69 137 ARG B O 1
ATOM 2476 N N . THR B 1 138 ? 3.627 20.906 5.328 1 73.56 138 THR B N 1
ATOM 2477 C CA . THR B 1 138 ? 4.191 22.125 4.754 1 73.56 138 THR B CA 1
ATOM 2478 C C . THR B 1 138 ? 3.145 23.234 4.711 1 73.56 138 THR B C 1
ATOM 2480 O O . THR B 1 138 ? 3.432 24.344 4.258 1 73.56 138 THR B O 1
ATOM 2483 N N . GLY B 1 139 ? 2.107 23.062 5.492 1 64 139 GLY B N 1
ATOM 2484 C CA . GLY B 1 139 ? 1.076 24.078 5.609 1 64 139 GLY B CA 1
ATOM 2485 C C . GLY B 1 139 ? 0.382 24.391 4.297 1 64 139 GLY B C 1
ATOM 2486 O O . GLY B 1 139 ? -0.228 25.438 4.141 1 64 139 GLY B O 1
ATOM 2487 N N . ARG B 1 140 ? 0.816 23.844 3.352 1 55.41 140 ARG B N 1
ATOM 2488 C CA . ARG B 1 140 ? 0.275 24.141 2.029 1 55.41 140 ARG B CA 1
ATOM 2489 C C . ARG B 1 140 ? -1.195 23.75 1.938 1 55.41 140 ARG B C 1
ATOM 2491 O O . ARG B 1 140 ? -1.884 24.109 0.983 1 55.41 140 ARG B O 1
ATOM 2498 N N . ARG B 1 141 ? -1.613 23.016 2.969 1 51.84 141 ARG B N 1
ATOM 2499 C CA . ARG B 1 141 ? -3.053 22.781 2.955 1 51.84 141 ARG B CA 1
ATOM 2500 C C . ARG B 1 141 ? -3.82 24.031 3.342 1 51.84 141 ARG B C 1
ATOM 2502 O O . ARG B 1 141 ? -4.98 24.203 2.961 1 51.84 141 ARG B O 1
ATOM 2509 N N . GLY B 1 142 ? -3.295 24.938 4.32 1 38.31 142 GLY B N 1
ATOM 2510 C CA . GLY B 1 142 ? -3.959 26.078 4.918 1 38.31 142 GLY B CA 1
ATOM 2511 C C . GLY B 1 142 ? -4.246 27.188 3.924 1 38.31 142 GLY B C 1
ATOM 2512 O O . GLY B 1 142 ? -5 28.125 4.223 1 38.31 142 GLY B O 1
ATOM 2513 N N . ASP B 1 143 ? -3.254 27.75 3.342 1 37.78 143 ASP B N 1
ATOM 2514 C CA . ASP B 1 143 ? -3.482 29 2.635 1 37.78 143 ASP B CA 1
ATOM 2515 C C . ASP B 1 143 ? -4.562 28.844 1.566 1 37.78 143 ASP B C 1
ATOM 2517 O O . ASP B 1 143 ? -4.254 28.609 0.396 1 37.78 143 ASP B O 1
ATOM 2521 N N . GLY B 1 144 ? -5.887 28.625 1.798 1 35.69 144 GLY B N 1
ATOM 2522 C CA . GLY B 1 144 ? -7.113 28.656 1.021 1 35.69 144 GLY B CA 1
ATOM 2523 C C . GLY B 1 144 ? -6.992 27.953 -0.316 1 35.69 144 GLY B C 1
ATOM 2524 O O . GLY B 1 144 ? -7.969 27.844 -1.062 1 35.69 144 GLY B O 1
ATOM 2525 N N . ARG B 1 145 ? -5.953 28.125 -0.922 1 34.47 145 ARG B N 1
ATOM 2526 C CA . ARG B 1 145 ? -5.832 27.766 -2.332 1 34.47 145 ARG B CA 1
ATOM 2527 C C . ARG B 1 145 ? -5.805 26.25 -2.51 1 34.47 145 ARG B C 1
ATOM 2529 O O . ARG B 1 145 ? -6.301 25.734 -3.514 1 34.47 145 ARG B O 1
ATOM 2536 N N . LEU B 1 146 ? -5.152 25.5 -1.767 1 37.88 146 LEU B N 1
ATOM 2537 C CA . LEU B 1 146 ? -5.168 24.047 -1.874 1 37.88 146 LEU B CA 1
ATOM 2538 C C . LEU B 1 146 ? -6.277 23.438 -1.015 1 37.88 146 LEU B C 1
ATOM 2540 O O . LEU B 1 146 ? -6.309 22.234 -0.788 1 37.88 146 LEU B O 1
ATOM 2544 N N . SER B 1 147 ? -6.859 24.062 -0.02 1 34.62 147 SER B N 1
ATOM 2545 C CA . SER B 1 147 ? -8.016 23.734 0.81 1 34.62 147 SER B CA 1
ATOM 2546 C C . SER B 1 147 ? -9.117 23.062 -0.014 1 34.62 147 SER B C 1
ATOM 2548 O O . SER B 1 147 ? -10.18 22.734 0.515 1 34.62 147 SER B O 1
ATOM 2550 N N . GLY B 1 148 ? -9.398 23.594 -1.215 1 33.19 148 GLY B N 1
ATOM 2551 C CA . GLY B 1 148 ? -10.586 23.188 -1.941 1 33.19 148 GLY B CA 1
ATOM 2552 C C . GLY B 1 148 ? -10.648 21.688 -2.195 1 33.19 148 GLY B C 1
ATOM 2553 O O . GLY B 1 148 ? -9.625 21 -2.176 1 33.19 148 GLY B O 1
ATOM 2554 N N . GLY B 1 149 ? -11.883 20.953 -2.08 1 37.19 149 GLY B N 1
ATOM 2555 C CA . GLY B 1 149 ? -12.438 19.75 -2.662 1 37.19 149 GLY B CA 1
ATOM 2556 C C . GLY B 1 149 ? -11.711 19.297 -3.912 1 37.19 149 GLY B C 1
ATOM 2557 O O . GLY B 1 149 ? -11.992 18.219 -4.449 1 37.19 149 GLY B O 1
ATOM 2558 N N . ARG B 1 150 ? -11.055 20.25 -4.453 1 35.94 150 ARG B N 1
ATOM 2559 C CA . ARG B 1 150 ? -10.492 20.094 -5.793 1 35.94 150 ARG B CA 1
ATOM 2560 C C . ARG B 1 150 ? -9.125 19.422 -5.738 1 35.94 150 ARG B C 1
ATOM 2562 O O . ARG B 1 150 ? -8.789 18.625 -6.613 1 35.94 150 ARG B O 1
ATOM 2569 N N . SER B 1 151 ? -8.172 19.891 -4.949 1 38.69 151 SER B N 1
ATOM 2570 C CA . SER B 1 151 ? -6.844 19.297 -4.957 1 38.69 151 SER B CA 1
ATOM 2571 C C . SER B 1 151 ? -6.91 17.797 -4.652 1 38.69 151 SER B C 1
ATOM 2573 O O . SER B 1 151 ? -6.254 17 -5.316 1 38.69 151 SER B O 1
ATOM 2575 N N . LEU B 1 152 ? -7.527 17.469 -3.482 1 44.88 152 LEU B N 1
ATOM 2576 C CA . LEU B 1 152 ? -7.816 16.062 -3.252 1 44.88 152 LEU B CA 1
ATOM 2577 C C . LEU B 1 152 ? -8.602 15.469 -4.418 1 44.88 152 LEU B C 1
ATOM 2579 O O . LEU B 1 152 ? -8.453 14.289 -4.734 1 44.88 152 LEU B O 1
ATOM 2583 N N . ASN B 1 153 ? -9.562 16.328 -4.938 1 42.81 153 ASN B N 1
ATOM 2584 C CA . ASN B 1 153 ? -10.242 16 -6.184 1 42.81 153 ASN B CA 1
ATOM 2585 C C . ASN B 1 153 ? -9.258 15.883 -7.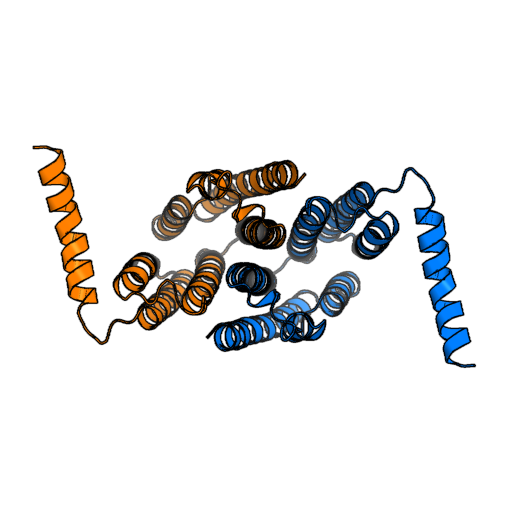344 1 42.81 153 ASN B C 1
ATOM 2587 O O . ASN B 1 153 ? -9.492 15.109 -8.281 1 42.81 153 ASN B O 1
ATOM 2591 N N . PHE B 1 154 ? -8.234 16.766 -7.203 1 41.16 154 PHE B N 1
ATOM 2592 C CA . PHE B 1 154 ? -7.262 16.781 -8.289 1 41.16 154 PHE B CA 1
ATOM 2593 C C . PHE B 1 154 ? -6.422 15.516 -8.281 1 41.16 154 PHE B C 1
ATOM 2595 O O . PHE B 1 154 ? -5.969 15.062 -9.336 1 41.16 154 PHE B O 1
ATOM 2602 N N . LEU B 1 155 ? -6.102 15.039 -7.066 1 50.19 155 LEU B N 1
ATOM 2603 C CA . LEU B 1 155 ? -5.434 13.742 -7.121 1 50.19 155 LEU B CA 1
ATOM 2604 C C . LEU B 1 155 ? -6.402 12.648 -7.559 1 50.19 155 LEU B C 1
ATOM 2606 O O . LEU B 1 155 ? -6.145 11.461 -7.34 1 50.19 155 LEU B O 1
ATOM 2610 N N . GLY B 1 156 ? -7.574 13.156 -8.047 1 51.91 156 GLY B N 1
ATOM 2611 C CA . GLY B 1 156 ? -8.586 12.289 -8.641 1 51.91 156 GLY B CA 1
ATOM 2612 C C . GLY B 1 156 ? -8.062 11.453 -9.789 1 51.91 156 GLY B C 1
ATOM 2613 O O . GLY B 1 156 ? -7.148 11.867 -10.5 1 51.91 156 GLY B O 1
ATOM 2614 N N . GLY B 1 157 ? -7.859 10.219 -9.711 1 55.88 157 GLY B N 1
ATOM 2615 C CA . GLY B 1 157 ? -7.461 9.305 -10.766 1 55.88 157 GLY B CA 1
ATOM 2616 C C . GLY B 1 157 ? -8.602 8.438 -11.273 1 55.88 157 GLY B C 1
ATOM 2617 O O . GLY B 1 157 ? -9.742 8.602 -10.852 1 55.88 157 GLY B O 1
ATOM 2618 N N . LEU B 1 158 ? -8.352 7.727 -12.32 1 48.31 158 LEU B N 1
ATOM 2619 C CA . LEU B 1 158 ? -9.25 6.773 -12.969 1 48.31 158 LEU B CA 1
ATOM 2620 C C . LEU B 1 158 ? -9.703 5.703 -11.984 1 48.31 158 LEU B C 1
ATOM 2622 O O . LEU B 1 158 ? -10.789 5.141 -12.125 1 48.31 158 LEU B O 1
ATOM 2626 N N . ALA B 1 159 ? -8.781 5.539 -11.031 1 63.53 159 ALA B N 1
ATOM 2627 C CA . ALA B 1 159 ? -9.07 4.492 -10.055 1 63.53 159 ALA B CA 1
ATOM 2628 C C . ALA B 1 159 ? -9.383 5.086 -8.688 1 63.53 159 ALA B C 1
ATOM 2630 O O . ALA B 1 159 ? -8.508 5.191 -7.828 1 63.53 159 ALA B O 1
ATOM 2631 N N . GLU B 1 160 ? -10.633 5.504 -8.664 1 69.69 160 GLU B N 1
ATOM 2632 C CA . GLU B 1 160 ? -11.141 6.027 -7.398 1 69.69 160 GLU B CA 1
ATOM 2633 C C . GLU B 1 160 ? -12.023 5 -6.691 1 69.69 160 GLU B C 1
ATOM 2635 O O . GLU B 1 160 ? -12.039 3.826 -7.062 1 69.69 160 GLU B O 1
ATOM 2640 N N . GLY B 1 161 ? -12.586 5.438 -5.68 1 79.31 161 GLY B N 1
ATOM 2641 C CA . GLY B 1 161 ? -13.367 4.551 -4.84 1 79.31 161 GLY B CA 1
ATOM 2642 C C . GLY B 1 161 ? -14.484 3.846 -5.59 1 79.31 161 GLY B C 1
ATOM 2643 O O . GLY B 1 161 ? -14.594 2.619 -5.543 1 79.31 161 GLY B O 1
ATOM 2644 N N . GLY B 1 162 ? -15.156 4.559 -6.492 1 86.31 162 GLY B N 1
ATOM 2645 C CA . GLY B 1 162 ? -16.266 3.969 -7.223 1 86.31 162 GLY B CA 1
ATOM 2646 C C . GLY B 1 162 ? -15.828 2.936 -8.242 1 86.31 162 GLY B C 1
ATOM 2647 O O . GLY B 1 162 ? -16.438 1.868 -8.352 1 86.31 162 GLY B O 1
ATOM 2648 N N . GLU B 1 163 ? -14.773 3.26 -9.023 1 92.56 163 GLU B N 1
ATOM 2649 C CA . GLU B 1 163 ? -14.242 2.33 -10.016 1 92.56 163 GLU B CA 1
ATOM 2650 C C . GLU B 1 163 ? -13.719 1.058 -9.352 1 92.56 163 GLU B C 1
ATOM 2652 O O . GLU B 1 163 ? -13.883 -0.039 -9.891 1 92.56 163 GLU B O 1
ATOM 2657 N N . THR B 1 164 ? -13.117 1.231 -8.227 1 94.38 164 THR B N 1
ATOM 2658 C CA . THR B 1 164 ? -12.625 0.063 -7.508 1 94.38 164 THR B CA 1
ATOM 2659 C C . THR B 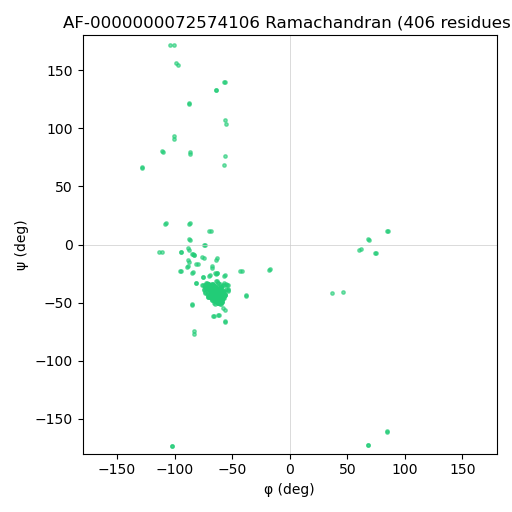1 164 ? -13.781 -0.84 -7.09 1 94.38 164 THR B C 1
ATOM 2661 O O . THR B 1 164 ? -13.711 -2.061 -7.254 1 94.38 164 THR B O 1
ATOM 2664 N N . ILE B 1 165 ? -14.828 -0.24 -6.582 1 94.81 165 ILE B N 1
ATOM 2665 C CA . ILE B 1 165 ? -16 -1.006 -6.156 1 94.81 165 ILE B CA 1
ATOM 2666 C C . ILE B 1 165 ? -16.594 -1.739 -7.355 1 94.81 165 ILE B C 1
ATOM 2668 O O . ILE B 1 165 ? -16.953 -2.914 -7.254 1 94.81 165 ILE B O 1
ATOM 2672 N N . ALA B 1 166 ? -16.641 -1.067 -8.469 1 96.12 166 ALA B N 1
ATOM 2673 C CA . ALA B 1 166 ? -17.203 -1.653 -9.68 1 96.12 166 ALA B CA 1
ATOM 2674 C C . ALA B 1 166 ? -16.375 -2.846 -10.148 1 96.12 166 ALA B C 1
ATOM 2676 O O . ALA B 1 166 ? -16.922 -3.893 -10.5 1 96.12 166 ALA B O 1
ATOM 2677 N N . VAL B 1 167 ? -15.094 -2.709 -10.148 1 97.81 167 VAL B N 1
ATOM 2678 C CA . VAL B 1 167 ? -14.211 -3.768 -10.633 1 97.81 167 VAL B CA 1
ATOM 2679 C C . VAL B 1 167 ? -14.281 -4.969 -9.695 1 97.81 167 VAL B C 1
ATOM 2681 O O . VAL B 1 167 ? -14.328 -6.117 -10.141 1 97.81 167 VAL B O 1
ATOM 2684 N N . HIS B 1 168 ? -14.25 -4.734 -8.375 1 98.38 168 HIS B N 1
ATOM 2685 C CA . HIS B 1 168 ? -14.359 -5.832 -7.422 1 98.38 168 HIS B CA 1
ATOM 2686 C C . HIS B 1 168 ? -15.688 -6.559 -7.559 1 98.38 168 HIS B C 1
ATOM 2688 O O . HIS B 1 168 ? -15.75 -7.781 -7.414 1 98.38 168 HIS B O 1
ATOM 2694 N N . THR B 1 169 ? -16.734 -5.801 -7.805 1 98.31 169 THR B N 1
ATOM 2695 C CA . THR B 1 169 ? -18.031 -6.406 -8.07 1 98.31 169 THR B CA 1
ATOM 2696 C C . THR B 1 169 ? -17.984 -7.238 -9.344 1 98.31 169 THR B C 1
ATOM 2698 O O . THR B 1 169 ? -18.516 -8.352 -9.383 1 98.31 169 THR B O 1
ATOM 2701 N N . LEU B 1 170 ? -17.344 -6.645 -10.367 1 98.38 170 LEU B N 1
ATOM 2702 C CA . LEU B 1 170 ? -17.234 -7.324 -11.648 1 98.38 170 LEU B CA 1
ATOM 2703 C C . LEU B 1 170 ? -16.5 -8.656 -11.5 1 98.38 170 LEU B C 1
ATOM 2705 O O . LEU B 1 170 ? -16.859 -9.633 -12.156 1 98.38 170 LEU B O 1
ATOM 2709 N N . TRP B 1 171 ? -15.508 -8.727 -10.656 1 98.62 171 TRP B N 1
ATOM 2710 C CA . TRP B 1 171 ? -14.797 -9.977 -10.391 1 98.62 171 TRP B CA 1
ATOM 2711 C C . TRP B 1 171 ? -15.75 -11.047 -9.875 1 98.62 171 TRP B C 1
ATOM 2713 O O . TRP B 1 171 ? -15.641 -12.219 -10.242 1 98.62 171 TRP B O 1
ATOM 2723 N N . CYS B 1 172 ? -16.656 -10.656 -9.023 1 98.44 172 CYS B N 1
ATOM 2724 C CA . CYS B 1 172 ? -17.594 -11.609 -8.445 1 98.44 172 CYS B CA 1
ATOM 2725 C C . CYS B 1 172 ? -18.609 -12.07 -9.484 1 98.44 172 CYS B C 1
ATOM 2727 O O . CYS B 1 172 ? -19.047 -13.219 -9.461 1 98.44 172 CYS B O 1
ATOM 2729 N N . LEU B 1 173 ? -18.969 -11.227 -10.367 1 98 173 LEU B N 1
ATOM 2730 C CA . LEU B 1 173 ? -20.016 -11.523 -11.344 1 98 173 LEU B CA 1
ATOM 2731 C C . LEU B 1 173 ? -19.453 -12.344 -12.508 1 98 173 LEU B C 1
ATOM 2733 O O . LEU B 1 173 ? -20.172 -13.133 -13.125 1 98 173 LEU B O 1
ATOM 2737 N N . LEU B 1 174 ? -18.172 -12.094 -12.859 1 98.19 174 LEU B N 1
ATOM 2738 C CA . LEU B 1 174 ? -17.531 -12.766 -13.984 1 98.19 174 LEU B CA 1
ATOM 2739 C C . LEU B 1 174 ? -16.203 -13.391 -13.57 1 98.19 174 LEU B C 1
ATOM 2741 O O . LEU B 1 174 ? -15.156 -13.055 -14.125 1 98.19 174 LEU B O 1
ATOM 2745 N N . PRO B 1 175 ? -16.344 -14.375 -12.719 1 97.5 175 PRO B N 1
ATOM 2746 C CA . PRO B 1 175 ? -15.094 -14.969 -12.227 1 97.5 175 PRO B CA 1
ATOM 2747 C C . PRO B 1 175 ? -14.297 -15.664 -13.336 1 97.5 175 PRO B C 1
ATOM 2749 O O . PRO B 1 175 ? -13.07 -15.781 -13.234 1 97.5 175 PRO B O 1
ATOM 2752 N N . GLY B 1 176 ? -14.898 -16.109 -14.398 1 97.38 176 GLY B N 1
ATOM 2753 C CA . GLY B 1 176 ? -14.211 -16.719 -15.531 1 97.38 176 GLY B CA 1
ATOM 2754 C C . GLY B 1 176 ? -13.266 -15.773 -16.234 1 97.38 176 GLY B C 1
ATOM 2755 O O . GLY B 1 176 ? -12.336 -16.203 -16.922 1 97.38 176 GLY B O 1
ATOM 2756 N N . PHE B 1 177 ? -13.508 -14.438 -16.125 1 98.25 177 PHE B N 1
ATOM 2757 C CA . PHE B 1 177 ? -12.688 -13.422 -16.766 1 98.25 177 PHE B CA 1
ATOM 2758 C C . PHE B 1 177 ? -11.844 -12.68 -15.75 1 98.25 177 PHE B C 1
ATOM 2760 O O . PHE B 1 177 ? -11.352 -11.578 -16.016 1 98.25 177 PHE B O 1
ATOM 2767 N N . ALA B 1 178 ? -11.703 -13.289 -14.617 1 98.5 178 ALA B N 1
ATOM 2768 C CA . ALA B 1 178 ? -11.055 -12.602 -13.508 1 98.5 178 ALA B CA 1
ATOM 2769 C C . ALA B 1 178 ? -9.617 -12.219 -13.859 1 98.5 178 ALA B C 1
ATOM 2771 O O . ALA B 1 178 ? -9.148 -11.141 -13.492 1 98.5 178 ALA B O 1
ATOM 2772 N N . HIS B 1 179 ? -8.922 -13.086 -14.586 1 98.62 179 HIS B N 1
ATOM 2773 C CA . HIS B 1 179 ? -7.543 -12.781 -14.953 1 98.62 179 HIS B CA 1
ATOM 2774 C C . HIS B 1 179 ? -7.473 -11.602 -15.914 1 98.62 179 HIS B C 1
ATOM 2776 O O . HIS B 1 179 ? -6.66 -10.688 -15.727 1 98.62 179 HIS B O 1
ATOM 2782 N N . THR B 1 180 ? -8.344 -11.609 -16.891 1 98.69 180 THR B N 1
ATOM 2783 C CA . THR B 1 180 ? -8.383 -10.508 -17.859 1 98.69 180 THR B CA 1
ATOM 2784 C C . THR B 1 180 ? -8.727 -9.195 -17.156 1 98.69 180 THR B C 1
ATOM 2786 O O . THR B 1 180 ? -8.094 -8.164 -17.391 1 98.69 180 THR B O 1
ATOM 2789 N N . ILE B 1 181 ? -9.688 -9.242 -16.281 1 98.62 181 ILE B N 1
ATOM 2790 C CA . ILE B 1 181 ? -10.086 -8.062 -15.523 1 98.62 181 ILE B CA 1
ATOM 2791 C C . ILE B 1 181 ? -8.914 -7.562 -14.68 1 98.62 181 ILE B C 1
ATOM 2793 O O . ILE B 1 181 ? -8.672 -6.355 -14.602 1 98.62 181 ILE B O 1
ATOM 2797 N N . ALA B 1 182 ? -8.227 -8.453 -14.062 1 98.69 182 ALA B N 1
ATOM 2798 C CA . ALA B 1 182 ? -7.086 -8.094 -13.219 1 98.69 182 ALA B CA 1
ATOM 2799 C C . ALA B 1 182 ? -5.992 -7.41 -14.039 1 98.69 182 ALA B C 1
ATOM 2801 O O . ALA B 1 182 ? -5.406 -6.418 -13.602 1 98.69 182 ALA B O 1
ATOM 2802 N N . TRP B 1 183 ? -5.688 -7.898 -15.258 1 98.62 183 TRP B N 1
ATOM 2803 C CA . TRP B 1 183 ? -4.695 -7.285 -16.125 1 98.62 183 TRP B CA 1
ATOM 2804 C C . TRP B 1 183 ? -5.082 -5.848 -16.469 1 98.62 183 TRP B C 1
ATOM 2806 O O . TRP B 1 183 ? -4.266 -4.934 -16.344 1 98.62 183 TRP B O 1
ATOM 2816 N N . VAL B 1 184 ? -6.273 -5.676 -16.875 1 98.38 184 VAL B N 1
ATOM 2817 C CA . VAL B 1 184 ? -6.758 -4.363 -17.281 1 98.38 184 VAL B CA 1
ATOM 2818 C C . VAL B 1 184 ? -6.77 -3.416 -16.094 1 98.38 184 VAL B C 1
ATOM 2820 O O . VAL B 1 184 ? -6.316 -2.273 -16.188 1 98.38 184 VAL B O 1
ATOM 2823 N N . TRP B 1 185 ? -7.266 -3.934 -14.992 1 97.94 185 TRP B N 1
ATOM 2824 C CA . TRP B 1 185 ? -7.375 -3.113 -13.789 1 97.94 185 TRP B CA 1
ATOM 2825 C C . TRP B 1 185 ? -5.996 -2.705 -13.281 1 97.94 185 TRP B C 1
ATOM 2827 O O . TRP B 1 185 ? -5.789 -1.555 -12.883 1 97.94 185 TRP B O 1
ATOM 2837 N N . ALA B 1 186 ? -5.07 -3.631 -13.305 1 98.25 186 ALA B N 1
ATOM 2838 C CA . ALA B 1 186 ? -3.705 -3.305 -12.898 1 98.25 186 ALA B CA 1
ATOM 2839 C C . ALA B 1 186 ? -3.133 -2.184 -13.766 1 98.25 186 ALA B C 1
ATOM 2841 O O . ALA B 1 186 ? -2.455 -1.286 -13.258 1 98.25 186 ALA B O 1
ATOM 2842 N N . ALA B 1 187 ? -3.393 -2.223 -15.062 1 97.81 187 ALA B N 1
ATOM 2843 C CA . ALA B 1 187 ? -2.914 -1.188 -15.977 1 97.81 187 ALA B CA 1
ATOM 2844 C C . ALA B 1 187 ? -3.547 0.163 -15.656 1 97.81 187 ALA B C 1
ATOM 2846 O O . ALA B 1 187 ? -2.857 1.186 -15.617 1 97.81 187 ALA B O 1
ATOM 2847 N N . VAL B 1 188 ? -4.82 0.139 -15.414 1 96.25 188 VAL B N 1
ATOM 2848 C CA . VAL B 1 188 ? -5.551 1.365 -15.109 1 96.25 188 VAL B CA 1
ATOM 2849 C C . VAL B 1 188 ? -5.02 1.979 -13.82 1 96.25 188 VAL B C 1
ATOM 2851 O O . VAL B 1 188 ? -4.758 3.182 -13.758 1 96.25 188 VAL B O 1
ATOM 2854 N N . VAL B 1 189 ? -4.852 1.165 -12.781 1 96.75 189 VAL B N 1
ATOM 2855 C CA . VAL B 1 189 ? -4.379 1.657 -11.492 1 96.75 189 VAL B CA 1
ATOM 2856 C C . VAL B 1 189 ? -2.926 2.115 -11.617 1 96.75 189 VAL B C 1
ATOM 2858 O O . VAL B 1 189 ? -2.518 3.088 -10.984 1 96.75 189 VAL B O 1
ATOM 2861 N N . ALA B 1 190 ? -2.141 1.445 -12.453 1 96.81 190 ALA B N 1
ATOM 2862 C CA . ALA B 1 190 ? -0.759 1.855 -12.688 1 96.81 190 ALA B CA 1
ATOM 2863 C C . ALA B 1 190 ? -0.697 3.256 -13.289 1 96.81 190 ALA B C 1
ATOM 2865 O O . ALA B 1 190 ? 0.113 4.086 -12.867 1 96.81 190 ALA B O 1
ATOM 2866 N N . VAL B 1 191 ? -1.528 3.514 -14.25 1 95.62 191 VAL B N 1
ATOM 2867 C CA . VAL B 1 191 ? -1.578 4.824 -14.891 1 95.62 191 VAL B CA 1
ATOM 2868 C C . VAL B 1 191 ? -1.997 5.879 -13.867 1 95.62 191 VAL B C 1
ATOM 2870 O O . VAL B 1 191 ? -1.418 6.969 -13.82 1 95.62 191 VAL B O 1
ATOM 2873 N N . THR B 1 192 ? -2.957 5.52 -13.086 1 94.31 192 THR B N 1
ATOM 2874 C CA . THR B 1 192 ? -3.422 6.434 -12.047 1 94.31 192 THR B CA 1
ATOM 2875 C C . THR B 1 192 ? -2.307 6.734 -11.055 1 94.31 192 THR B C 1
ATOM 2877 O O . THR B 1 192 ? -2.107 7.891 -10.664 1 94.31 192 THR B O 1
ATOM 2880 N N . ALA B 1 193 ? -1.624 5.711 -10.656 1 94.81 193 ALA B N 1
ATOM 2881 C CA . ALA B 1 193 ? -0.52 5.875 -9.711 1 94.81 193 ALA B CA 1
ATOM 2882 C C . ALA B 1 193 ? 0.572 6.766 -10.297 1 94.81 193 ALA B C 1
ATOM 2884 O O . ALA B 1 193 ? 1.095 7.648 -9.617 1 94.81 193 ALA B O 1
ATOM 2885 N N . ALA B 1 194 ? 0.916 6.539 -11.539 1 94.5 194 ALA B N 1
ATOM 2886 C CA . ALA B 1 194 ? 1.924 7.355 -12.211 1 94.5 194 ALA B CA 1
ATOM 2887 C C . ALA B 1 194 ? 1.49 8.82 -12.281 1 94.5 194 ALA B C 1
ATOM 2889 O O . ALA B 1 194 ? 2.287 9.719 -12.016 1 94.5 194 ALA B O 1
ATOM 2890 N N . HIS B 1 195 ? 0.271 8.977 -12.602 1 92.75 195 HIS B N 1
ATOM 2891 C CA . HIS B 1 195 ? -0.282 10.328 -12.656 1 92.75 195 HIS B CA 1
ATOM 2892 C C . HIS B 1 195 ? -0.21 11.008 -11.297 1 92.75 195 HIS B C 1
ATOM 2894 O O . HIS B 1 195 ? 0.165 12.18 -11.203 1 92.75 195 HIS B O 1
ATOM 2900 N N . ARG B 1 196 ? -0.52 10.312 -10.258 1 91.94 196 ARG B N 1
ATOM 2901 C CA . ARG B 1 196 ? -0.505 10.852 -8.898 1 91.94 196 ARG B CA 1
ATOM 2902 C C . ARG B 1 196 ? 0.91 11.234 -8.484 1 91.94 196 ARG B C 1
ATOM 2904 O O . ARG B 1 196 ? 1.114 12.273 -7.848 1 91.94 196 ARG B O 1
ATOM 2911 N N . VAL B 1 197 ? 1.819 10.414 -8.805 1 93.31 197 VAL B N 1
ATOM 2912 C CA . VAL B 1 197 ? 3.199 10.672 -8.414 1 93.31 197 VAL B CA 1
ATOM 2913 C C . VAL B 1 197 ? 3.729 11.906 -9.148 1 93.31 197 VAL B C 1
ATOM 2915 O O . VAL B 1 197 ? 4.328 12.789 -8.531 1 93.31 197 VAL B O 1
ATOM 2918 N N . VAL B 1 198 ? 3.459 12 -10.445 1 92.5 198 VAL B N 1
ATOM 2919 C CA . VAL B 1 198 ? 3.961 13.102 -11.258 1 92.5 198 VAL B CA 1
ATOM 2920 C C . VAL B 1 198 ? 3.295 14.406 -10.82 1 92.5 198 VAL B C 1
ATOM 2922 O O . VAL B 1 198 ? 3.973 15.414 -10.594 1 92.5 198 VAL B O 1
ATOM 2925 N N . THR B 1 199 ? 2.016 14.375 -10.688 1 90.44 199 THR B N 1
ATOM 2926 C CA . THR B 1 199 ? 1.275 15.57 -10.305 1 90.44 199 THR B CA 1
ATOM 2927 C C . THR B 1 199 ? 1.613 15.984 -8.875 1 90.44 199 THR B C 1
ATOM 2929 O O . THR B 1 199 ? 1.752 17.172 -8.586 1 90.44 199 THR B O 1
ATOM 2932 N N . GLY B 1 200 ? 1.669 14.961 -7.984 1 88.38 200 GLY B N 1
ATOM 2933 C CA . GLY B 1 200 ? 2.055 15.266 -6.613 1 88.38 200 GLY B CA 1
ATOM 2934 C C . GLY B 1 200 ? 3.426 15.906 -6.512 1 88.38 200 GLY B C 1
ATOM 2935 O O . GLY B 1 200 ? 3.615 16.859 -5.754 1 88.38 200 GLY B O 1
ATOM 2936 N N . TYR B 1 201 ? 4.371 15.391 -7.277 1 89.06 201 TYR B N 1
ATOM 2937 C CA . TYR B 1 201 ? 5.719 15.945 -7.293 1 89.06 201 TYR B CA 1
ATOM 2938 C C . TYR B 1 201 ? 5.707 17.391 -7.777 1 89.06 201 TYR B C 1
ATOM 2940 O O . TYR B 1 201 ? 6.359 18.25 -7.188 1 89.06 201 TYR B O 1
ATOM 2948 N N . ARG B 1 202 ? 4.949 17.734 -8.766 1 88.12 202 ARG B N 1
ATOM 2949 C CA . ARG B 1 202 ? 4.883 19.062 -9.352 1 88.12 202 ARG B CA 1
ATOM 2950 C C . ARG B 1 202 ? 4.203 20.047 -8.391 1 88.12 202 ARG B C 1
ATOM 2952 O O . ARG B 1 202 ? 4.602 21.203 -8.305 1 88.12 202 ARG B O 1
ATOM 2959 N N . GLN B 1 203 ? 3.27 19.562 -7.688 1 85.12 203 GLN B N 1
ATOM 2960 C CA . GLN B 1 203 ? 2.521 20.438 -6.777 1 85.12 203 GLN B CA 1
ATOM 2961 C C . GLN B 1 203 ? 3.34 20.766 -5.535 1 85.12 203 GLN B C 1
ATOM 2963 O O . GLN B 1 203 ? 3.137 21.812 -4.91 1 85.12 203 GLN B O 1
ATOM 2968 N N . LEU B 1 204 ? 4.195 19.906 -5.188 1 84.25 204 LEU B N 1
ATOM 2969 C CA . LEU B 1 204 ? 4.973 20.125 -3.973 1 84.25 204 LEU B CA 1
ATOM 2970 C C . LEU B 1 204 ? 6.23 20.938 -4.266 1 84.25 204 LEU B C 1
ATOM 2972 O O . LEU B 1 204 ? 6.91 21.391 -3.344 1 84.25 204 LEU B O 1
ATOM 2976 N N . ARG B 1 205 ? 6.609 21.078 -5.48 1 80.06 205 ARG B N 1
ATOM 2977 C CA . ARG B 1 205 ? 7.754 21.891 -5.859 1 80.06 205 ARG B CA 1
ATOM 2978 C C . ARG B 1 205 ? 7.434 23.375 -5.715 1 80.06 205 ARG B C 1
ATOM 2980 O O . ARG B 1 205 ? 6.328 23.812 -6.043 1 80.06 205 ARG B O 1
#

Sequence (410 aa):
MLDVRARAALSGPLDRAAAMLDRPAVTPNRLTALGLLTGLASAGSAAAGWWPAAAALWLLSRLADGLDGPLARRRGTANSSGAGGFLDISADFLVYGAFVVGVAVGVGGPALPFLLVLLTYYVNGTAFLAFSSIAERTGRRGDGRLSGGRSLNFLGGLAEGGETIAVHTLWCLLPGFAHTIAWVWAAVVAVTAAHRVVTGYRQLRMLDVRARAALSGPLDRAAAMLDRPAVTPNRLTALGLLTGLASAGSAAAGWWPAAAALWLLSRLADGLDGPLARRRGTANSSGAGGFLDISADFLVYGAFVVGVAVGVGGPALPFLLVLLTYYVNGTAFLAFSSIAERTGRRGDGRLSGGRSLNFLGGLAEGGETIAVHTLWCLLPGFAHTIAWVWAAVVAVTAAHRVVTGYRQLR

Radius of gyration: 22.4 Å; Cα contacts (8 Å, |Δi|>4): 546; chains: 2; bounding box: 79×51×41 Å